Protein AF-A0A974X8A9-F1 (afdb_monomer)

Sequence (468 aa):
MVDKKQFGNRINSLRKKLGLSQAQLAEKLNLSTQAVSKWECGLALPDIDILVELSWLFETSINTLLCNDEENSNFSSTTYPKLSESLNNLLNSKEDLKLISSIAPYFSDNELLRISNHISENDLDIKVNINAKSKSKDTSNQINIPITTLSEKTMSELSSAIAESVSNIVGTADIGLNKISEILICPKCKHRLTLHNIENKTYFECDNKHQYFLEDGVLYFNTREIPGEQWSLTYRNYNHYLKEATYPILPVYNRGEIYDEELKWREIKKRKPRIILDIASGTGTGIKYALERIDWNCTVILTDLSHRILAWNRKFITENLYNPFVNVIYLASDCSNLPIKDKAVDCITSNGGFESMQIKTLLGFKESHRILKEKGYAIYDMSLVEDLNSSNTKKWIELYNGIEDNYDEEDNKMIDLNIWRKICEDSGYTNEEEIKVYGEIPAPNTNIFPWENMILRWMCCYVFVSVK

Solvent-accessible surface area (backbone atoms only — not comparable to full-atom values): 26181 Å² total; per-residue (Å²): 132,77,52,37,52,61,28,6,50,47,54,50,50,55,38,49,74,72,70,46,52,57,57,55,53,13,56,76,68,78,48,53,42,65,58,48,49,31,23,42,70,28,75,40,76,77,54,73,70,55,42,53,52,51,18,62,77,65,76,47,52,56,62,65,54,52,42,60,77,70,69,52,45,78,78,50,83,62,88,38,75,86,73,56,72,73,54,60,74,60,46,93,46,75,47,54,48,51,54,51,39,44,32,43,75,40,47,54,72,71,52,49,46,54,54,48,48,36,47,65,71,69,75,54,87,66,62,48,76,49,77,51,67,51,94,88,43,102,54,71,50,76,48,77,43,55,55,69,77,52,52,73,67,56,42,51,44,41,18,56,44,52,42,57,62,47,33,73,73,74,72,57,73,67,42,59,57,55,52,44,34,86,40,30,22,36,71,87,78,64,41,59,30,44,79,45,79,55,96,94,44,46,32,33,36,25,94,86,69,53,74,33,44,54,54,84,78,23,41,38,67,83,49,69,60,54,89,93,58,55,63,69,62,78,40,84,43,70,70,52,43,45,52,61,78,66,55,79,73,63,76,78,65,74,72,78,61,77,52,67,57,56,58,50,38,50,54,48,65,73,66,60,51,53,31,36,37,29,40,45,30,64,83,34,66,49,58,53,64,40,48,78,65,58,83,49,56,25,36,38,35,42,26,22,39,48,52,69,46,44,34,49,42,50,52,47,36,66,76,74,50,72,37,63,26,50,44,76,41,36,36,15,32,49,57,58,56,55,46,53,38,71,49,63,30,39,28,39,36,34,66,48,13,52,68,72,43,55,97,40,24,68,46,25,54,38,40,52,48,52,23,30,23,89,75,9,35,38,36,34,45,47,52,42,40,88,49,80,83,38,76,49,46,47,47,44,50,52,42,57,69,61,43,94,83,61,88,63,92,82,64,86,80,78,43,38,47,68,60,48,54,49,50,39,47,78,50,62,32,48,76,80,44,77,43,73,64,44,65,73,53,85,51,71,99,64,80,72,62,98,51,68,98,41,48,58,65,68,37,11,35,32,41,39,34,34,30,72

Structure (mmCIF, N/CA/C/O backbone):
data_AF-A0A974X8A9-F1
#
_entry.id   AF-A0A974X8A9-F1
#
loop_
_atom_site.group_PDB
_atom_site.id
_atom_site.type_symbol
_atom_site.label_atom_id
_atom_site.label_alt_id
_atom_site.label_comp_id
_atom_site.label_asym_id
_atom_site.label_entity_id
_atom_site.label_seq_id
_atom_site.pdbx_PDB_ins_code
_atom_site.Cartn_x
_atom_site.Cartn_y
_atom_site.Cartn_z
_atom_site.occupancy
_atom_site.B_iso_or_equiv
_atom_site.auth_seq_id
_atom_site.auth_comp_id
_atom_site.auth_asym_id
_atom_site.auth_atom_id
_atom_site.pdbx_PDB_model_num
ATOM 1 N N . MET A 1 1 ? -24.466 26.814 -8.752 1.00 56.66 1 MET A N 1
ATOM 2 C CA . MET A 1 1 ? -24.157 28.169 -9.274 1.00 56.66 1 MET A CA 1
ATOM 3 C C . MET A 1 1 ? -23.662 28.989 -8.090 1.00 56.66 1 MET A C 1
ATOM 5 O O . MET A 1 1 ? -24.281 28.871 -7.046 1.00 56.66 1 MET A O 1
ATOM 9 N N . VAL A 1 2 ? -22.547 29.721 -8.199 1.00 75.81 2 VAL A N 1
ATOM 10 C CA . VAL A 1 2 ? -21.909 30.409 -7.051 1.00 75.81 2 VAL A CA 1
ATOM 11 C C . VAL A 1 2 ? -22.826 31.496 -6.470 1.00 75.81 2 VAL A C 1
ATOM 13 O O . VAL A 1 2 ? -23.273 32.376 -7.213 1.00 75.81 2 VAL A O 1
ATOM 16 N N . ASP A 1 3 ? -23.079 31.466 -5.156 1.00 87.06 3 ASP A N 1
ATOM 17 C CA . ASP A 1 3 ? -23.785 32.543 -4.450 1.00 87.06 3 ASP A CA 1
ATOM 18 C C . ASP A 1 3 ? -22.852 33.752 -4.272 1.00 87.06 3 ASP A C 1
ATOM 20 O O . ASP A 1 3 ? -21.957 33.786 -3.423 1.00 87.06 3 ASP A O 1
ATOM 24 N N . LYS A 1 4 ? -23.088 34.787 -5.085 1.00 89.88 4 LYS A N 1
ATOM 25 C CA . LYS A 1 4 ? -22.290 36.020 -5.095 1.00 89.88 4 LYS A CA 1
ATOM 26 C C . LYS A 1 4 ? -22.345 36.775 -3.768 1.00 89.88 4 LYS A C 1
ATOM 28 O O . LYS A 1 4 ? -21.365 37.413 -3.391 1.00 89.88 4 LYS A O 1
ATOM 33 N N . LYS A 1 5 ? -23.471 36.723 -3.052 1.00 90.19 5 LYS A N 1
ATOM 34 C CA . LYS A 1 5 ? -23.643 37.436 -1.780 1.00 90.19 5 LYS A CA 1
ATOM 35 C C . LYS A 1 5 ? -22.850 36.751 -0.674 1.00 90.19 5 LYS A C 1
ATOM 37 O O . LYS A 1 5 ? -22.201 37.419 0.130 1.00 90.19 5 LYS A O 1
ATOM 42 N N . GLN A 1 6 ? -22.854 35.423 -0.671 1.00 86.81 6 GLN A N 1
ATOM 43 C CA . GLN A 1 6 ? -22.049 34.624 0.245 1.00 86.81 6 GLN A CA 1
ATOM 44 C C . GLN A 1 6 ? -20.548 34.793 -0.012 1.00 86.81 6 GLN A C 1
ATOM 46 O O . GLN A 1 6 ? -19.798 35.049 0.934 1.00 86.81 6 GLN A O 1
ATOM 51 N N . PHE A 1 7 ? -20.129 34.747 -1.280 1.00 92.75 7 PHE A N 1
ATOM 52 C CA . PHE A 1 7 ? -18.762 35.073 -1.688 1.00 92.75 7 PHE A CA 1
ATOM 53 C C . PHE A 1 7 ? -18.339 36.451 -1.153 1.00 92.75 7 PHE A C 1
ATOM 55 O O . PHE A 1 7 ? -17.325 36.577 -0.465 1.00 92.75 7 PHE A O 1
ATOM 62 N N . GLY A 1 8 ? -19.162 37.479 -1.382 1.00 94.31 8 GLY A N 1
ATOM 63 C CA . GLY A 1 8 ? -18.895 38.842 -0.923 1.00 94.31 8 GLY A CA 1
ATOM 64 C C . GLY A 1 8 ? -18.711 38.970 0.589 1.00 94.31 8 GLY A C 1
ATOM 65 O O . GLY A 1 8 ? -17.750 39.592 1.052 1.00 94.31 8 GLY A O 1
ATOM 66 N N . ASN A 1 9 ? -19.578 38.322 1.369 1.00 92.88 9 ASN A N 1
ATOM 67 C CA . ASN A 1 9 ? -19.466 38.290 2.829 1.00 92.88 9 ASN A CA 1
ATOM 68 C C . ASN A 1 9 ? -18.159 37.630 3.294 1.00 92.88 9 ASN A C 1
ATOM 70 O O . ASN A 1 9 ? -17.544 38.078 4.267 1.00 92.88 9 ASN A O 1
ATOM 74 N N . ARG A 1 10 ? -17.710 36.585 2.592 1.00 92.81 10 ARG A N 1
ATOM 75 C CA . ARG A 1 10 ? -16.469 35.877 2.911 1.00 92.81 10 ARG A CA 1
ATOM 76 C C . ARG A 1 10 ? -15.237 36.724 2.622 1.00 92.81 10 ARG A C 1
ATOM 78 O O . ARG A 1 10 ? -14.381 36.840 3.498 1.00 92.81 10 ARG A O 1
ATOM 85 N N . ILE A 1 11 ? -15.186 37.385 1.465 1.00 95.75 11 ILE A N 1
ATOM 86 C CA . ILE A 1 11 ? -14.113 38.337 1.141 1.00 95.75 11 ILE A CA 1
ATOM 87 C C . ILE A 1 11 ? -14.064 39.465 2.179 1.00 95.75 11 ILE A C 1
ATOM 89 O O . ILE A 1 11 ? -12.990 39.768 2.699 1.00 95.75 11 ILE A O 1
ATOM 93 N N . ASN A 1 12 ? -15.218 40.013 2.580 1.00 95.31 12 ASN A N 1
ATOM 94 C CA . ASN A 1 12 ? -15.292 41.031 3.632 1.00 95.31 12 ASN A CA 1
ATOM 95 C C . ASN A 1 12 ? -14.719 40.529 4.968 1.00 95.31 12 ASN A C 1
ATOM 97 O O . ASN A 1 12 ? -13.961 41.246 5.626 1.00 95.31 12 ASN A O 1
ATOM 101 N N . SER A 1 13 ? -15.055 39.297 5.364 1.00 93.44 13 SER A N 1
ATOM 102 C CA . SER A 1 13 ? -14.558 38.694 6.602 1.00 93.44 13 SER A CA 1
ATOM 103 C C . SER A 1 13 ? -13.049 38.446 6.564 1.00 93.44 13 SER A C 1
ATOM 105 O O . SER A 1 13 ? -12.358 38.832 7.506 1.00 93.44 13 SER A O 1
ATOM 107 N N . LEU A 1 14 ? -12.530 37.846 5.489 1.00 92.88 14 LEU A N 1
ATOM 108 C CA . LEU A 1 14 ? -11.103 37.547 5.335 1.00 92.88 14 LEU A CA 1
ATOM 109 C C . LEU A 1 14 ? -10.270 38.830 5.272 1.00 92.88 14 LEU A C 1
ATOM 111 O O . LEU A 1 14 ? -9.283 38.963 5.996 1.00 92.88 14 LEU A O 1
ATOM 115 N N . ARG A 1 15 ? -10.733 39.833 4.517 1.00 96.25 15 ARG A N 1
ATOM 116 C CA . ARG A 1 15 ? -10.104 41.156 4.472 1.00 96.25 15 ARG A CA 1
ATOM 117 C C . ARG A 1 15 ? -10.014 41.791 5.861 1.00 96.25 15 ARG A C 1
ATOM 119 O O . ARG A 1 15 ? -8.965 42.317 6.230 1.00 96.25 15 ARG A O 1
ATOM 126 N N . LYS A 1 16 ? -11.101 41.740 6.639 1.00 91.31 16 LYS A N 1
ATOM 127 C CA . LYS A 1 16 ? -11.132 42.278 8.008 1.00 91.31 16 LYS A CA 1
ATOM 128 C C . LYS A 1 16 ? -10.224 41.509 8.966 1.00 91.31 16 LYS A C 1
ATOM 130 O O . LYS A 1 16 ? -9.614 42.145 9.818 1.00 91.31 16 LYS A O 1
ATOM 135 N N . LYS A 1 17 ? -10.094 40.183 8.824 1.00 91.25 17 LYS A N 1
ATOM 136 C CA . LYS A 1 17 ? -9.150 39.376 9.621 1.00 91.25 17 LYS A CA 1
ATOM 137 C C . LYS A 1 17 ? -7.699 39.813 9.412 1.00 91.25 17 LYS A C 1
ATOM 139 O O . LYS A 1 17 ? -6.938 39.831 10.370 1.00 91.25 17 LYS A O 1
ATOM 144 N N . LEU A 1 18 ? -7.347 40.229 8.196 1.00 88.00 18 LEU A N 1
ATOM 145 C CA . LEU A 1 18 ? -6.035 40.804 7.882 1.00 88.00 18 LEU A CA 1
ATOM 146 C C . LEU A 1 18 ? -5.909 42.300 8.231 1.00 88.00 18 LEU A C 1
ATOM 148 O O . LEU A 1 18 ? -4.889 42.915 7.932 1.00 88.00 18 LEU A O 1
ATOM 152 N N . GLY A 1 19 ? -6.937 42.915 8.830 1.00 91.94 19 GLY A N 1
ATOM 153 C CA . GLY A 1 19 ? -6.925 44.332 9.207 1.00 91.94 19 GLY A CA 1
ATOM 154 C C . GLY A 1 19 ? -6.921 45.312 8.025 1.00 91.94 19 GLY A C 1
ATOM 155 O O . GLY A 1 19 ? -6.596 46.482 8.208 1.00 91.94 19 GLY A O 1
ATOM 156 N N . LEU A 1 20 ? -7.270 44.863 6.815 1.00 94.12 20 LEU A N 1
ATOM 157 C CA . LEU A 1 20 ? -7.202 45.678 5.599 1.00 94.12 20 LEU A CA 1
ATOM 158 C C . LEU A 1 20 ? -8.503 46.457 5.362 1.00 94.12 20 LEU A C 1
ATOM 160 O O . LEU A 1 20 ? -9.599 45.935 5.565 1.00 94.12 20 LEU A O 1
ATOM 164 N N . SER A 1 21 ? -8.412 47.683 4.845 1.00 96.75 21 SER A N 1
ATOM 165 C CA . SER A 1 21 ? -9.540 48.407 4.233 1.00 96.75 21 SER A CA 1
ATOM 166 C C . SER A 1 21 ? -9.814 47.919 2.801 1.00 96.75 21 SER A C 1
ATOM 168 O O . SER A 1 21 ? -8.958 47.287 2.184 1.00 96.75 21 SER A O 1
ATOM 170 N N . GLN A 1 22 ? -10.998 48.209 2.238 1.00 95.50 22 GLN A N 1
ATOM 171 C CA . GLN A 1 22 ? -11.302 47.856 0.837 1.00 95.50 22 GLN A CA 1
ATOM 172 C C . GLN A 1 22 ? -10.293 48.479 -0.143 1.00 95.50 22 GLN A C 1
ATOM 174 O O . GLN A 1 22 ? -9.912 47.827 -1.109 1.00 95.50 22 GLN A O 1
ATOM 179 N N . ALA A 1 23 ? -9.830 49.705 0.132 1.00 94.69 23 ALA A N 1
ATOM 180 C CA . ALA A 1 23 ? -8.826 50.389 -0.683 1.00 94.69 23 ALA A CA 1
ATOM 181 C C . ALA A 1 23 ? -7.464 49.681 -0.631 1.00 94.69 23 ALA A C 1
ATOM 183 O O . ALA A 1 23 ? -6.842 49.486 -1.665 1.00 94.69 23 ALA A O 1
ATOM 184 N N . GLN A 1 24 ? -7.044 49.218 0.549 1.00 90.62 24 GLN A N 1
ATOM 185 C CA . GLN A 1 24 ? -5.782 48.484 0.709 1.00 90.62 24 GLN A CA 1
ATOM 186 C C . GLN A 1 24 ? -5.82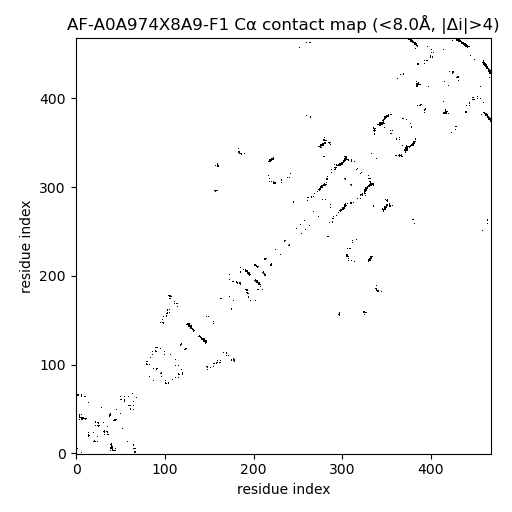5 47.084 0.085 1.00 90.62 24 GLN A C 1
ATOM 188 O O . GLN A 1 24 ? -4.814 46.612 -0.425 1.00 90.62 24 GLN A O 1
ATOM 193 N N . LEU A 1 25 ? -6.979 46.406 0.116 1.00 95.12 25 LEU A N 1
ATOM 194 C CA . LEU A 1 25 ? -7.142 45.141 -0.608 1.00 95.12 25 LEU A CA 1
ATOM 195 C C . LEU A 1 25 ? -7.075 45.367 -2.123 1.00 95.12 25 LEU A C 1
ATOM 197 O O . LEU A 1 25 ? -6.415 44.609 -2.822 1.00 95.12 25 LEU A O 1
ATOM 201 N N . ALA A 1 26 ? -7.729 46.420 -2.616 1.00 95.25 26 ALA A N 1
ATOM 202 C CA . ALA A 1 26 ? -7.697 46.778 -4.027 1.00 95.25 26 ALA A CA 1
ATOM 203 C C . ALA A 1 26 ? -6.276 47.130 -4.496 1.00 95.25 26 ALA A C 1
ATOM 205 O O . ALA A 1 26 ? -5.840 46.627 -5.525 1.00 95.25 26 ALA A O 1
ATOM 206 N N . GLU A 1 27 ? -5.529 47.904 -3.706 1.00 91.38 27 GLU A N 1
ATOM 207 C CA . GLU A 1 27 ? -4.126 48.240 -3.974 1.00 91.38 27 GLU A CA 1
ATOM 208 C C . GLU A 1 27 ? -3.242 46.987 -4.059 1.00 91.38 27 GLU A C 1
ATOM 210 O O . GLU A 1 27 ? -2.478 46.838 -5.007 1.00 91.38 27 GLU A O 1
ATOM 215 N N . LYS A 1 28 ? -3.396 46.040 -3.123 1.00 86.44 28 LYS A N 1
ATOM 216 C CA . LYS A 1 28 ? -2.634 44.779 -3.117 1.00 86.44 28 LYS A CA 1
ATOM 217 C C . LYS A 1 28 ? -2.879 43.891 -4.338 1.00 86.44 28 LYS A C 1
ATOM 219 O O . LYS A 1 28 ? -2.001 43.106 -4.672 1.00 86.44 28 LYS A O 1
ATOM 224 N N . LEU A 1 29 ? -4.048 44.007 -4.963 1.00 89.19 29 LEU A N 1
ATOM 225 C CA . LEU A 1 29 ? -4.445 43.232 -6.143 1.00 89.19 29 LEU A CA 1
ATOM 226 C C . LEU A 1 29 ? -4.310 44.039 -7.445 1.00 89.19 29 LEU A C 1
ATOM 228 O O . LEU A 1 29 ? -4.725 43.570 -8.495 1.00 89.19 29 LEU A O 1
ATOM 232 N N . ASN A 1 30 ? -3.774 45.267 -7.394 1.00 90.12 30 ASN A N 1
ATOM 233 C CA . ASN A 1 30 ? -3.722 46.199 -8.528 1.00 90.12 30 ASN A CA 1
ATOM 234 C C . ASN A 1 30 ? -5.096 46.470 -9.179 1.00 90.12 30 ASN A C 1
ATOM 236 O O . ASN A 1 30 ? -5.229 46.558 -10.400 1.00 90.12 30 ASN A O 1
ATOM 240 N N . LEU A 1 31 ? -6.135 46.633 -8.356 1.00 93.25 31 LEU A N 1
ATOM 241 C CA . LEU A 1 31 ? -7.516 46.862 -8.783 1.00 93.25 31 LEU A CA 1
ATOM 242 C C . LEU A 1 31 ? -8.089 48.170 -8.231 1.00 93.25 31 LEU A C 1
ATOM 244 O O . LEU A 1 31 ? -7.526 48.826 -7.358 1.00 93.25 31 LEU A O 1
ATOM 248 N N . SER A 1 32 ? -9.270 48.549 -8.725 1.00 93.81 32 SER A N 1
ATOM 249 C CA . SER A 1 32 ? -10.022 49.677 -8.168 1.00 93.81 32 SER A CA 1
ATOM 250 C C . SER A 1 32 ? -10.758 49.286 -6.881 1.00 93.81 32 SER A C 1
ATOM 252 O O . SER A 1 32 ? -11.331 48.200 -6.779 1.00 93.81 32 SER A O 1
ATOM 254 N N . THR A 1 33 ? -10.855 50.209 -5.920 1.00 94.25 33 THR A N 1
ATOM 255 C CA . THR A 1 33 ? -11.650 50.023 -4.687 1.00 94.25 33 THR A CA 1
ATOM 256 C C . THR A 1 33 ? -13.111 49.653 -4.980 1.00 94.25 33 THR A C 1
ATOM 258 O O . THR A 1 33 ? -13.736 48.897 -4.236 1.00 94.25 33 THR A O 1
ATOM 261 N N . GLN A 1 34 ? -13.659 50.141 -6.099 1.00 92.31 34 GLN A N 1
ATOM 262 C CA . GLN A 1 34 ? -15.009 49.807 -6.559 1.00 92.31 34 GLN A CA 1
ATOM 263 C C . GLN A 1 34 ? -15.164 48.334 -6.958 1.00 92.31 34 GLN A C 1
ATOM 265 O O . GLN A 1 34 ? -16.250 47.788 -6.771 1.00 92.31 34 GLN A O 1
ATOM 270 N N . ALA A 1 35 ? -14.117 47.674 -7.468 1.00 91.88 35 ALA A N 1
ATOM 271 C CA . ALA A 1 35 ? -14.161 46.246 -7.786 1.00 91.88 35 ALA A CA 1
ATOM 272 C C . ALA A 1 35 ? -14.355 45.410 -6.511 1.00 91.88 35 ALA A C 1
ATOM 274 O O . ALA A 1 35 ? -15.309 44.639 -6.421 1.00 91.88 35 ALA A O 1
ATOM 275 N N . VAL A 1 36 ? -13.542 45.672 -5.483 1.00 95.06 36 VAL A N 1
ATOM 276 C CA . VAL A 1 36 ? -13.660 45.023 -4.166 1.00 95.06 36 VAL A CA 1
ATOM 277 C C . VAL A 1 36 ? -15.025 45.298 -3.530 1.00 95.06 36 VAL A C 1
ATOM 279 O O . VAL A 1 36 ? -15.666 44.384 -3.016 1.00 95.06 36 VAL A O 1
ATOM 282 N N . SER A 1 37 ? -15.516 46.539 -3.610 1.00 95.25 37 SER A N 1
ATOM 283 C CA . SER A 1 37 ? -16.849 46.902 -3.111 1.00 95.25 37 SER A CA 1
ATOM 284 C C . SER A 1 37 ? -17.965 46.111 -3.807 1.00 95.25 37 SER A C 1
ATOM 286 O O . SER A 1 37 ? -18.841 45.567 -3.137 1.00 95.25 37 SER A O 1
ATOM 288 N N . LYS A 1 38 ? -17.910 45.965 -5.140 1.00 94.00 38 LYS A N 1
ATOM 289 C CA . LYS A 1 38 ? -18.886 45.164 -5.896 1.00 94.00 38 LYS A CA 1
ATOM 290 C C . LYS A 1 38 ? -18.869 43.693 -5.490 1.00 94.00 38 LYS A C 1
ATOM 292 O O . LYS A 1 38 ? -19.943 43.096 -5.421 1.00 94.00 38 LYS A O 1
ATOM 297 N N . TRP A 1 39 ? -17.699 43.120 -5.212 1.00 96.81 39 TRP A N 1
ATOM 298 C CA . TRP A 1 39 ? -17.609 41.745 -4.720 1.00 96.81 39 TRP A CA 1
ATOM 299 C C . TRP A 1 39 ? -18.225 41.613 -3.337 1.00 96.81 39 TRP A C 1
ATOM 301 O O . TRP A 1 39 ? -19.096 40.775 -3.145 1.00 96.81 39 TRP A O 1
ATOM 311 N N . GLU A 1 40 ? -17.844 42.477 -2.395 1.00 95.56 40 GLU A N 1
ATOM 312 C CA . GLU A 1 40 ? -18.344 42.420 -1.017 1.00 95.56 40 GLU A CA 1
ATOM 313 C C . GLU A 1 40 ? -19.853 42.680 -0.912 1.00 95.56 40 GLU A C 1
ATOM 315 O O . GLU A 1 40 ? -20.503 42.161 -0.008 1.00 95.56 40 GLU A O 1
ATOM 320 N N . CYS A 1 41 ? -20.433 43.425 -1.856 1.00 93.12 41 CYS A N 1
ATOM 321 C CA . CYS A 1 41 ? -21.878 43.626 -1.969 1.00 93.12 41 CYS A CA 1
ATOM 322 C C . CYS A 1 41 ? -22.606 42.520 -2.762 1.00 93.12 41 CYS A C 1
ATOM 324 O O . CYS A 1 41 ? -23.825 42.596 -2.922 1.00 93.12 41 CYS A O 1
ATOM 326 N N . GLY A 1 42 ? -21.892 41.516 -3.283 1.00 92.00 42 GLY A N 1
ATOM 327 C CA . GLY A 1 42 ? -22.452 40.425 -4.088 1.00 92.00 42 GLY A CA 1
ATOM 328 C C . GLY A 1 42 ? -22.936 40.833 -5.483 1.00 92.00 42 GLY A C 1
ATOM 329 O O . GLY A 1 42 ? -23.717 40.116 -6.105 1.00 92.00 42 GLY A O 1
ATOM 330 N N . LEU A 1 43 ? -22.489 41.987 -5.983 1.00 90.69 43 LEU A N 1
ATOM 331 C CA . LEU A 1 43 ? -22.884 42.543 -7.281 1.00 90.69 43 LEU A CA 1
ATOM 332 C C . LEU A 1 43 ? -22.057 41.970 -8.441 1.00 90.69 43 LEU A C 1
ATOM 334 O O . LEU A 1 43 ? -22.522 41.947 -9.580 1.00 90.69 43 LEU A O 1
ATOM 338 N N . ALA A 1 44 ? -20.840 41.498 -8.167 1.00 91.31 44 ALA A N 1
ATOM 339 C CA . ALA A 1 44 ? -19.944 40.887 -9.146 1.00 91.31 44 ALA A CA 1
ATOM 340 C C . ALA A 1 44 ? -19.080 39.800 -8.493 1.00 91.31 44 ALA A C 1
ATOM 342 O O . ALA A 1 44 ? -18.969 39.749 -7.270 1.00 91.31 44 ALA A O 1
ATOM 343 N N . LEU A 1 45 ? -18.454 38.960 -9.316 1.00 91.94 45 LEU A N 1
ATOM 344 C CA . LEU A 1 45 ? -17.372 38.067 -8.900 1.00 91.94 45 LEU A CA 1
ATOM 345 C C . LEU A 1 45 ? -16.064 38.534 -9.556 1.00 91.94 45 LEU A C 1
ATOM 347 O O . LEU A 1 45 ? -16.129 39.167 -10.613 1.00 91.94 45 LEU A O 1
ATOM 351 N N . PRO A 1 46 ? -14.906 38.279 -8.933 1.00 92.44 46 PRO A N 1
ATOM 352 C CA . PRO A 1 46 ? -13.615 38.433 -9.588 1.00 92.44 46 PRO A CA 1
ATOM 353 C C . PRO A 1 46 ? -13.433 37.400 -10.702 1.00 92.44 46 PRO A C 1
ATOM 355 O O . PRO A 1 46 ? -14.029 36.321 -10.663 1.00 92.44 46 PRO A O 1
ATOM 358 N N . ASP A 1 47 ? -12.576 37.733 -11.664 1.00 88.94 47 ASP A N 1
ATOM 359 C CA . ASP A 1 47 ? -12.122 36.789 -12.682 1.00 88.94 47 ASP A CA 1
ATOM 360 C C . ASP A 1 47 ? -11.198 35.723 -12.074 1.00 88.94 47 ASP A C 1
ATOM 362 O O . ASP A 1 47 ? -10.725 35.852 -10.941 1.00 88.94 47 ASP A O 1
ATOM 366 N N . ILE A 1 48 ? -10.949 34.653 -12.832 1.00 85.19 48 ILE A N 1
ATOM 367 C CA . ILE A 1 48 ? -10.212 33.470 -12.361 1.00 85.19 48 ILE A CA 1
ATOM 368 C C . ILE A 1 48 ? -8.817 33.838 -11.845 1.00 85.19 48 ILE A C 1
ATOM 370 O O . ILE A 1 48 ? -8.441 33.388 -10.765 1.00 85.19 48 ILE A O 1
ATOM 374 N N . ASP A 1 49 ? -8.087 34.699 -12.550 1.00 81.94 49 ASP A N 1
ATOM 375 C CA . ASP A 1 49 ? -6.735 35.103 -12.142 1.00 81.94 49 ASP A CA 1
ATOM 376 C C . ASP A 1 49 ? -6.753 35.823 -10.783 1.00 81.94 49 ASP A C 1
ATOM 378 O O . ASP A 1 49 ? -5.974 35.521 -9.881 1.00 81.94 49 ASP A O 1
ATOM 382 N N . ILE A 1 50 ? -7.744 36.690 -10.575 1.00 93.00 50 ILE A N 1
ATOM 383 C CA . ILE A 1 50 ? -7.932 37.411 -9.315 1.00 93.00 50 ILE A CA 1
ATOM 384 C C . ILE A 1 50 ? -8.406 36.473 -8.194 1.00 93.00 50 ILE A C 1
ATOM 386 O O . ILE A 1 50 ? -8.048 36.669 -7.034 1.00 93.00 50 ILE A O 1
ATOM 390 N N . LEU A 1 51 ? -9.181 35.429 -8.505 1.00 91.56 51 LEU A N 1
ATOM 391 C CA . LEU A 1 51 ? -9.536 34.388 -7.532 1.00 91.56 51 LEU A CA 1
ATOM 392 C C . LEU A 1 51 ? -8.302 33.628 -7.033 1.00 91.56 51 LEU A C 1
ATOM 394 O O . LEU A 1 51 ? -8.228 33.327 -5.840 1.00 91.56 51 LEU A O 1
ATOM 398 N N . VAL A 1 52 ? -7.337 33.347 -7.913 1.00 75.38 52 VAL A N 1
ATOM 399 C CA . VAL A 1 52 ? -6.058 32.724 -7.539 1.00 75.38 52 VAL A CA 1
ATOM 400 C C . VAL A 1 52 ? -5.270 33.655 -6.618 1.00 75.38 52 VAL A C 1
ATOM 402 O O . VAL A 1 52 ? -4.861 33.232 -5.535 1.00 75.38 52 VAL A O 1
ATOM 405 N N . GLU A 1 53 ? -5.135 34.933 -6.971 1.00 87.12 53 GLU A N 1
ATOM 406 C CA . GLU A 1 53 ? -4.428 35.913 -6.135 1.00 87.12 53 GLU A CA 1
ATOM 407 C C . GLU A 1 53 ? -5.080 36.097 -4.757 1.00 87.12 53 GLU A C 1
ATOM 409 O O . GLU A 1 53 ? -4.391 36.124 -3.734 1.00 87.12 53 GLU A O 1
ATOM 414 N N . LEU A 1 54 ? -6.415 36.153 -4.699 1.00 92.31 54 LEU A N 1
ATOM 415 C CA . LEU A 1 54 ? -7.168 36.202 -3.443 1.00 92.31 54 LEU A CA 1
ATOM 416 C C . LEU A 1 54 ? -6.935 34.950 -2.589 1.00 92.31 54 LEU A C 1
ATOM 418 O O . LEU A 1 54 ? -6.860 35.052 -1.364 1.00 92.31 54 LEU A O 1
ATOM 422 N N . SER A 1 55 ? -6.816 33.778 -3.219 1.00 84.38 55 SER A N 1
ATOM 423 C CA . SER A 1 55 ? -6.562 32.512 -2.523 1.00 84.38 55 SER A CA 1
ATOM 424 C C . SER A 1 55 ? -5.193 32.513 -1.836 1.00 84.38 55 SER A C 1
ATOM 426 O O . SER A 1 55 ? -5.086 32.129 -0.671 1.00 84.38 55 SER A O 1
ATOM 428 N N . TRP A 1 56 ? -4.169 33.056 -2.500 1.00 79.56 56 TRP A N 1
ATOM 429 C CA . TRP A 1 56 ? -2.835 33.218 -1.922 1.00 79.56 56 TRP A CA 1
ATOM 430 C C . TRP A 1 56 ? -2.810 34.282 -0.831 1.00 79.56 56 TRP A C 1
ATOM 432 O O . TRP A 1 56 ? -2.276 34.036 0.247 1.00 79.56 56 TRP A O 1
ATOM 442 N N . LEU A 1 57 ? -3.427 35.442 -1.076 1.00 82.44 57 LEU A N 1
ATOM 443 C CA . LEU A 1 57 ? -3.447 36.549 -0.120 1.00 82.44 57 LEU A CA 1
ATOM 444 C C . LEU A 1 57 ? -4.157 36.183 1.191 1.00 82.44 57 LEU A C 1
ATOM 446 O O . LEU A 1 57 ? -3.768 36.666 2.253 1.00 82.44 57 LEU A O 1
ATOM 450 N N . PHE A 1 58 ? -5.206 35.362 1.120 1.00 86.12 58 PHE A N 1
ATOM 451 C CA . PHE A 1 58 ? -5.977 34.923 2.285 1.00 86.12 58 PHE A CA 1
ATOM 452 C C . PHE A 1 58 ? -5.586 33.540 2.812 1.00 86.12 58 PHE A C 1
ATOM 454 O O . PHE A 1 58 ? -6.257 33.047 3.719 1.00 86.12 58 PHE A O 1
ATOM 461 N N . GLU A 1 59 ? -4.540 32.924 2.253 1.00 82.19 59 GLU A N 1
ATOM 462 C CA . GLU A 1 59 ? -4.056 31.587 2.626 1.00 82.19 59 GLU A CA 1
ATOM 463 C C . GLU A 1 59 ? -5.186 30.539 2.667 1.00 82.19 59 GLU A C 1
ATOM 465 O O . GLU A 1 59 ? -5.333 29.755 3.605 1.00 82.19 59 GLU A O 1
ATOM 470 N N . THR A 1 60 ? -6.041 30.544 1.644 1.00 80.94 60 THR A N 1
ATOM 471 C CA . THR A 1 60 ? -7.210 29.663 1.557 1.00 80.94 60 THR A CA 1
ATOM 472 C C . THR A 1 60 ? -7.373 29.099 0.150 1.00 80.94 60 THR A C 1
ATOM 474 O O . THR A 1 60 ? -6.728 29.556 -0.787 1.00 80.94 60 THR A O 1
ATOM 477 N N . SER A 1 61 ? -8.223 28.087 -0.029 1.00 81.44 61 SER A N 1
ATOM 478 C CA . SER A 1 61 ? -8.469 27.522 -1.360 1.00 81.44 61 SER A CA 1
ATOM 479 C C . SER A 1 61 ? -9.507 28.343 -2.131 1.00 81.44 61 SER A C 1
ATOM 481 O O . SER A 1 61 ? -10.415 28.928 -1.538 1.00 81.44 61 SER A O 1
ATOM 483 N N . ILE A 1 62 ? -9.439 28.332 -3.466 1.00 83.56 62 ILE A N 1
ATOM 484 C CA . ILE A 1 62 ? -10.468 28.955 -4.320 1.00 83.56 62 ILE A CA 1
ATOM 485 C C . ILE A 1 62 ? -11.853 28.353 -4.031 1.00 83.56 62 ILE A C 1
ATOM 487 O O . ILE A 1 62 ? -12.838 29.085 -3.968 1.00 83.56 62 ILE A O 1
ATOM 491 N N . ASN A 1 63 ? -11.931 27.044 -3.758 1.00 79.75 63 ASN A N 1
ATOM 492 C CA . ASN A 1 63 ? -13.181 26.397 -3.350 1.00 79.75 63 ASN A CA 1
ATOM 493 C C . ASN A 1 63 ? -13.725 26.983 -2.046 1.00 79.75 63 ASN A C 1
ATOM 495 O O . ASN A 1 63 ? -14.916 27.252 -1.955 1.00 79.75 63 ASN A O 1
ATOM 499 N N . THR A 1 64 ? -12.863 27.248 -1.066 1.00 80.38 64 THR A N 1
ATOM 500 C CA . THR A 1 64 ? -13.260 27.897 0.189 1.00 80.38 64 THR A CA 1
ATOM 501 C C . THR A 1 64 ? -13.727 29.334 -0.047 1.00 80.38 64 THR A C 1
ATOM 503 O O . THR A 1 64 ? -14.622 29.805 0.649 1.00 80.38 64 THR A O 1
ATOM 506 N N . LEU A 1 65 ? -13.185 30.049 -1.039 1.00 85.56 65 LEU A N 1
ATOM 507 C CA . LEU A 1 65 ? -13.689 31.375 -1.412 1.00 85.56 65 LEU A CA 1
ATOM 508 C C . LEU A 1 65 ? -15.082 31.299 -2.054 1.00 85.56 65 LEU A C 1
ATOM 510 O O . LEU A 1 65 ? -15.952 32.090 -1.694 1.00 85.56 65 LEU A O 1
ATOM 514 N N . LEU A 1 66 ? -15.292 30.354 -2.976 1.00 84.56 66 LEU A N 1
ATOM 515 C CA . LEU A 1 66 ? -16.482 30.270 -3.833 1.00 84.56 66 LEU A CA 1
ATOM 516 C C . LEU A 1 66 ? -17.658 29.479 -3.243 1.00 84.56 66 LEU A C 1
ATOM 518 O O . LEU A 1 66 ? -18.802 29.751 -3.603 1.00 84.56 66 LEU A O 1
ATOM 522 N N . CYS A 1 67 ? -17.402 28.497 -2.381 1.00 74.94 67 CYS A N 1
ATOM 523 C CA . CYS A 1 67 ? -18.404 27.538 -1.919 1.00 74.94 67 CYS A CA 1
ATOM 524 C C . CYS A 1 67 ? -18.507 27.526 -0.398 1.00 74.94 67 CYS A C 1
ATOM 526 O O . CYS A 1 67 ? -17.516 27.665 0.318 1.00 74.94 67 CYS A O 1
ATOM 528 N N . ASN A 1 68 ? -19.715 27.345 0.124 1.00 58.59 68 ASN A N 1
ATOM 529 C CA . ASN A 1 68 ? -19.912 27.104 1.543 1.00 58.59 68 ASN A CA 1
ATOM 530 C C . ASN A 1 68 ? -19.371 25.716 1.913 1.00 58.59 68 ASN A C 1
ATOM 532 O O . ASN A 1 68 ? -19.825 24.717 1.359 1.00 58.59 68 ASN A O 1
ATOM 536 N N . ASP A 1 69 ? -18.482 25.638 2.907 1.00 48.09 69 ASP A N 1
ATOM 537 C CA . ASP A 1 69 ? -18.144 24.360 3.556 1.00 48.09 69 ASP A CA 1
ATOM 538 C C . ASP A 1 69 ? -19.411 23.672 4.118 1.00 48.09 69 ASP A C 1
ATOM 540 O O . ASP A 1 69 ? -19.461 22.454 4.255 1.00 48.09 69 ASP A O 1
ATOM 544 N N . GLU A 1 70 ? -20.483 24.440 4.346 1.00 44.56 70 GLU A N 1
ATOM 545 C CA . GLU A 1 70 ? -21.803 23.945 4.740 1.00 44.56 70 GLU A CA 1
ATOM 546 C C . GLU A 1 70 ? -22.621 23.331 3.588 1.00 44.56 70 GLU A C 1
ATOM 548 O O . GLU A 1 70 ? -23.483 22.507 3.855 1.00 44.56 70 GLU A O 1
ATOM 553 N N . GLU A 1 71 ? -22.374 23.623 2.307 1.00 39.09 71 GLU A N 1
ATOM 554 C CA . GLU A 1 71 ? -23.084 22.926 1.209 1.00 39.09 71 GLU A CA 1
ATOM 555 C C . GLU A 1 71 ? -22.412 21.596 0.836 1.00 39.09 71 GLU A C 1
ATOM 557 O O . GLU A 1 71 ? -23.071 20.683 0.339 1.00 39.09 71 GLU A O 1
ATOM 562 N N . ASN A 1 72 ? -21.143 21.417 1.220 1.00 36.03 72 ASN A N 1
ATOM 563 C CA . ASN A 1 72 ? -20.509 20.099 1.286 1.00 36.03 72 ASN A CA 1
ATOM 564 C C . ASN A 1 72 ? -20.980 19.270 2.497 1.00 36.03 72 ASN A C 1
ATOM 566 O O . ASN A 1 72 ? -20.688 18.075 2.558 1.00 36.03 72 ASN A O 1
ATOM 570 N N . SER A 1 73 ? -21.768 19.844 3.421 1.00 34.06 73 SER A N 1
ATOM 571 C CA . SER A 1 73 ? -22.319 19.089 4.557 1.00 34.06 73 SER A CA 1
ATOM 572 C C . SER A 1 73 ? -23.433 18.103 4.166 1.00 34.06 73 SER A C 1
ATOM 574 O O . SER A 1 73 ? -23.703 17.145 4.888 1.00 34.06 73 SER A O 1
ATOM 576 N N . ASN A 1 74 ? -24.003 18.236 2.962 1.00 31.06 74 ASN A N 1
ATOM 577 C CA . ASN A 1 74 ? -24.923 17.237 2.405 1.00 31.06 74 ASN A CA 1
ATOM 578 C C . ASN A 1 74 ? -24.212 16.071 1.693 1.00 31.06 74 ASN A C 1
ATOM 580 O O . ASN A 1 74 ? -24.859 15.074 1.383 1.00 31.06 74 ASN A O 1
ATOM 584 N N . PHE A 1 75 ? -22.887 16.143 1.514 1.00 35.12 75 PHE A N 1
ATOM 585 C CA . PHE A 1 75 ? -22.035 14.982 1.216 1.00 35.12 75 PHE A CA 1
ATOM 586 C C . PHE A 1 75 ? -21.326 14.432 2.469 1.00 35.12 75 PHE A C 1
ATOM 588 O O . PHE A 1 75 ? -20.638 13.419 2.384 1.00 35.12 75 PHE A O 1
ATOM 595 N N . SER A 1 76 ? -21.537 15.045 3.643 1.00 33.62 76 SER A N 1
ATOM 596 C CA . SER A 1 76 ? -21.013 14.585 4.936 1.00 33.62 76 SER A CA 1
ATOM 597 C C . SER A 1 76 ? -22.087 14.018 5.872 1.00 33.62 76 SER A C 1
ATOM 599 O O . SER A 1 76 ? -21.880 13.953 7.082 1.00 33.62 76 SER A O 1
ATOM 601 N N . SER A 1 77 ? -23.219 13.539 5.350 1.00 34.56 77 SER A N 1
ATOM 602 C CA . SER A 1 77 ? -24.162 12.724 6.132 1.00 34.56 77 SER A CA 1
ATOM 603 C C . SER A 1 77 ? -23.790 11.236 6.085 1.00 34.56 77 SER A C 1
ATOM 605 O O . SER A 1 77 ? -24.580 10.393 5.677 1.00 34.56 77 SER A O 1
ATOM 607 N N . THR A 1 78 ? -22.542 10.938 6.461 1.00 32.62 78 THR A N 1
ATOM 608 C CA . THR A 1 78 ? -22.021 9.720 7.130 1.00 32.62 78 THR A CA 1
ATOM 609 C C . THR A 1 78 ? -20.497 9.697 6.979 1.00 32.62 78 THR A C 1
ATOM 611 O O . THR A 1 78 ? -19.918 8.852 6.307 1.00 32.62 78 THR A O 1
ATOM 614 N N . THR A 1 79 ? -19.804 10.644 7.618 1.00 41.38 79 THR A N 1
ATOM 615 C CA . THR A 1 79 ? -18.339 10.537 7.787 1.00 41.38 79 THR A CA 1
ATOM 616 C C . THR A 1 79 ? -17.958 9.361 8.695 1.00 41.38 79 THR A C 1
ATOM 618 O O . THR A 1 79 ? -16.802 8.947 8.721 1.00 41.38 79 THR A O 1
ATOM 621 N N . TYR A 1 80 ? -18.941 8.800 9.403 1.00 45.72 80 TYR A N 1
ATOM 622 C CA . TYR A 1 80 ? -18.804 7.632 10.254 1.00 45.72 80 TYR A CA 1
ATOM 623 C C . TYR A 1 80 ? -19.800 6.543 9.841 1.00 45.72 80 TYR A C 1
ATOM 625 O O . TYR A 1 80 ? -20.900 6.874 9.376 1.00 45.72 80 TYR A O 1
ATOM 633 N N . PRO A 1 81 ? -19.444 5.256 10.015 1.00 51.81 81 PRO A N 1
ATOM 634 C CA . PRO A 1 81 ? -20.390 4.165 9.832 1.00 51.81 81 PRO A CA 1
ATOM 635 C C . PRO A 1 81 ? -21.630 4.399 10.702 1.00 51.81 81 PRO A C 1
ATOM 637 O O . PRO A 1 81 ? -21.527 4.913 11.818 1.00 51.81 81 PRO A O 1
ATOM 640 N N . LYS A 1 82 ? -22.812 4.007 10.213 1.00 57.59 82 LYS A N 1
ATOM 641 C CA . LYS A 1 82 ? -23.997 3.937 11.076 1.00 57.59 82 LYS A CA 1
ATOM 642 C C . LYS A 1 82 ? -23.721 2.919 12.183 1.00 57.59 82 LYS A C 1
ATOM 644 O O . LYS A 1 82 ? -23.624 1.729 11.900 1.00 57.59 82 LYS A O 1
ATOM 649 N N . LEU A 1 83 ? -23.605 3.402 13.417 1.00 65.88 83 LEU A N 1
ATOM 650 C CA . LEU A 1 83 ? -23.491 2.561 14.607 1.00 65.88 83 LEU A CA 1
ATOM 651 C C . LEU A 1 83 ? -24.783 1.761 14.805 1.00 65.88 83 LEU A C 1
ATOM 653 O O . LEU A 1 83 ? -25.876 2.238 14.475 1.00 65.88 83 LEU A O 1
ATOM 657 N N . SER A 1 84 ? -24.660 0.556 15.360 1.00 74.38 84 SER A N 1
ATOM 658 C CA . SER A 1 84 ? -25.815 -0.274 15.701 1.00 74.38 84 SER A CA 1
ATOM 659 C C . SER A 1 84 ? -26.720 0.421 16.728 1.00 74.38 84 SER A C 1
ATOM 661 O O . SER A 1 84 ? -26.283 1.242 17.538 1.00 74.38 84 SER A O 1
ATOM 663 N N . GLU A 1 85 ? -28.012 0.094 16.708 1.00 72.50 85 GLU A N 1
ATOM 664 C CA . GLU A 1 85 ? -29.002 0.678 17.623 1.00 72.50 85 GLU A CA 1
ATOM 665 C C . GLU A 1 85 ? -28.656 0.402 19.097 1.00 72.50 85 GLU A C 1
ATOM 667 O O . GLU A 1 85 ? -28.826 1.268 19.953 1.00 72.50 85 GLU A O 1
ATOM 672 N N . SER A 1 86 ? -28.062 -0.762 19.379 1.00 69.69 86 SER A N 1
ATOM 673 C CA . SER A 1 86 ? -27.542 -1.121 20.701 1.00 69.69 86 SER A CA 1
ATOM 674 C C . SER A 1 86 ? -26.444 -0.172 21.195 1.00 69.69 86 SER A C 1
ATOM 676 O O . SER A 1 86 ? -26.443 0.166 22.374 1.00 69.69 86 SER A O 1
ATOM 678 N N . LEU A 1 87 ? -25.545 0.289 20.316 1.00 71.88 87 LEU A N 1
ATOM 679 C CA . LEU A 1 87 ? -24.483 1.242 20.671 1.00 71.88 87 LEU A CA 1
ATOM 680 C C . LEU A 1 87 ? -25.047 2.642 20.936 1.00 71.88 87 LEU A C 1
ATOM 682 O O . LEU A 1 87 ? -24.667 3.284 21.913 1.00 71.88 87 LEU A O 1
ATOM 686 N N . ASN A 1 88 ? -25.991 3.097 20.105 1.00 70.62 88 ASN A N 1
ATOM 687 C CA . ASN A 1 88 ? -26.621 4.411 20.275 1.00 70.62 88 ASN A CA 1
ATOM 688 C C . ASN A 1 88 ? -27.394 4.529 21.597 1.00 70.62 88 ASN A C 1
ATOM 690 O O . ASN A 1 88 ? -27.415 5.599 22.191 1.00 70.62 88 ASN A O 1
ATOM 694 N N . ASN A 1 89 ? -28.009 3.439 22.064 1.00 71.81 89 ASN A N 1
ATOM 695 C CA . ASN A 1 89 ? -28.764 3.426 23.320 1.00 71.81 89 ASN A CA 1
ATOM 696 C C . ASN A 1 89 ? -27.876 3.387 24.574 1.00 71.81 89 ASN A C 1
ATOM 698 O O . ASN A 1 89 ? -28.353 3.697 25.663 1.00 71.81 89 ASN A O 1
ATOM 702 N N . LEU A 1 90 ? -26.613 2.972 24.440 1.00 74.25 90 LEU A N 1
ATOM 703 C CA . LEU A 1 90 ? -25.684 2.847 25.563 1.00 74.25 90 LEU A CA 1
ATOM 704 C C . LEU A 1 90 ? -24.983 4.179 25.892 1.00 74.25 90 LEU A C 1
ATOM 706 O O . LEU A 1 90 ? -24.629 4.441 27.040 1.00 74.25 90 LEU A O 1
ATOM 710 N N . LEU A 1 91 ? -24.781 5.022 24.878 1.00 75.81 91 LEU A N 1
ATOM 711 C CA . LEU A 1 91 ? -24.030 6.270 24.974 1.00 75.81 91 LEU A CA 1
ATOM 712 C C . LEU A 1 91 ? -24.989 7.453 25.125 1.00 75.81 91 LEU A C 1
ATOM 714 O O . LEU A 1 91 ? -25.768 7.760 24.227 1.00 75.81 91 LEU A O 1
ATOM 718 N N . ASN A 1 92 ? -24.914 8.144 26.262 1.00 68.25 92 ASN A N 1
ATOM 719 C CA . ASN A 1 92 ? -25.866 9.205 26.610 1.00 68.25 92 ASN A CA 1
ATOM 720 C C . ASN A 1 92 ? -25.384 10.625 26.259 1.00 68.25 92 ASN A C 1
ATOM 722 O O . ASN A 1 92 ? -26.172 11.569 26.350 1.00 68.25 92 ASN A O 1
ATOM 726 N N . SER A 1 93 ? -24.116 10.802 25.868 1.00 81.00 93 SER A N 1
ATOM 727 C CA . SER A 1 93 ? -23.559 12.107 25.491 1.00 81.00 93 SER A CA 1
ATOM 728 C C . SER A 1 93 ? -23.249 12.186 23.993 1.00 81.00 93 SER A C 1
ATOM 730 O O . SER A 1 93 ? -22.884 11.199 23.345 1.00 81.00 93 SER A O 1
ATOM 732 N N . LYS A 1 94 ? -23.392 13.388 23.418 1.00 81.06 94 LYS A N 1
ATOM 733 C CA . LYS A 1 94 ? -23.028 13.636 22.013 1.00 81.06 94 LYS A CA 1
ATOM 734 C C . LYS A 1 94 ? -21.526 13.468 21.802 1.00 81.06 94 LYS A C 1
ATOM 736 O O . LYS A 1 94 ? -21.101 13.070 20.723 1.00 81.06 94 LYS A O 1
ATOM 741 N N . GLU A 1 95 ? -20.743 13.785 22.822 1.00 82.12 95 GLU A N 1
ATOM 742 C CA . GLU A 1 95 ? -19.293 13.705 22.842 1.00 82.12 95 GLU A CA 1
ATOM 743 C C . GLU A 1 95 ? -18.795 12.255 22.765 1.00 82.12 95 GLU A C 1
ATOM 745 O O . GLU A 1 95 ? -17.878 11.976 21.991 1.00 82.12 95 GLU A O 1
ATOM 750 N N . ASP A 1 96 ? -19.435 11.329 23.482 1.00 83.88 96 ASP A N 1
ATOM 751 C CA . ASP A 1 96 ? -19.065 9.908 23.464 1.00 83.88 96 ASP A CA 1
ATOM 752 C C . ASP A 1 96 ? -19.457 9.245 22.145 1.00 83.88 96 ASP A C 1
ATOM 754 O O . ASP A 1 96 ? -18.666 8.507 21.562 1.00 83.88 96 ASP A O 1
ATOM 758 N N . LEU A 1 97 ? -20.648 9.561 21.619 1.00 82.38 97 LEU A N 1
ATOM 759 C CA . LEU A 1 97 ? -21.066 9.116 20.285 1.00 82.38 97 LEU A CA 1
ATOM 760 C C . LEU A 1 97 ? -20.081 9.587 19.221 1.00 82.38 97 LEU A C 1
ATOM 762 O O . LEU A 1 97 ? -19.684 8.828 18.339 1.00 82.38 97 LEU A O 1
ATOM 766 N N . LYS A 1 98 ? -19.654 10.842 19.333 1.00 83.69 98 LYS A N 1
ATOM 767 C CA . LYS A 1 98 ? -18.655 11.439 18.463 1.00 83.69 98 LYS A CA 1
ATOM 768 C C . LYS A 1 98 ? -17.319 10.684 18.575 1.00 83.69 98 LYS A C 1
ATOM 770 O O . LYS A 1 98 ? -16.793 10.267 17.542 1.00 83.69 98 LYS A O 1
ATOM 775 N N . LEU A 1 99 ? -16.810 10.416 19.778 1.00 84.88 99 LEU A N 1
ATOM 776 C CA . LEU A 1 99 ? -15.603 9.602 19.988 1.00 84.88 99 LEU A CA 1
ATOM 777 C C . LEU A 1 99 ? -15.737 8.199 19.371 1.00 84.88 99 LEU A C 1
ATOM 779 O O . LEU A 1 99 ? -14.912 7.825 18.537 1.00 84.88 99 LEU A O 1
ATOM 783 N N . ILE A 1 100 ? -16.788 7.456 19.723 1.00 86.00 100 ILE A N 1
ATOM 784 C CA . ILE A 1 100 ? -17.031 6.090 19.241 1.00 86.00 100 ILE A CA 1
ATOM 785 C C . ILE A 1 100 ? -17.149 6.056 17.721 1.00 86.00 100 ILE A C 1
ATOM 787 O O . ILE A 1 100 ? -16.517 5.227 17.073 1.00 86.00 100 ILE A O 1
ATOM 791 N N . SER A 1 101 ? -17.882 6.999 17.132 1.00 82.56 101 SER A N 1
ATOM 792 C CA . SER A 1 101 ? -18.017 7.099 15.680 1.00 82.56 101 SER A CA 1
ATOM 793 C C . SER A 1 101 ? -16.659 7.285 14.988 1.00 82.56 101 SER A C 1
ATOM 795 O O . SER A 1 101 ? -16.400 6.646 13.969 1.00 82.56 101 SER A O 1
ATOM 797 N N . SER A 1 102 ? -15.752 8.068 15.590 1.00 82.56 102 SER A N 1
ATOM 798 C CA . SER A 1 102 ? -14.412 8.313 15.044 1.00 82.56 102 SER A CA 1
ATOM 799 C C . SER A 1 102 ? -13.501 7.096 15.040 1.00 82.56 102 SER A C 1
ATOM 801 O O . SER A 1 102 ? -12.692 6.952 14.124 1.00 82.56 102 SER A O 1
ATOM 803 N N . ILE A 1 103 ? -13.667 6.201 16.012 1.00 82.81 103 ILE A N 1
ATOM 804 C CA . ILE A 1 103 ? -12.884 4.970 16.114 1.00 82.81 103 ILE A CA 1
ATOM 805 C C . ILE A 1 103 ? -13.622 3.746 15.554 1.00 82.81 103 ILE A C 1
ATOM 807 O O . ILE A 1 103 ? -13.026 2.687 15.425 1.00 82.81 103 ILE A O 1
ATOM 811 N N . ALA A 1 104 ? -14.889 3.868 15.158 1.00 81.56 104 ALA A N 1
ATOM 812 C CA . ALA A 1 104 ? -15.675 2.762 14.611 1.00 81.56 104 ALA A CA 1
ATOM 813 C C . ALA A 1 104 ? -14.991 1.986 13.463 1.00 81.56 104 ALA A C 1
ATOM 815 O O . ALA A 1 104 ? -15.064 0.762 13.473 1.00 81.56 104 ALA A O 1
ATOM 816 N N . PRO A 1 105 ? -14.256 2.620 12.523 1.00 76.81 105 PRO A N 1
ATOM 817 C CA . PRO A 1 105 ? -13.570 1.898 11.441 1.00 76.81 105 PRO A CA 1
ATOM 818 C C . PRO A 1 105 ? -12.447 0.938 11.879 1.00 76.81 105 PRO A C 1
ATOM 820 O O . PRO A 1 105 ? -11.847 0.275 11.034 1.00 76.81 105 PRO A O 1
ATOM 823 N N . TYR A 1 106 ? -12.103 0.926 13.164 1.00 76.06 106 TYR A N 1
ATOM 824 C CA . TYR A 1 106 ? -10.942 0.244 13.732 1.00 76.06 106 TYR A CA 1
ATOM 825 C C . TYR A 1 106 ? -11.315 -0.990 14.566 1.00 76.06 106 TYR A C 1
ATOM 827 O O . TYR A 1 106 ? -10.458 -1.814 14.884 1.00 76.06 106 TYR A O 1
ATOM 835 N N . PHE A 1 107 ? -12.595 -1.134 14.901 1.00 75.88 107 PHE A N 1
ATOM 836 C CA . PHE A 1 107 ? -13.087 -2.119 15.853 1.00 75.88 107 PHE A CA 1
ATOM 837 C C . PHE A 1 107 ? -14.316 -2.834 15.293 1.00 75.88 107 PHE A C 1
ATOM 839 O O . PHE A 1 107 ? -15.127 -2.245 14.583 1.00 75.88 107 PHE A O 1
ATOM 846 N N . SER A 1 108 ? -14.476 -4.106 15.642 1.00 73.31 108 SER A N 1
ATOM 847 C CA . SER A 1 108 ? -15.729 -4.831 15.425 1.00 73.31 108 SER A CA 1
ATOM 848 C C . SER A 1 108 ? -16.845 -4.307 16.338 1.00 73.31 108 SER A C 1
ATOM 850 O O . SER A 1 108 ? -16.576 -3.733 17.393 1.00 73.31 108 SER A O 1
ATOM 852 N N . ASP A 1 109 ? -18.109 -4.576 15.998 1.00 75.75 109 ASP A N 1
ATOM 853 C CA . ASP A 1 109 ? -19.262 -4.169 16.822 1.00 75.75 109 ASP A CA 1
ATOM 854 C C . ASP A 1 109 ? -19.163 -4.658 18.278 1.00 75.75 109 ASP A C 1
ATOM 856 O O . ASP A 1 109 ? -19.520 -3.935 19.207 1.00 75.75 109 ASP A O 1
ATOM 860 N N . ASN A 1 110 ? -18.634 -5.867 18.497 1.00 75.12 110 ASN A N 1
ATOM 861 C CA . ASN A 1 110 ? -18.431 -6.415 19.841 1.00 75.12 110 ASN A CA 1
ATOM 862 C C . ASN A 1 110 ? -17.350 -5.656 20.621 1.00 75.12 110 ASN A C 1
ATOM 864 O O . ASN A 1 110 ? -17.484 -5.461 21.829 1.00 75.12 110 ASN A O 1
ATOM 868 N N . GLU A 1 111 ? -16.275 -5.241 19.952 1.00 80.31 111 GLU A N 1
ATOM 869 C CA . GLU A 1 111 ? -15.211 -4.440 20.561 1.00 80.31 111 GLU A CA 1
ATOM 870 C C . GLU A 1 111 ? -15.716 -3.026 20.859 1.00 80.31 111 GLU A C 1
ATOM 872 O O . GLU A 1 111 ? -15.545 -2.547 21.977 1.00 80.31 111 GLU A O 1
ATOM 877 N N . LEU A 1 112 ? -16.445 -2.406 19.925 1.00 83.56 112 LEU A N 1
ATOM 878 C CA . LEU A 1 112 ? -17.098 -1.113 20.140 1.00 83.56 112 LEU A CA 1
ATOM 879 C C . LEU A 1 112 ? -18.083 -1.151 21.306 1.00 83.56 112 LEU A C 1
ATOM 881 O O . LEU A 1 112 ? -18.137 -0.193 22.075 1.00 83.56 112 LEU A O 1
ATOM 885 N N . LEU A 1 113 ? -18.822 -2.248 21.484 1.00 81.81 113 LEU A N 1
ATOM 886 C CA . LEU A 1 113 ? -19.732 -2.407 22.616 1.00 81.81 113 LEU A CA 1
ATOM 887 C C . LEU A 1 113 ? -18.971 -2.457 23.946 1.00 81.81 113 LEU A C 1
ATOM 889 O O . LEU A 1 113 ? -19.370 -1.796 24.901 1.00 81.81 113 LEU A O 1
ATOM 893 N N . ARG A 1 114 ? -17.843 -3.177 24.001 1.00 81.69 114 ARG A N 1
ATOM 894 C CA . ARG A 1 114 ? -16.975 -3.203 25.191 1.00 81.69 114 ARG A CA 1
ATOM 895 C C . ARG A 1 114 ? -16.404 -1.822 25.501 1.00 81.69 114 ARG A C 1
ATOM 897 O O . ARG A 1 114 ? -16.480 -1.390 26.645 1.00 81.69 114 ARG A O 1
ATOM 904 N N . ILE A 1 115 ? -15.889 -1.114 24.494 1.00 85.75 115 ILE A N 1
ATOM 905 C CA . ILE A 1 115 ? -15.357 0.249 24.657 1.00 85.75 115 ILE A CA 1
ATOM 906 C C . ILE A 1 115 ? -16.459 1.186 25.159 1.00 85.75 115 ILE A C 1
ATOM 908 O O . ILE A 1 115 ? -16.246 1.947 26.100 1.00 85.75 115 ILE A O 1
ATOM 912 N N . SER A 1 116 ? -17.650 1.097 24.565 1.00 86.12 116 SER A N 1
ATOM 913 C CA . SER A 1 116 ? -18.802 1.917 24.946 1.00 86.12 116 SER A CA 1
ATOM 914 C C . SER A 1 116 ? -19.231 1.657 26.393 1.00 86.12 116 SER A C 1
ATOM 916 O O . SER A 1 116 ? -19.560 2.611 27.093 1.00 86.12 116 SER A O 1
ATOM 918 N N . ASN A 1 117 ? -19.155 0.408 26.874 1.00 85.62 117 ASN A N 1
ATOM 919 C CA . ASN A 1 117 ? -19.390 0.079 28.283 1.00 85.62 117 ASN A CA 1
ATOM 920 C C . ASN A 1 117 ? -18.377 0.781 29.200 1.00 85.62 117 ASN A C 1
ATOM 922 O O . ASN A 1 117 ? -18.805 1.498 30.100 1.00 85.62 117 ASN A O 1
ATOM 926 N N . HIS A 1 118 ? -17.067 0.676 28.929 1.00 86.19 118 HIS A N 1
ATOM 927 C CA . HIS A 1 118 ? -16.040 1.362 29.733 1.00 86.19 118 HIS A CA 1
ATOM 928 C C . HIS A 1 118 ? -16.229 2.888 29.758 1.00 86.19 118 HIS A C 1
ATOM 930 O O . HIS A 1 118 ? -16.037 3.517 30.798 1.00 86.19 118 HIS A O 1
ATOM 936 N N . ILE A 1 119 ? -16.642 3.494 28.638 1.00 84.94 119 ILE A N 1
ATOM 937 C CA . ILE A 1 119 ? -16.980 4.926 28.588 1.00 84.94 119 ILE A CA 1
ATOM 938 C C . ILE A 1 119 ? -18.208 5.218 29.462 1.00 84.94 119 ILE A C 1
ATOM 940 O O . ILE A 1 119 ? -18.169 6.120 30.294 1.00 84.94 119 ILE A O 1
ATOM 944 N N . SER A 1 120 ? -19.286 4.440 29.316 1.00 83.12 120 SER A N 1
ATOM 945 C CA . SER A 1 120 ? -20.532 4.646 30.069 1.00 83.12 120 SER A CA 1
ATOM 946 C C . SER A 1 120 ? -20.367 4.454 31.583 1.00 83.12 120 SER A C 1
ATOM 948 O O . SER A 1 120 ? -21.024 5.135 32.370 1.00 83.12 120 SER A O 1
ATOM 950 N N . GLU A 1 121 ? -19.455 3.569 31.990 1.00 83.94 121 GLU A N 1
ATOM 951 C CA . GLU A 1 121 ? -19.104 3.293 33.386 1.00 83.94 121 GLU A CA 1
ATOM 952 C C . GLU A 1 121 ? -18.089 4.302 33.952 1.00 83.94 121 GLU A C 1
ATOM 954 O O . GLU A 1 121 ? -17.752 4.231 35.134 1.00 83.94 121 GLU A O 1
ATOM 959 N N . ASN A 1 122 ? -17.644 5.284 33.150 1.00 76.00 122 ASN A N 1
ATOM 960 C CA . ASN A 1 122 ? -16.615 6.268 33.510 1.00 76.00 122 ASN A CA 1
ATOM 961 C C . ASN A 1 122 ? -15.255 5.632 33.876 1.00 76.00 122 ASN A C 1
ATOM 963 O O . ASN A 1 122 ? -14.458 6.215 34.611 1.00 76.00 122 ASN A O 1
ATOM 967 N N . ASP A 1 123 ? -14.990 4.440 33.344 1.00 80.44 123 ASP A N 1
ATOM 968 C CA . ASP A 1 123 ? -13.753 3.674 33.530 1.00 80.44 123 ASP A CA 1
ATOM 969 C C . ASP A 1 123 ? -12.693 4.017 32.459 1.00 80.44 123 ASP A C 1
ATOM 971 O O . ASP A 1 123 ? -11.535 3.609 32.544 1.00 80.44 123 ASP A O 1
ATOM 975 N N . LEU A 1 124 ? -13.066 4.817 31.450 1.00 79.31 124 LEU A N 1
ATOM 976 C CA . LEU A 1 124 ? -12.191 5.251 30.361 1.00 79.31 124 LEU A CA 1
ATOM 977 C C . LEU A 1 124 ? -12.116 6.783 30.272 1.00 79.31 124 LEU A C 1
ATOM 979 O O . LEU A 1 124 ? -13.093 7.444 29.933 1.00 79.31 124 LEU A O 1
ATOM 983 N N . ASP A 1 125 ? -10.929 7.348 30.495 1.00 78.56 125 ASP A N 1
ATOM 984 C CA . ASP A 1 125 ? -10.658 8.782 30.330 1.00 78.56 125 ASP A CA 1
ATOM 985 C C . ASP A 1 125 ? -9.553 8.992 29.285 1.00 78.56 125 ASP A C 1
ATOM 987 O O . ASP A 1 125 ? -8.387 8.662 29.514 1.00 78.56 125 ASP A O 1
ATOM 991 N N . ILE A 1 126 ? -9.919 9.529 28.116 1.00 81.19 126 ILE A N 1
ATOM 992 C CA . ILE A 1 126 ? -8.991 9.736 26.998 1.00 81.19 126 ILE A CA 1
ATOM 993 C C . ILE A 1 126 ? -8.626 11.218 26.875 1.00 81.19 126 ILE A C 1
ATOM 995 O O . ILE A 1 126 ? -9.471 12.091 26.643 1.00 81.19 126 ILE A O 1
ATOM 999 N N . LYS A 1 127 ? -7.324 11.500 26.962 1.00 86.00 127 LYS A N 1
ATOM 1000 C CA . LYS A 1 127 ? -6.754 12.850 26.897 1.00 86.00 127 LYS A CA 1
ATOM 1001 C C . LYS A 1 127 ? -5.611 12.912 25.891 1.00 86.00 127 LYS A C 1
ATOM 1003 O O . LYS A 1 127 ? -4.779 12.014 25.830 1.00 86.00 127 LYS A O 1
ATOM 10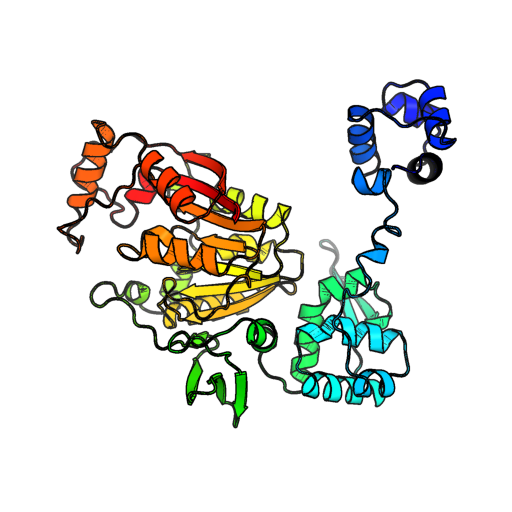08 N N . VAL A 1 128 ? -5.530 14.016 25.154 1.00 84.62 128 VAL A N 1
ATOM 1009 C CA . VAL A 1 128 ? -4.356 14.369 24.352 1.00 84.62 128 VAL A CA 1
ATOM 1010 C C . VAL A 1 128 ? -3.378 15.138 25.230 1.00 84.62 128 VAL A C 1
ATOM 1012 O O . VAL A 1 128 ? -3.726 16.162 25.823 1.00 84.62 128 VAL A O 1
ATOM 1015 N N . ASN A 1 129 ? -2.147 14.643 25.305 1.00 85.62 129 ASN A N 1
ATOM 1016 C CA . ASN A 1 129 ? -1.065 15.269 26.048 1.00 85.62 129 ASN A CA 1
ATOM 1017 C C . ASN A 1 129 ? -0.197 16.115 25.108 1.00 85.62 129 ASN A C 1
ATOM 1019 O O . ASN A 1 129 ? 0.385 15.592 24.160 1.00 85.62 129 ASN A O 1
ATOM 1023 N N . ILE A 1 130 ? -0.094 17.418 25.371 1.00 84.50 130 ILE A N 1
ATOM 1024 C CA . ILE A 1 130 ? 0.772 18.332 24.620 1.00 84.50 130 ILE A CA 1
ATOM 1025 C C . ILE A 1 130 ? 1.960 18.710 25.498 1.00 84.50 130 ILE A C 1
ATOM 1027 O O . ILE A 1 130 ? 1.780 19.311 26.557 1.00 84.50 130 ILE A O 1
ATOM 1031 N N . ASN A 1 131 ? 3.170 18.411 25.022 1.00 84.62 131 ASN A N 1
ATOM 1032 C CA . ASN A 1 131 ? 4.425 18.791 25.668 1.00 84.62 131 ASN A CA 1
ATOM 1033 C C . ASN A 1 131 ? 5.150 19.849 24.834 1.00 84.62 131 ASN A C 1
ATOM 1035 O O . ASN A 1 131 ? 5.521 19.600 23.689 1.00 84.62 131 ASN A O 1
ATOM 1039 N N . ALA A 1 132 ? 5.392 21.020 25.420 1.00 84.38 132 ALA A N 1
ATOM 1040 C CA . ALA A 1 132 ? 6.167 22.091 24.806 1.00 84.38 132 ALA A CA 1
ATOM 1041 C C . ALA A 1 132 ? 7.461 22.316 25.596 1.00 84.38 132 ALA A C 1
ATOM 1043 O O . ALA A 1 132 ? 7.421 22.679 26.774 1.00 84.38 132 ALA A O 1
ATOM 1044 N N . LYS A 1 133 ? 8.616 22.133 24.946 1.00 85.88 133 LYS A N 1
ATOM 1045 C CA . LYS A 1 133 ? 9.939 22.409 25.526 1.00 85.88 133 LYS A CA 1
ATOM 1046 C C . LYS A 1 133 ? 10.607 23.557 24.775 1.00 85.88 133 LYS A C 1
ATOM 1048 O O . LYS A 1 133 ? 10.675 23.548 23.546 1.00 85.88 133 LYS A O 1
ATOM 1053 N N . SER A 1 134 ? 11.118 24.545 25.507 1.00 80.56 134 SER A N 1
ATOM 1054 C CA . SER A 1 134 ? 11.943 25.590 24.896 1.00 80.56 134 SER A CA 1
ATOM 1055 C C . SER A 1 134 ? 13.309 25.020 24.517 1.00 80.56 134 SER A C 1
ATOM 1057 O O . SER A 1 134 ? 13.946 24.347 25.321 1.00 80.56 134 SER A O 1
ATOM 1059 N N . LYS A 1 135 ? 13.812 25.340 23.320 1.00 77.50 135 LYS A N 1
ATOM 1060 C CA . LYS A 1 135 ? 15.185 24.970 22.929 1.00 77.50 135 LYS A CA 1
ATOM 1061 C C . LYS A 1 135 ? 16.256 25.728 23.726 1.00 77.50 135 LYS A C 1
ATOM 1063 O O . LYS A 1 135 ? 17.391 25.277 23.783 1.00 77.50 135 LYS A O 1
ATOM 1068 N N . SER A 1 136 ? 15.908 26.872 24.323 1.00 76.94 136 SER A N 1
ATOM 1069 C CA . SER A 1 136 ? 16.839 27.751 25.048 1.00 76.94 136 SER A CA 1
ATOM 1070 C C . SER A 1 136 ? 16.684 27.722 26.569 1.00 76.94 136 SER A C 1
ATOM 1072 O O . SER A 1 136 ? 17.532 28.259 27.276 1.00 76.94 136 SER A O 1
ATOM 1074 N N . LYS A 1 137 ? 15.603 27.132 27.088 1.00 70.56 137 LYS A N 1
ATOM 1075 C CA . LYS A 1 137 ? 15.333 27.024 28.527 1.00 70.56 137 LYS A CA 1
ATOM 1076 C C . LYS A 1 137 ? 15.031 25.574 28.855 1.00 70.56 137 LYS A C 1
ATOM 1078 O O . LYS A 1 137 ? 14.220 24.965 28.166 1.00 70.56 137 LYS A O 1
ATOM 1083 N N . ASP A 1 138 ? 15.585 25.055 29.945 1.00 73.44 138 ASP A N 1
ATOM 1084 C CA . ASP A 1 138 ? 15.314 23.682 30.395 1.00 73.44 138 ASP A CA 1
ATOM 1085 C C . ASP A 1 138 ? 13.949 23.542 31.104 1.00 73.44 138 ASP A C 1
ATOM 1087 O O . ASP A 1 138 ? 13.765 22.770 32.037 1.00 73.44 138 ASP A O 1
ATOM 1091 N N . THR A 1 139 ? 12.971 24.341 30.675 1.00 71.44 139 THR A N 1
ATOM 1092 C CA . THR A 1 139 ? 11.601 24.358 31.185 1.00 71.44 139 THR A CA 1
ATOM 1093 C C . THR A 1 139 ? 10.671 23.705 30.167 1.00 71.44 139 THR A C 1
ATOM 1095 O O . THR A 1 139 ? 10.656 24.110 28.998 1.00 71.44 139 THR A O 1
ATOM 1098 N N . SER A 1 140 ? 9.877 22.732 30.614 1.00 80.62 140 SER A N 1
ATOM 1099 C CA . SER A 1 140 ? 8.818 22.087 29.833 1.00 80.62 140 SER A CA 1
ATOM 1100 C C . SER A 1 140 ? 7.444 22.436 30.396 1.00 80.62 140 SER A C 1
ATOM 1102 O O . SER A 1 140 ? 7.241 22.357 31.606 1.00 80.62 140 SER A O 1
ATOM 1104 N N . ASN A 1 141 ? 6.498 22.763 29.518 1.00 83.25 141 ASN A N 1
ATOM 1105 C CA . ASN A 1 141 ? 5.084 22.883 29.863 1.00 83.25 141 ASN A CA 1
ATOM 1106 C C . ASN A 1 141 ? 4.312 21.690 29.301 1.00 83.25 141 ASN A C 1
ATOM 1108 O O . ASN A 1 141 ? 4.539 21.289 28.158 1.00 83.25 141 ASN A O 1
ATOM 1112 N N . GLN A 1 142 ? 3.379 21.171 30.095 1.00 86.94 142 GLN A N 1
ATOM 1113 C CA . GLN A 1 142 ? 2.518 20.053 29.731 1.00 86.94 142 GLN A CA 1
ATOM 1114 C C . GLN A 1 142 ? 1.053 20.449 29.910 1.00 86.94 142 GLN A C 1
ATOM 1116 O O . GLN A 1 142 ? 0.679 21.008 30.942 1.00 86.94 142 GLN A O 1
ATOM 1121 N N . ILE A 1 143 ? 0.230 20.168 28.903 1.00 87.31 143 ILE A N 1
ATOM 1122 C CA . ILE A 1 143 ? -1.214 20.419 28.925 1.00 87.31 143 ILE A CA 1
ATOM 1123 C C . ILE A 1 143 ? -1.934 19.128 28.544 1.00 87.31 143 ILE A C 1
ATOM 1125 O O . ILE A 1 143 ? -1.570 18.474 27.570 1.00 87.31 143 ILE A O 1
ATOM 1129 N N . ASN A 1 144 ? -2.972 18.784 29.305 1.00 88.12 144 ASN A N 1
ATOM 1130 C CA . ASN A 1 144 ? -3.877 17.682 28.995 1.00 88.12 144 ASN A CA 1
ATOM 1131 C C . ASN A 1 144 ? -5.192 18.242 28.461 1.00 88.12 144 ASN A C 1
ATOM 1133 O O . ASN A 1 144 ? -5.845 19.030 29.144 1.00 88.12 144 ASN A O 1
ATOM 1137 N N . ILE A 1 145 ? -5.582 17.818 27.263 1.00 86.75 145 ILE A N 1
ATOM 1138 C CA . ILE A 1 145 ? -6.827 18.228 26.615 1.00 86.75 145 ILE A CA 1
ATOM 1139 C C . ILE A 1 145 ? -7.745 17.003 26.534 1.00 86.75 145 ILE A C 1
ATOM 1141 O O . ILE A 1 145 ? -7.360 16.022 25.895 1.00 86.75 145 ILE A O 1
ATOM 1145 N N . PRO A 1 146 ? -8.938 17.015 27.156 1.00 86.75 146 PRO A N 1
ATOM 1146 C CA . PRO A 1 146 ? -9.898 15.925 27.006 1.00 86.75 146 PRO A CA 1
ATOM 1147 C C . PRO A 1 146 ? -10.307 15.764 25.543 1.00 86.75 146 PRO A C 1
ATOM 1149 O O . PRO A 1 146 ? -10.615 16.750 24.864 1.00 86.75 146 PRO A O 1
ATOM 1152 N N . ILE A 1 147 ? -10.333 14.525 25.056 1.00 83.44 147 ILE A N 1
ATOM 1153 C CA . ILE A 1 147 ? -10.577 14.234 23.638 1.00 83.44 147 ILE A CA 1
ATOM 1154 C C . ILE A 1 147 ? -11.930 14.759 23.144 1.00 83.44 147 ILE A C 1
ATOM 1156 O O . ILE A 1 147 ? -12.062 15.214 22.011 1.00 83.44 147 ILE A O 1
ATOM 1160 N N . THR A 1 148 ? -12.917 14.769 24.038 1.00 80.75 148 THR A N 1
ATOM 1161 C CA . THR A 1 148 ? -14.289 15.221 23.799 1.00 80.75 148 THR A CA 1
ATOM 1162 C C . THR A 1 148 ? -14.374 16.709 23.462 1.00 80.75 148 THR A C 1
ATOM 1164 O O . THR A 1 148 ? -15.328 17.144 22.820 1.00 80.75 148 THR A O 1
ATOM 1167 N N . THR A 1 149 ? -13.349 17.495 23.815 1.00 84.62 149 THR A N 1
ATOM 1168 C CA . THR A 1 149 ? -13.273 18.930 23.497 1.00 84.62 149 THR A CA 1
ATOM 1169 C C . THR A 1 149 ? -12.710 19.218 22.100 1.00 84.62 149 THR A C 1
ATOM 1171 O O . THR A 1 149 ? -12.804 20.348 21.620 1.00 84.62 149 THR A O 1
ATOM 1174 N N . LEU A 1 150 ? -12.127 18.220 21.425 1.00 84.81 150 LEU A N 1
ATOM 1175 C CA . LEU A 1 150 ? -11.543 18.383 20.093 1.00 84.81 150 LEU A CA 1
ATOM 1176 C C . LEU A 1 150 ? -12.625 18.541 19.022 1.00 84.81 150 LEU A C 1
ATOM 1178 O O . LEU A 1 150 ? -13.737 18.031 19.150 1.00 84.81 150 LEU A O 1
ATOM 1182 N N . SER A 1 151 ? -12.303 19.214 17.914 1.00 84.44 151 SER A N 1
ATOM 1183 C CA . SER A 1 151 ? -13.207 19.281 16.756 1.00 84.44 151 SER A CA 1
ATOM 1184 C C . SER A 1 151 ? -13.396 17.897 16.116 1.00 84.44 151 SER A C 1
ATOM 1186 O O . SER A 1 151 ? -12.524 17.037 16.230 1.00 84.44 151 SER A O 1
ATOM 1188 N N . GLU A 1 152 ? -14.513 17.667 15.416 1.00 80.69 152 GLU A N 1
ATOM 1189 C CA . GLU A 1 152 ? -14.729 16.405 14.679 1.00 80.69 152 GLU A CA 1
ATOM 1190 C C . GLU A 1 152 ? -13.609 16.121 13.679 1.00 80.69 152 GLU A C 1
ATOM 1192 O O . GLU A 1 152 ? -13.127 14.994 13.599 1.00 80.69 152 GLU A O 1
ATOM 1197 N N . LYS A 1 153 ? -13.142 17.161 12.981 1.00 80.00 153 LYS A N 1
ATOM 1198 C CA . LYS A 1 153 ? -12.015 17.065 12.054 1.00 80.00 153 LYS A CA 1
ATOM 1199 C C . LYS A 1 153 ? -10.754 16.563 12.762 1.00 80.00 153 LYS A C 1
ATOM 1201 O O . LYS A 1 153 ? -10.162 15.584 12.322 1.00 80.00 153 LYS A O 1
ATOM 1206 N N . THR A 1 154 ? -10.385 17.190 13.878 1.00 81.62 154 THR A N 1
ATOM 1207 C CA . THR A 1 154 ? -9.185 16.827 14.647 1.00 81.62 154 THR A CA 1
ATOM 1208 C C . THR A 1 154 ? -9.265 15.398 15.176 1.00 81.62 154 THR A C 1
ATOM 1210 O O . THR A 1 154 ? -8.290 14.660 15.102 1.00 81.62 154 THR A O 1
ATOM 1213 N N . MET A 1 155 ? -10.424 14.971 15.681 1.00 81.06 155 MET A N 1
ATOM 1214 C CA . MET A 1 155 ? -10.576 13.584 16.115 1.00 81.06 155 MET A CA 1
ATOM 1215 C C . MET A 1 155 ? -10.508 12.595 14.951 1.00 81.06 155 MET A C 1
ATOM 1217 O O . MET A 1 155 ? -9.896 11.546 15.088 1.00 81.06 155 MET A O 1
ATOM 1221 N N . SER A 1 156 ? -11.112 12.913 13.802 1.00 78.31 156 SER A N 1
ATOM 1222 C CA . SER A 1 156 ? -11.014 12.068 12.609 1.00 78.31 156 SER A CA 1
ATOM 1223 C C . SER A 1 156 ? -9.558 11.918 12.156 1.00 78.31 156 SER A C 1
ATOM 1225 O O . SER A 1 156 ? -9.148 10.830 11.749 1.00 78.31 156 SER A O 1
ATOM 1227 N N . GLU A 1 157 ? -8.761 12.985 12.234 1.00 76.38 157 GLU A N 1
ATOM 1228 C CA . GLU A 1 157 ? -7.320 12.952 11.951 1.00 76.38 157 GLU A CA 1
ATOM 1229 C C . GL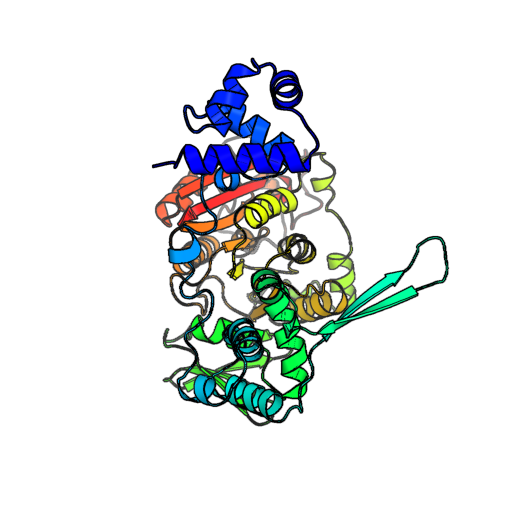U A 1 157 ? -6.564 12.087 12.970 1.00 76.38 157 GLU A C 1
ATOM 1231 O O . GLU A 1 157 ? -5.737 11.271 12.574 1.00 76.38 157 GLU A O 1
ATOM 1236 N N . LEU A 1 158 ? -6.898 12.186 14.260 1.00 79.25 158 LEU A N 1
ATOM 1237 C CA . LEU A 1 158 ? -6.250 11.427 15.337 1.00 79.25 158 LEU A CA 1
ATOM 1238 C C . LEU A 1 158 ? -6.829 10.021 15.569 1.00 79.25 158 LEU A C 1
ATOM 1240 O O . LEU A 1 158 ? -6.310 9.285 16.405 1.00 79.25 158 LEU A O 1
ATOM 1244 N N . SER A 1 159 ? -7.889 9.637 14.854 1.00 82.25 159 SER A N 1
ATOM 1245 C CA . SER A 1 159 ? -8.691 8.431 15.121 1.00 82.25 159 SER A CA 1
ATOM 1246 C C . SER A 1 159 ? -7.868 7.147 15.229 1.00 82.25 159 SER A C 1
ATOM 1248 O O . SER A 1 159 ? -8.152 6.321 16.090 1.00 82.25 159 SER A O 1
ATOM 1250 N N . SER A 1 160 ? -6.807 7.014 14.429 1.00 77.81 160 SER A N 1
ATOM 1251 C CA . SER A 1 160 ? -5.899 5.862 14.481 1.00 77.81 160 SER A CA 1
ATOM 1252 C C . SER A 1 160 ? -5.138 5.780 15.807 1.00 77.81 160 SER A C 1
ATOM 1254 O O . SER A 1 160 ? -5.151 4.739 16.454 1.00 77.81 160 SER A O 1
ATOM 1256 N N . ALA A 1 161 ? -4.535 6.884 16.254 1.00 79.75 161 ALA A N 1
ATOM 1257 C CA . ALA A 1 161 ? -3.801 6.941 17.519 1.00 79.75 161 ALA A CA 1
ATOM 1258 C C . ALA A 1 161 ? -4.724 6.766 18.736 1.00 79.75 161 ALA A C 1
ATOM 1260 O O . ALA A 1 161 ? -4.346 6.174 19.750 1.00 79.75 161 ALA A O 1
ATOM 1261 N N . ILE A 1 162 ? -5.955 7.274 18.628 1.00 83.69 162 ILE A N 1
ATOM 1262 C CA . ILE A 1 162 ? -6.993 7.086 19.643 1.00 83.69 162 ILE A CA 1
ATOM 1263 C C . ILE A 1 162 ? -7.353 5.602 19.725 1.00 83.69 162 ILE A C 1
ATOM 1265 O O . ILE A 1 162 ? -7.323 5.031 20.812 1.00 83.69 162 ILE A O 1
ATOM 1269 N N . ALA A 1 163 ? -7.639 4.970 18.584 1.00 81.94 163 ALA A N 1
ATOM 1270 C CA . ALA A 1 163 ? -7.945 3.548 18.522 1.00 81.94 163 ALA A CA 1
ATOM 1271 C C . ALA A 1 163 ? -6.797 2.702 19.095 1.00 81.94 163 ALA A C 1
ATOM 1273 O O . ALA A 1 163 ? -7.048 1.826 19.916 1.00 81.94 163 ALA A O 1
ATOM 1274 N N . GLU A 1 164 ? -5.542 3.001 18.747 1.00 78.94 164 GLU A N 1
ATOM 1275 C CA . GLU A 1 164 ? -4.359 2.321 19.298 1.00 78.94 164 GLU A CA 1
ATOM 1276 C C . GLU A 1 164 ? -4.292 2.400 20.824 1.00 78.94 164 GLU A C 1
ATOM 1278 O O . GLU A 1 164 ? -4.124 1.386 21.505 1.00 78.94 164 GLU A O 1
ATOM 1283 N N . SER A 1 165 ? -4.517 3.594 21.369 1.00 80.38 165 SER A N 1
ATOM 1284 C CA . SER A 1 165 ? -4.524 3.815 22.816 1.00 80.38 165 SER A CA 1
ATOM 1285 C C . SER A 1 165 ? -5.643 3.032 23.511 1.00 80.38 165 SER A C 1
ATOM 1287 O O . SER A 1 165 ? -5.424 2.464 24.579 1.00 80.38 165 SER A O 1
ATOM 1289 N N . VAL A 1 166 ? -6.831 2.972 22.899 1.00 81.88 166 VAL A N 1
ATOM 1290 C CA . VAL A 1 166 ? -7.998 2.259 23.442 1.00 81.88 166 VAL A CA 1
ATOM 1291 C C . VAL A 1 166 ? -7.834 0.741 23.336 1.00 81.88 166 VAL A C 1
ATOM 1293 O O . VAL A 1 166 ? -8.180 0.028 24.275 1.00 81.88 166 VAL A O 1
ATOM 1296 N N . SER A 1 167 ? -7.257 0.233 22.245 1.00 77.06 167 SER A N 1
ATOM 1297 C CA . SER A 1 167 ? -7.056 -1.205 22.008 1.00 77.06 167 SER A CA 1
ATOM 1298 C C . SER A 1 167 ? -6.258 -1.889 23.116 1.00 77.06 167 SER A C 1
ATOM 1300 O O . SER A 1 167 ? -6.623 -2.976 23.570 1.00 77.06 167 SER A O 1
ATOM 1302 N N . ASN A 1 168 ? -5.226 -1.208 23.626 1.00 67.81 168 ASN A N 1
ATOM 1303 C CA . ASN A 1 168 ? -4.409 -1.693 24.741 1.00 67.81 168 ASN A CA 1
ATOM 1304 C C . ASN A 1 168 ? -5.209 -1.899 26.038 1.00 67.81 168 ASN A C 1
ATOM 1306 O O . ASN A 1 168 ? -4.796 -2.685 26.888 1.00 67.81 168 ASN A O 1
ATOM 1310 N N . ILE A 1 169 ? -6.340 -1.205 26.195 1.00 67.00 169 ILE A N 1
ATOM 1311 C CA . ILE A 1 169 ? -7.194 -1.275 27.386 1.00 67.00 169 ILE A CA 1
ATOM 1312 C C . ILE A 1 169 ? -8.232 -2.392 27.238 1.00 67.00 169 ILE A C 1
ATOM 1314 O O . ILE A 1 169 ? -8.407 -3.194 28.151 1.00 67.00 169 ILE A O 1
ATOM 1318 N N . VAL A 1 170 ? -8.890 -2.492 26.078 1.00 66.44 170 VAL A N 1
ATOM 1319 C CA . VAL A 1 170 ? -9.928 -3.516 25.823 1.00 66.44 170 VAL A CA 1
ATOM 1320 C C . VAL A 1 170 ? -9.369 -4.887 25.418 1.00 66.44 170 VAL A C 1
ATOM 1322 O O . VAL A 1 170 ? -10.138 -5.846 25.305 1.00 66.44 170 VAL A O 1
ATOM 1325 N N . GLY A 1 171 ? -8.051 -5.008 25.222 1.00 59.47 171 GLY A N 1
ATOM 1326 C CA . GLY A 1 171 ? -7.390 -6.268 24.870 1.00 59.47 171 GLY A CA 1
ATOM 1327 C C . GLY A 1 171 ? -7.799 -6.775 23.486 1.00 59.47 171 GLY A C 1
ATOM 1328 O O . GLY A 1 171 ? -8.118 -7.954 23.323 1.00 59.47 171 GLY A O 1
ATOM 1329 N N . THR A 1 172 ? -7.868 -5.872 22.508 1.00 59.97 172 THR A N 1
ATOM 1330 C CA . THR A 1 172 ? -8.387 -6.162 21.163 1.00 59.97 172 THR A CA 1
ATOM 1331 C C . THR A 1 172 ? -7.316 -6.659 20.196 1.00 59.97 172 THR A C 1
ATOM 1333 O O . THR A 1 172 ? -6.117 -6.516 20.436 1.00 59.97 172 THR A O 1
ATOM 1336 N N . ALA A 1 173 ? -7.754 -7.288 19.099 1.00 57.81 173 ALA A N 1
ATOM 1337 C CA . ALA A 1 173 ? -6.861 -7.713 18.022 1.00 57.81 173 ALA A CA 1
ATOM 1338 C C . ALA A 1 173 ? -6.170 -6.503 17.361 1.00 57.81 173 ALA A C 1
ATOM 1340 O O . ALA A 1 173 ? -6.585 -5.359 17.548 1.00 57.81 173 ALA A O 1
ATOM 1341 N N . ASP A 1 174 ? -5.115 -6.756 16.578 1.00 68.56 174 ASP A N 1
ATOM 1342 C CA . ASP A 1 174 ? -4.428 -5.718 15.802 1.00 68.56 174 ASP A CA 1
ATOM 1343 C C . ASP A 1 174 ? -5.449 -4.931 14.965 1.00 68.56 174 ASP A C 1
ATOM 1345 O O . ASP A 1 174 ? -6.117 -5.460 14.071 1.00 68.56 174 ASP A O 1
ATOM 1349 N N . ILE A 1 175 ? -5.579 -3.654 15.303 1.00 70.38 175 ILE A N 1
ATOM 1350 C CA . ILE A 1 175 ? -6.583 -2.731 14.785 1.00 70.38 175 ILE A CA 1
ATOM 1351 C C . ILE A 1 175 ? -6.496 -2.614 13.260 1.00 70.38 175 ILE A C 1
ATOM 1353 O O . ILE A 1 175 ? -7.504 -2.480 12.557 1.00 70.38 175 ILE A O 1
ATOM 1357 N N . GLY A 1 176 ? -5.279 -2.721 12.728 1.00 74.56 176 GLY A N 1
ATOM 1358 C CA . GLY A 1 176 ? -5.049 -2.730 11.300 1.00 74.56 176 GLY A CA 1
ATOM 1359 C C . GLY A 1 176 ? -5.711 -3.908 10.604 1.00 74.56 176 GLY A C 1
ATOM 1360 O O . GLY A 1 176 ? -6.312 -3.738 9.541 1.00 74.56 176 GLY A O 1
ATOM 1361 N N . LEU A 1 177 ? -5.657 -5.092 11.215 1.00 80.50 177 LEU A N 1
ATOM 1362 C CA . LEU A 1 177 ? -6.243 -6.309 10.654 1.00 80.50 177 LEU A CA 1
ATOM 1363 C C . LEU A 1 177 ? -7.768 -6.241 10.608 1.00 80.50 177 LEU A C 1
ATOM 1365 O O . LEU A 1 177 ? -8.357 -6.663 9.612 1.00 80.50 177 LEU A O 1
ATOM 1369 N N . ASN A 1 178 ? -8.404 -5.656 11.628 1.00 78.56 178 ASN A N 1
ATOM 1370 C CA . ASN A 1 178 ? -9.845 -5.392 11.611 1.00 78.56 178 ASN A CA 1
ATOM 1371 C C . ASN A 1 178 ? -10.223 -4.506 10.417 1.00 78.56 178 ASN A C 1
ATOM 1373 O O . ASN A 1 178 ? -11.111 -4.868 9.641 1.00 78.56 178 ASN A O 1
ATOM 1377 N N . LYS A 1 179 ? -9.487 -3.407 10.204 1.00 78.75 179 LYS A N 1
ATOM 1378 C CA . LYS A 1 179 ? -9.754 -2.445 9.124 1.00 78.75 179 LYS A CA 1
ATOM 1379 C C . LYS A 1 179 ? -9.656 -3.060 7.725 1.00 78.75 179 LYS A C 1
ATOM 1381 O O . LYS A 1 179 ? -10.416 -2.678 6.837 1.00 78.75 179 LYS A O 1
ATOM 1386 N N . ILE A 1 180 ? -8.751 -4.018 7.506 1.00 86.44 180 ILE A N 1
ATOM 1387 C CA . ILE A 1 180 ? -8.636 -4.694 6.201 1.00 86.44 180 ILE A CA 1
ATOM 1388 C C . ILE A 1 180 ? -9.460 -5.976 6.080 1.00 86.44 180 ILE A C 1
ATOM 1390 O O . ILE A 1 180 ? -9.592 -6.505 4.977 1.00 86.44 180 ILE A O 1
ATOM 1394 N N . SER A 1 181 ? -10.057 -6.476 7.163 1.00 87.31 181 SER A N 1
ATOM 1395 C CA . SER A 1 181 ? -10.848 -7.714 7.128 1.00 87.31 181 SER A CA 1
ATOM 1396 C C . SER A 1 181 ? -11.989 -7.666 6.101 1.00 87.31 181 SER A C 1
ATOM 1398 O O . SER A 1 181 ? -12.334 -8.671 5.484 1.00 87.31 181 SER A O 1
ATOM 1400 N N . GLU A 1 182 ? -12.542 -6.481 5.838 1.00 86.44 182 GLU A N 1
ATOM 1401 C CA . GLU A 1 182 ? -13.606 -6.277 4.854 1.00 86.44 182 GLU A CA 1
ATOM 1402 C C . GLU A 1 182 ? -13.143 -6.332 3.396 1.00 86.44 182 GLU A C 1
ATOM 1404 O O . GLU A 1 182 ? -13.975 -6.458 2.489 1.00 86.44 182 GLU A O 1
ATOM 1409 N N . ILE A 1 183 ? -11.842 -6.182 3.145 1.00 94.25 183 ILE A N 1
ATOM 1410 C CA . ILE A 1 183 ? -11.273 -6.168 1.795 1.00 94.25 183 ILE A CA 1
ATOM 1411 C C . ILE A 1 183 ? -10.534 -7.459 1.443 1.00 94.25 183 ILE A C 1
ATOM 1413 O O . ILE A 1 183 ? -10.214 -7.660 0.273 1.00 94.25 183 ILE A O 1
ATOM 1417 N N . LEU A 1 184 ? -10.283 -8.334 2.419 1.00 96.56 184 LEU A N 1
ATOM 1418 C CA . LEU A 1 184 ? -9.541 -9.570 2.210 1.00 96.56 184 LEU A CA 1
ATOM 1419 C C . LEU A 1 184 ? -10.418 -10.708 1.665 1.00 96.56 184 LEU A C 1
ATOM 1421 O O . LEU A 1 184 ? -11.522 -10.980 2.146 1.00 96.56 184 LEU A O 1
ATOM 1425 N N . ILE A 1 185 ? -9.876 -11.421 0.678 1.00 97.69 185 ILE A N 1
ATOM 1426 C CA . ILE A 1 185 ? -10.461 -12.631 0.090 1.00 97.69 185 ILE A CA 1
ATOM 1427 C C . ILE A 1 185 ? -9.425 -13.748 0.015 1.00 97.69 185 ILE A C 1
ATOM 1429 O O . ILE A 1 185 ? -8.224 -13.519 -0.099 1.00 97.69 185 ILE A O 1
ATOM 1433 N N . CYS A 1 186 ? -9.895 -14.990 0.050 1.00 97.38 186 CYS A N 1
ATOM 1434 C CA . CYS A 1 186 ? -9.037 -16.157 -0.047 1.00 97.38 186 CYS A CA 1
ATOM 1435 C C . CYS A 1 186 ? -8.404 -16.230 -1.449 1.00 97.38 186 CYS A C 1
ATOM 1437 O O . CYS A 1 186 ? -9.138 -16.330 -2.434 1.00 97.38 186 CYS A O 1
ATOM 1439 N N . PRO A 1 187 ? -7.068 -16.281 -1.586 1.00 95.56 187 PRO A N 1
ATOM 1440 C CA . PRO A 1 187 ? -6.422 -16.367 -2.897 1.00 95.56 187 PRO A CA 1
ATOM 1441 C C . PRO A 1 187 ? -6.701 -17.691 -3.631 1.00 95.56 187 PRO A C 1
ATOM 1443 O O . PRO A 1 187 ? -6.505 -17.759 -4.842 1.00 95.56 187 PRO A O 1
ATOM 1446 N N . LYS A 1 188 ? -7.177 -18.733 -2.923 1.00 95.75 188 LYS A N 1
ATOM 1447 C CA . LYS A 1 188 ? -7.520 -20.046 -3.500 1.00 95.75 188 LYS A CA 1
ATOM 1448 C C . LYS A 1 188 ? -8.948 -20.121 -4.045 1.00 95.75 188 LYS A C 1
ATOM 1450 O O . LYS A 1 188 ? -9.144 -20.622 -5.142 1.00 95.75 188 LYS A O 1
ATOM 1455 N N . CYS A 1 189 ? -9.943 -19.672 -3.276 1.00 96.31 189 CYS A N 1
ATOM 1456 C CA . CYS A 1 189 ? -11.362 -19.813 -3.643 1.00 96.31 189 CYS A CA 1
ATOM 1457 C C . CYS A 1 189 ? -12.110 -18.489 -3.827 1.00 96.31 189 CYS A C 1
ATOM 1459 O O . CYS A 1 189 ? -13.291 -18.508 -4.151 1.00 96.31 189 CYS A O 1
ATOM 1461 N N . LYS A 1 190 ? -11.453 -17.347 -3.596 1.00 95.25 190 LYS A N 1
ATOM 1462 C CA . LYS A 1 190 ? -12.001 -15.986 -3.730 1.00 95.25 190 LYS A CA 1
ATOM 1463 C C . LYS A 1 190 ? -13.187 -15.652 -2.809 1.00 95.25 190 LYS A C 1
ATOM 1465 O O . LYS A 1 190 ? -13.711 -14.547 -2.880 1.00 95.25 190 LYS A O 1
ATOM 1470 N N . HIS A 1 191 ? -13.560 -16.546 -1.889 1.00 96.94 191 HIS A N 1
ATOM 1471 C CA . HIS A 1 191 ? -14.503 -16.246 -0.805 1.00 96.94 191 HIS A CA 1
ATOM 1472 C C . HIS A 1 191 ? -13.904 -15.262 0.206 1.00 96.94 191 HIS A C 1
ATOM 1474 O O . HIS A 1 191 ? -12.682 -15.181 0.357 1.00 96.94 191 HIS A O 1
ATOM 1480 N N . ARG A 1 192 ? -14.777 -14.547 0.924 1.00 95.75 192 ARG A N 1
ATOM 1481 C CA . ARG A 1 192 ? -14.397 -13.606 1.985 1.00 95.75 192 ARG A CA 1
ATOM 1482 C C . ARG A 1 192 ? -13.571 -14.301 3.069 1.00 95.75 192 ARG A C 1
ATOM 1484 O O . ARG A 1 192 ? -13.821 -15.459 3.402 1.00 95.75 192 ARG A O 1
ATOM 1491 N N . LEU A 1 193 ? -12.598 -13.574 3.609 1.00 95.81 193 LEU A N 1
ATOM 1492 C CA . LEU A 1 193 ? -11.848 -13.982 4.789 1.00 95.81 193 LEU A CA 1
ATOM 1493 C C . LEU A 1 193 ? -12.418 -13.314 6.042 1.00 95.81 193 LEU A C 1
ATOM 1495 O O . LEU A 1 193 ? -12.678 -12.114 6.051 1.00 95.81 193 LEU A O 1
ATOM 1499 N N . THR A 1 194 ? -12.593 -14.098 7.099 1.00 91.94 194 THR A N 1
ATOM 1500 C CA . THR A 1 194 ? -13.054 -13.638 8.412 1.00 91.94 194 THR A CA 1
ATOM 1501 C C . THR A 1 194 ? -11.895 -13.705 9.395 1.00 91.94 194 THR A C 1
ATOM 1503 O O . THR A 1 194 ? -11.164 -14.694 9.411 1.00 91.94 194 THR A O 1
ATOM 1506 N N . LEU A 1 195 ? -11.706 -12.647 10.185 1.00 90.06 195 LEU A N 1
ATOM 1507 C CA . LEU A 1 195 ? -10.680 -12.591 11.224 1.00 90.06 195 LEU A CA 1
ATOM 1508 C C . LEU A 1 195 ? -11.114 -13.414 12.442 1.00 90.06 195 LEU A C 1
ATOM 1510 O O . LEU A 1 195 ? -12.228 -13.264 12.942 1.00 90.06 195 LEU A O 1
ATOM 1514 N N . HIS A 1 196 ? -10.202 -14.233 12.950 1.00 87.62 196 HIS A N 1
ATOM 1515 C CA . HIS A 1 196 ? -10.355 -15.005 14.173 1.00 87.62 196 HIS A CA 1
ATOM 1516 C C . HIS A 1 196 ? -9.187 -14.720 15.117 1.00 87.62 196 HIS A C 1
ATOM 1518 O O . HIS A 1 196 ? -8.037 -14.617 14.688 1.00 87.62 196 HIS A O 1
ATOM 1524 N N . ASN A 1 197 ? -9.487 -14.637 16.412 1.00 82.06 197 ASN A N 1
ATOM 1525 C CA . ASN A 1 197 ? -8.497 -14.550 17.479 1.00 82.06 197 ASN A CA 1
ATOM 1526 C C . ASN A 1 197 ? -8.880 -15.546 18.583 1.00 82.06 197 ASN A C 1
ATOM 1528 O O . ASN A 1 197 ? -9.888 -15.363 19.265 1.00 82.06 197 ASN A O 1
ATOM 1532 N N . ILE A 1 198 ? -8.125 -16.641 18.693 1.00 79.75 198 ILE A N 1
ATOM 1533 C CA . ILE A 1 198 ? -8.377 -17.734 19.643 1.00 79.75 198 ILE A CA 1
ATOM 1534 C C . ILE A 1 198 ? -7.053 -18.091 20.316 1.00 79.75 198 ILE A C 1
ATOM 1536 O O . ILE A 1 198 ? -6.094 -18.404 19.620 1.00 79.75 198 ILE A O 1
ATOM 1540 N N . GLU A 1 199 ? -6.996 -18.075 21.653 1.00 75.12 199 GLU A N 1
ATOM 1541 C CA . GLU A 1 199 ? -5.821 -18.522 22.430 1.00 75.12 199 GLU A CA 1
ATOM 1542 C C . GLU A 1 199 ? -4.489 -17.891 21.960 1.00 75.12 199 GLU A C 1
ATOM 1544 O O . GLU A 1 199 ? -3.485 -18.580 21.782 1.00 75.12 199 GLU A O 1
ATOM 1549 N N . ASN A 1 200 ? -4.481 -16.572 21.725 1.00 71.88 200 ASN A N 1
ATOM 1550 C CA . ASN A 1 200 ? -3.345 -15.806 21.182 1.00 71.88 200 ASN A CA 1
ATOM 1551 C C . ASN A 1 200 ? -2.912 -16.191 19.754 1.00 71.88 200 ASN A C 1
ATOM 1553 O O . ASN A 1 200 ? -1.822 -15.821 19.318 1.00 71.88 200 ASN A O 1
ATOM 1557 N N . LYS A 1 201 ? -3.751 -16.908 19.003 1.00 83.25 201 LYS A N 1
ATOM 1558 C CA . LYS A 1 201 ? -3.564 -17.145 17.570 1.00 83.25 201 LYS A CA 1
ATOM 1559 C C . LYS A 1 201 ? -4.527 -16.281 16.774 1.00 83.25 201 LYS A C 1
ATOM 1561 O O . LYS A 1 201 ? -5.739 -16.497 16.804 1.00 83.25 201 LYS A O 1
ATOM 1566 N N . THR A 1 202 ? -3.957 -15.354 16.014 1.00 88.12 202 THR A N 1
ATOM 1567 C CA . THR A 1 202 ? -4.687 -14.509 15.068 1.00 88.12 202 THR A CA 1
ATOM 1568 C C . THR A 1 202 ? -4.563 -15.094 13.666 1.00 88.12 202 THR A C 1
ATOM 1570 O O . THR A 1 202 ? -3.455 -15.339 13.188 1.00 88.12 202 THR A O 1
ATOM 1573 N N . TYR A 1 203 ? -5.687 -15.339 13.000 1.00 92.69 203 TYR A N 1
ATOM 1574 C CA . TYR A 1 203 ? -5.711 -15.891 11.646 1.00 92.69 203 TYR A CA 1
ATOM 1575 C C . TYR A 1 203 ? -6.970 -15.474 10.893 1.00 92.69 203 TYR A C 1
ATOM 1577 O O . TYR A 1 203 ? -7.969 -15.074 11.484 1.00 92.69 203 TYR A O 1
ATOM 1585 N N . PHE A 1 204 ? -6.918 -15.590 9.574 1.00 95.06 204 PHE A N 1
ATOM 1586 C CA . PHE A 1 204 ? -8.056 -15.412 8.691 1.00 95.06 204 PHE A CA 1
ATOM 1587 C C . PHE A 1 204 ? -8.517 -16.758 8.141 1.00 95.06 204 PHE A C 1
ATOM 1589 O O . PHE A 1 204 ? -7.693 -17.564 7.711 1.00 95.06 204 PHE A O 1
ATOM 1596 N N . GLU A 1 205 ? -9.827 -16.987 8.112 1.00 96.25 205 GLU A N 1
ATOM 1597 C CA . GLU A 1 205 ? -10.442 -18.196 7.558 1.00 96.25 205 GLU A CA 1
ATOM 1598 C C . GLU A 1 205 ? -11.527 -17.835 6.537 1.00 96.25 205 GLU A C 1
ATOM 1600 O O . GLU A 1 205 ? -12.271 -16.872 6.724 1.00 96.25 205 GLU A O 1
ATOM 1605 N N . CYS A 1 206 ? -11.623 -18.595 5.443 1.00 96.88 206 CYS A N 1
ATOM 1606 C CA . CYS A 1 206 ? -12.771 -18.520 4.534 1.00 96.88 206 CYS A CA 1
ATOM 1607 C C . CYS A 1 206 ? -13.764 -19.660 4.782 1.00 96.88 206 CYS A C 1
ATOM 1609 O O . CYS A 1 206 ? -13.419 -20.678 5.378 1.00 96.88 206 CYS A O 1
ATOM 1611 N N . ASP A 1 207 ? -14.969 -19.553 4.222 1.00 96.06 207 ASP A N 1
ATOM 1612 C CA . ASP A 1 207 ? -16.033 -20.559 4.392 1.00 96.06 207 ASP A CA 1
ATOM 1613 C C . ASP A 1 207 ? -15.625 -21.980 3.955 1.00 96.06 207 ASP A C 1
ATOM 1615 O O . ASP A 1 207 ? -16.124 -22.969 4.490 1.00 96.06 207 ASP A O 1
ATOM 1619 N N . ASN A 1 208 ? -14.653 -22.094 3.041 1.00 97.00 208 ASN A N 1
ATOM 1620 C CA . ASN A 1 208 ? -14.087 -23.372 2.589 1.00 97.00 208 ASN A CA 1
ATOM 1621 C C . ASN A 1 208 ? -12.960 -23.897 3.503 1.00 97.00 208 ASN A C 1
ATOM 1623 O O . ASN A 1 208 ? -12.240 -24.814 3.116 1.00 97.00 208 ASN A O 1
ATOM 1627 N N . LYS A 1 209 ? -12.780 -23.314 4.694 1.00 97.06 209 LYS A N 1
ATOM 1628 C CA . LYS A 1 209 ? -11.800 -23.722 5.717 1.00 97.06 209 LYS A CA 1
ATOM 1629 C C . LYS A 1 209 ? -10.332 -23.572 5.315 1.00 97.06 209 LYS A C 1
ATOM 1631 O O . LYS A 1 209 ? -9.457 -24.201 5.904 1.00 97.06 209 LYS A O 1
ATOM 1636 N N . HIS A 1 210 ? -10.030 -22.705 4.348 1.00 97.06 210 HIS A N 1
ATOM 1637 C CA . HIS A 1 210 ? -8.652 -22.262 4.136 1.00 97.06 210 HIS A CA 1
ATOM 1638 C C . HIS A 1 210 ? -8.278 -21.237 5.205 1.00 97.06 210 HIS A C 1
ATOM 1640 O O . HIS A 1 210 ? -8.983 -20.241 5.357 1.00 97.06 210 HIS A O 1
ATOM 1646 N N . GLN A 1 211 ? -7.162 -21.474 5.894 1.00 96.75 211 GLN A N 1
ATOM 1647 C CA . GLN A 1 211 ? -6.668 -20.634 6.983 1.00 96.75 211 GLN A CA 1
ATOM 1648 C C . GLN A 1 211 ? -5.336 -19.968 6.617 1.00 96.75 211 GLN A C 1
ATOM 1650 O O . GLN A 1 211 ? -4.496 -20.572 5.943 1.00 96.75 211 GLN A O 1
ATOM 1655 N N . TYR A 1 212 ? -5.152 -18.734 7.083 1.00 96.06 212 TYR A N 1
ATOM 1656 C CA . TYR A 1 212 ? -3.956 -17.915 6.881 1.00 96.06 212 TYR A CA 1
ATOM 1657 C C . TYR A 1 212 ? -3.589 -17.229 8.192 1.00 96.06 212 TYR A C 1
ATOM 1659 O O . TYR A 1 212 ? -4.405 -16.501 8.754 1.00 96.06 212 TYR A O 1
ATOM 1667 N N . PHE A 1 213 ? -2.387 -17.479 8.697 1.00 93.50 213 PHE A N 1
ATOM 1668 C CA . PHE A 1 213 ? -2.000 -17.103 10.055 1.00 93.50 213 PHE A CA 1
ATOM 1669 C C . PHE A 1 213 ? -1.207 -15.800 10.078 1.00 93.50 213 PHE A C 1
ATOM 1671 O O . PHE A 1 213 ? -0.477 -15.478 9.138 1.00 93.50 213 PHE A O 1
ATOM 1678 N N . LEU A 1 214 ? -1.367 -15.048 11.165 1.00 92.25 214 LEU A N 1
ATOM 1679 C CA . LEU A 1 214 ? -0.503 -13.925 11.490 1.00 92.25 214 LEU A CA 1
ATOM 1680 C C . LEU A 1 214 ? 0.749 -14.458 12.196 1.00 92.25 214 LEU A C 1
ATOM 1682 O O . LEU A 1 214 ? 0.676 -14.925 13.331 1.00 92.25 214 LEU A O 1
ATOM 1686 N N . GLU A 1 215 ? 1.894 -14.366 11.532 1.00 89.75 215 GLU A N 1
ATOM 1687 C CA . GLU A 1 215 ? 3.186 -14.851 12.022 1.00 89.75 215 GLU A CA 1
ATOM 1688 C C . GLU A 1 215 ? 4.169 -13.679 12.031 1.00 89.75 215 GLU A C 1
ATOM 1690 O O . GLU A 1 215 ? 4.302 -12.983 11.027 1.00 89.75 215 GLU A O 1
ATOM 1695 N N . ASP A 1 216 ? 4.815 -13.399 13.166 1.00 88.31 216 ASP A N 1
ATOM 1696 C CA . ASP A 1 216 ? 5.708 -12.237 13.346 1.00 88.31 216 ASP A CA 1
ATOM 1697 C C . ASP A 1 216 ? 5.068 -10.875 12.989 1.00 88.31 216 ASP A C 1
ATOM 1699 O O . ASP A 1 216 ? 5.747 -9.897 12.668 1.00 88.31 216 ASP A O 1
ATOM 1703 N N . GLY A 1 217 ? 3.733 -10.797 13.065 1.00 88.31 217 GLY A N 1
ATOM 1704 C CA . GLY A 1 217 ? 2.949 -9.624 12.669 1.00 88.31 217 GLY A CA 1
ATOM 1705 C C . GLY A 1 217 ? 2.768 -9.460 11.154 1.00 88.31 217 GLY A C 1
ATOM 1706 O O . GLY A 1 217 ? 2.386 -8.382 10.704 1.00 88.31 217 GLY A O 1
ATOM 1707 N N . VAL A 1 218 ? 3.030 -10.512 10.376 1.00 93.69 218 VAL A N 1
ATOM 1708 C CA . VAL A 1 218 ? 2.813 -10.586 8.926 1.00 93.69 218 VAL A CA 1
ATOM 1709 C C . VAL A 1 218 ? 1.731 -11.621 8.635 1.00 93.69 218 VAL A C 1
ATOM 1711 O O . VAL A 1 218 ? 1.800 -12.752 9.114 1.00 93.69 218 VAL A O 1
ATOM 1714 N N . LEU A 1 219 ? 0.716 -11.251 7.852 1.00 95.44 219 LEU A N 1
ATOM 1715 C CA . LEU A 1 219 ? -0.318 -12.194 7.434 1.00 95.44 219 LEU A CA 1
ATOM 1716 C C . LEU A 1 219 ? 0.226 -13.061 6.296 1.00 95.44 219 LEU A C 1
ATOM 1718 O O . LEU A 1 219 ? 0.495 -12.565 5.198 1.00 95.44 219 LEU A O 1
ATOM 1722 N N . TYR A 1 220 ? 0.404 -14.352 6.568 1.00 94.69 220 TYR A N 1
ATOM 1723 C CA . TYR A 1 220 ? 1.096 -15.265 5.670 1.00 94.69 220 TYR A CA 1
ATOM 1724 C C . TYR A 1 220 ? 0.131 -16.060 4.784 1.00 94.69 220 TYR A C 1
ATOM 1726 O O . TYR A 1 220 ? -0.634 -16.906 5.253 1.00 94.69 220 TYR A O 1
ATOM 1734 N N . PHE A 1 221 ? 0.200 -15.830 3.467 1.00 95.50 221 PHE A N 1
ATOM 1735 C CA . PHE A 1 221 ? -0.628 -16.523 2.473 1.00 95.50 221 PHE A CA 1
ATOM 1736 C C . PHE A 1 221 ? 0.020 -17.790 1.898 1.00 95.50 221 PHE A C 1
ATOM 1738 O O . PHE A 1 221 ? -0.375 -18.257 0.828 1.00 95.50 221 PHE A O 1
ATOM 1745 N N . ASN A 1 222 ? 0.959 -18.394 2.634 1.00 88.38 222 ASN A N 1
ATOM 1746 C CA . ASN A 1 222 ? 1.724 -19.575 2.218 1.00 88.38 222 ASN A CA 1
ATOM 1747 C C . ASN A 1 222 ? 2.548 -19.348 0.937 1.00 88.38 222 ASN A C 1
ATOM 1749 O O . ASN A 1 222 ? 2.652 -20.240 0.090 1.00 88.38 222 ASN A O 1
ATOM 1753 N N . THR A 1 223 ? 3.108 -18.149 0.777 1.00 85.62 223 THR A N 1
ATOM 1754 C CA . THR A 1 223 ? 4.013 -17.828 -0.329 1.00 85.62 223 THR A CA 1
ATOM 1755 C C . THR A 1 223 ? 5.385 -18.448 -0.144 1.00 85.62 223 THR A C 1
ATOM 1757 O O . THR A 1 223 ? 5.841 -18.703 0.966 1.00 85.62 223 THR A O 1
ATOM 1760 N N . ARG A 1 224 ? 6.073 -18.681 -1.259 1.00 77.81 224 ARG A N 1
ATOM 1761 C CA . ARG A 1 224 ? 7.481 -19.067 -1.263 1.00 77.81 224 ARG A CA 1
ATOM 1762 C C . ARG A 1 224 ? 8.220 -18.173 -2.238 1.00 77.81 224 ARG A C 1
ATOM 1764 O O . ARG A 1 224 ? 7.700 -17.885 -3.314 1.00 77.81 224 ARG A O 1
ATOM 1771 N N . GLU A 1 225 ? 9.417 -17.757 -1.848 1.00 74.62 225 GLU A N 1
ATOM 1772 C CA . GLU A 1 225 ? 10.366 -17.166 -2.788 1.00 74.62 225 GLU A CA 1
ATOM 1773 C C . GLU A 1 225 ? 10.720 -18.184 -3.873 1.00 74.62 225 GLU A C 1
ATOM 1775 O O . GLU A 1 225 ? 10.656 -19.401 -3.655 1.00 74.62 225 GLU A O 1
ATOM 1780 N N . ILE A 1 226 ? 11.065 -17.669 -5.048 1.00 67.19 226 ILE A N 1
ATOM 1781 C CA . ILE A 1 226 ? 11.405 -18.481 -6.209 1.00 67.19 226 ILE A CA 1
ATOM 1782 C C . ILE A 1 226 ? 12.706 -19.241 -5.881 1.00 67.19 226 ILE A C 1
ATOM 1784 O O . ILE A 1 226 ? 13.688 -18.624 -5.460 1.00 67.19 226 ILE A O 1
ATOM 1788 N N . PRO A 1 227 ? 12.735 -20.585 -5.982 1.00 59.84 227 PRO A N 1
ATOM 1789 C CA . PRO A 1 227 ? 13.961 -21.351 -5.768 1.00 59.84 227 PRO A CA 1
ATOM 1790 C C . PRO A 1 227 ? 15.075 -20.879 -6.713 1.00 59.84 227 PRO A C 1
ATOM 1792 O O . PRO A 1 227 ? 14.842 -20.772 -7.908 1.00 59.84 227 PRO A O 1
ATOM 1795 N N . GLY A 1 228 ? 16.270 -20.609 -6.180 1.00 58.25 228 GLY A N 1
ATOM 1796 C CA . GLY A 1 228 ? 17.381 -20.001 -6.934 1.00 58.25 228 GLY A CA 1
ATOM 1797 C C . GLY A 1 228 ? 17.447 -18.473 -6.816 1.00 58.25 228 GLY A C 1
ATOM 1798 O O . GLY A 1 228 ? 18.533 -17.913 -6.839 1.00 58.25 228 GLY A O 1
ATOM 1799 N N . GLU A 1 229 ? 16.324 -17.813 -6.525 1.00 63.66 229 GLU A N 1
ATOM 1800 C CA . GLU A 1 229 ? 16.213 -16.352 -6.399 1.00 63.66 229 GLU A CA 1
ATOM 1801 C C . GLU A 1 229 ? 15.768 -15.942 -4.992 1.00 63.66 229 GLU A C 1
ATOM 1803 O O . GLU A 1 229 ? 14.895 -15.095 -4.783 1.00 63.66 229 GLU A O 1
ATOM 1808 N N . GLN A 1 230 ? 16.357 -16.586 -3.986 1.00 71.06 230 GLN A N 1
ATOM 1809 C CA . GLN A 1 230 ? 16.075 -16.316 -2.578 1.00 71.06 230 GLN A CA 1
ATOM 1810 C C . GLN A 1 230 ? 16.730 -14.999 -2.149 1.00 71.06 230 GLN A C 1
ATOM 1812 O O . GLN A 1 230 ? 17.639 -14.970 -1.314 1.00 71.06 230 GLN A O 1
ATOM 1817 N N . TRP A 1 231 ? 16.289 -13.901 -2.757 1.00 75.88 231 TRP A N 1
ATOM 1818 C CA . TRP A 1 231 ? 16.865 -12.570 -2.622 1.00 75.88 231 TRP A CA 1
ATOM 1819 C C . TRP A 1 231 ? 16.893 -12.124 -1.165 1.00 75.88 231 TRP A C 1
ATOM 1821 O O . TRP A 1 231 ? 17.822 -11.444 -0.740 1.00 75.88 231 TRP A O 1
ATOM 1831 N N . SER A 1 232 ? 15.939 -12.573 -0.348 1.00 80.38 232 SER A N 1
ATOM 1832 C CA . SER A 1 232 ? 15.922 -12.227 1.065 1.00 80.38 232 SER A CA 1
ATOM 1833 C C . SER A 1 232 ? 17.146 -12.776 1.816 1.00 80.38 232 SER A C 1
ATOM 1835 O O . SER A 1 232 ? 17.490 -12.263 2.881 1.00 80.38 232 SER A O 1
ATOM 1837 N N . LEU A 1 233 ? 17.825 -13.819 1.299 1.00 79.44 233 LEU A N 1
ATOM 1838 C CA . LEU A 1 233 ? 19.041 -14.399 1.894 1.00 79.44 233 LEU A CA 1
ATOM 1839 C C . LEU A 1 233 ? 20.274 -13.510 1.727 1.00 79.44 233 LEU A C 1
ATOM 1841 O O . LEU A 1 233 ? 21.254 -13.718 2.448 1.00 79.44 233 LEU A O 1
ATOM 1845 N N . THR A 1 234 ? 20.217 -12.495 0.859 1.00 75.38 234 THR A N 1
ATOM 1846 C CA . THR A 1 234 ? 21.240 -11.434 0.797 1.00 75.38 234 THR A CA 1
ATOM 1847 C C . THR A 1 234 ? 21.425 -10.781 2.175 1.00 75.38 234 THR A C 1
ATOM 1849 O O . THR A 1 234 ? 22.547 -10.529 2.629 1.00 75.38 234 THR A O 1
ATOM 1852 N N . TYR A 1 235 ? 20.333 -10.647 2.929 1.00 80.50 235 TYR A N 1
ATOM 1853 C CA . TYR A 1 235 ? 20.334 -10.230 4.321 1.00 80.50 235 TYR A CA 1
ATOM 1854 C C . TYR A 1 235 ? 20.460 -11.444 5.247 1.00 80.50 235 TYR A C 1
ATOM 1856 O O . TYR A 1 235 ? 19.510 -12.164 5.559 1.00 80.50 235 TYR A O 1
ATOM 1864 N N . ARG A 1 236 ? 21.669 -11.659 5.766 1.00 81.44 236 ARG A N 1
ATOM 1865 C CA . ARG A 1 236 ? 21.943 -12.772 6.694 1.00 81.44 236 ARG A CA 1
ATOM 1866 C C . ARG A 1 236 ? 21.241 -12.622 8.045 1.00 81.44 236 ARG A C 1
ATOM 1868 O O . ARG A 1 236 ? 21.011 -13.610 8.732 1.00 81.44 236 ARG A O 1
ATOM 1875 N N . ASN A 1 237 ? 20.964 -11.389 8.461 1.00 85.69 237 ASN A N 1
ATOM 1876 C CA . ASN A 1 237 ? 20.331 -11.049 9.732 1.00 85.69 237 ASN A CA 1
ATOM 1877 C C . ASN A 1 237 ? 19.788 -9.611 9.695 1.00 85.69 237 ASN A C 1
ATOM 1879 O O . ASN A 1 237 ? 20.075 -8.848 8.770 1.00 85.69 237 ASN A O 1
ATOM 1883 N N . TYR A 1 238 ? 19.071 -9.223 10.752 1.00 86.69 238 TYR A N 1
ATOM 1884 C CA . TYR A 1 238 ? 18.495 -7.883 10.870 1.00 86.69 238 TYR A CA 1
ATOM 1885 C C . TYR A 1 238 ? 19.543 -6.757 10.824 1.00 86.69 238 TYR A C 1
ATOM 1887 O O . TYR A 1 238 ? 19.260 -5.699 10.280 1.00 86.69 238 TYR A O 1
ATOM 1895 N N . ASN A 1 239 ? 20.776 -6.968 11.305 1.00 86.56 239 ASN A N 1
ATOM 1896 C CA . ASN A 1 239 ? 21.824 -5.940 11.227 1.00 86.56 239 ASN A CA 1
ATOM 1897 C C . ASN A 1 239 ? 22.299 -5.694 9.787 1.00 86.56 239 ASN A C 1
ATOM 1899 O O . ASN A 1 239 ? 22.651 -4.568 9.450 1.00 86.56 239 ASN A O 1
ATOM 1903 N N . HIS A 1 240 ? 22.324 -6.723 8.933 1.00 83.44 240 HIS A N 1
ATOM 1904 C CA . HIS A 1 240 ? 22.591 -6.543 7.501 1.00 83.44 240 HIS A CA 1
ATOM 1905 C C . HIS A 1 240 ? 21.462 -5.761 6.832 1.00 83.44 240 HIS A C 1
ATOM 1907 O O . HIS A 1 240 ? 21.738 -4.797 6.128 1.00 83.44 240 HIS A O 1
ATOM 1913 N N . TYR A 1 241 ? 20.212 -6.122 7.125 1.00 87.62 241 TYR A N 1
ATOM 1914 C CA . TYR A 1 241 ? 19.045 -5.371 6.665 1.00 87.62 241 TYR A CA 1
ATOM 1915 C C . TYR A 1 241 ? 19.097 -3.900 7.115 1.00 87.62 241 TYR A C 1
ATOM 1917 O O . TYR A 1 241 ? 18.896 -3.007 6.300 1.00 87.62 241 TYR A O 1
ATOM 1925 N N . LEU A 1 242 ? 19.452 -3.624 8.378 1.00 85.94 242 LEU A N 1
ATOM 1926 C CA . LEU A 1 242 ? 19.573 -2.259 8.899 1.00 85.94 242 LEU A CA 1
ATOM 1927 C C . LEU A 1 242 ? 20.616 -1.438 8.150 1.00 85.94 242 LEU A C 1
ATOM 1929 O O . LEU A 1 242 ? 20.368 -0.266 7.887 1.00 85.94 242 LEU A O 1
ATOM 1933 N N . LYS A 1 243 ? 21.768 -2.024 7.798 1.00 80.38 243 LYS A N 1
ATOM 1934 C CA . LYS A 1 243 ? 22.792 -1.307 7.026 1.00 80.38 243 LYS A CA 1
ATOM 1935 C C . LYS A 1 243 ? 22.222 -0.790 5.716 1.00 80.38 243 LYS A C 1
ATOM 1937 O O . LYS A 1 243 ? 22.466 0.358 5.389 1.00 80.38 243 LYS A O 1
ATOM 1942 N N . GLU A 1 244 ? 21.443 -1.602 5.016 1.00 72.38 244 GLU A N 1
ATOM 1943 C CA . GLU A 1 244 ? 20.860 -1.213 3.734 1.00 72.38 244 GLU A CA 1
ATOM 1944 C C . GLU A 1 244 ? 19.661 -0.278 3.890 1.00 72.38 244 GLU A C 1
ATOM 1946 O O . GLU A 1 244 ? 19.551 0.707 3.173 1.00 72.38 244 GLU A O 1
ATOM 1951 N N . ALA A 1 245 ? 18.816 -0.514 4.896 1.00 74.12 245 ALA A N 1
ATOM 1952 C CA . ALA A 1 245 ? 17.684 0.354 5.209 1.00 74.12 245 ALA A CA 1
ATOM 1953 C C . ALA A 1 245 ? 18.101 1.755 5.703 1.00 74.12 245 ALA A C 1
ATOM 1955 O O . ALA A 1 245 ? 17.279 2.667 5.681 1.00 74.12 245 ALA A O 1
ATOM 1956 N N . THR A 1 246 ? 19.341 1.923 6.179 1.00 68.25 246 THR A N 1
ATOM 1957 C CA . THR A 1 246 ? 19.862 3.195 6.716 1.00 68.25 246 THR A CA 1
ATOM 1958 C C . THR A 1 246 ? 20.930 3.854 5.846 1.00 68.25 246 THR A C 1
ATOM 1960 O O . THR A 1 246 ? 21.203 5.038 6.046 1.00 68.25 246 THR A O 1
ATOM 1963 N N . TYR A 1 247 ? 21.538 3.142 4.888 1.00 59.44 247 TYR A N 1
ATOM 1964 C CA . TYR A 1 247 ? 22.499 3.759 3.974 1.00 59.44 247 TYR A CA 1
ATOM 1965 C C . TYR A 1 247 ? 21.764 4.552 2.893 1.00 59.44 247 TYR A C 1
ATOM 1967 O O . TYR A 1 247 ? 20.968 3.981 2.147 1.00 59.44 247 TYR A O 1
ATOM 1975 N N . PRO A 1 248 ? 22.030 5.860 2.767 1.00 51.00 248 PRO A N 1
ATOM 1976 C CA . PRO A 1 248 ? 21.357 6.666 1.780 1.00 51.00 248 PRO A CA 1
ATOM 1977 C C . PRO A 1 248 ? 22.035 6.470 0.425 1.00 51.00 248 PRO A C 1
ATOM 1979 O O . PRO A 1 248 ? 23.257 6.546 0.309 1.00 51.00 248 PRO A O 1
ATOM 1982 N N . ILE A 1 249 ? 21.194 6.345 -0.598 1.00 54.06 249 ILE A N 1
ATOM 1983 C CA . ILE A 1 249 ? 21.455 6.876 -1.933 1.00 54.06 249 ILE A CA 1
ATOM 1984 C C . ILE A 1 249 ? 22.534 6.111 -2.709 1.00 54.06 249 ILE A C 1
ATOM 1986 O O . ILE A 1 249 ? 23.740 6.343 -2.627 1.00 54.06 249 ILE A O 1
ATOM 1990 N N . LEU A 1 250 ? 22.045 5.229 -3.575 1.00 55.62 250 LEU A N 1
ATOM 1991 C CA . LEU A 1 250 ? 22.808 4.703 -4.697 1.00 55.62 250 LEU A CA 1
ATOM 1992 C C . LEU A 1 250 ? 23.455 5.862 -5.481 1.00 55.62 250 LEU A C 1
ATOM 1994 O O . LEU A 1 250 ? 22.805 6.885 -5.691 1.00 55.62 250 LEU A O 1
ATOM 1998 N N . PRO A 1 251 ? 24.695 5.732 -5.981 1.00 58.00 251 PRO A N 1
ATOM 1999 C CA . PRO A 1 251 ? 25.370 6.827 -6.684 1.00 58.00 251 PRO A CA 1
ATOM 2000 C C . PRO A 1 251 ? 24.572 7.417 -7.860 1.00 58.00 251 PRO A C 1
ATOM 2002 O O . PRO A 1 251 ? 24.796 8.568 -8.229 1.00 58.00 251 PRO A O 1
ATOM 2005 N N . VAL A 1 252 ? 23.622 6.655 -8.418 1.00 56.94 252 VAL A N 1
ATOM 2006 C CA . VAL A 1 252 ? 22.687 7.107 -9.457 1.00 56.94 252 VAL A CA 1
ATOM 2007 C C . VAL A 1 252 ? 21.890 8.352 -9.045 1.00 56.94 252 VAL A C 1
ATOM 2009 O O . VAL A 1 252 ? 21.644 9.205 -9.893 1.00 56.94 252 VAL A O 1
ATOM 2012 N N . TYR A 1 253 ? 21.578 8.538 -7.757 1.00 55.84 253 TYR A N 1
ATOM 2013 C CA . TYR A 1 253 ? 20.818 9.707 -7.312 1.00 55.84 253 TYR A CA 1
ATOM 2014 C C . TYR A 1 253 ? 21.670 10.969 -7.077 1.00 55.84 253 TYR A C 1
ATOM 2016 O O . TYR A 1 253 ? 21.131 12.056 -6.885 1.00 55.84 253 TYR A O 1
ATOM 2024 N N . ASN A 1 254 ? 23.003 10.882 -7.174 1.00 58.00 254 ASN A N 1
ATOM 2025 C CA . ASN A 1 254 ? 23.884 12.061 -7.136 1.00 58.00 254 ASN A CA 1
ATOM 2026 C C . ASN A 1 254 ? 23.891 12.853 -8.461 1.00 58.00 254 ASN A C 1
ATOM 2028 O O . ASN A 1 254 ? 24.714 13.750 -8.639 1.00 58.00 254 ASN A O 1
ATOM 2032 N N . ARG A 1 255 ? 22.994 12.535 -9.403 1.00 62.97 255 ARG A N 1
ATOM 2033 C CA . ARG A 1 255 ? 22.919 13.156 -10.736 1.00 62.97 255 ARG A CA 1
ATOM 2034 C C . ARG A 1 255 ? 22.147 14.479 -10.787 1.00 62.97 255 ARG A C 1
ATOM 2036 O O . ARG A 1 255 ? 22.090 15.095 -11.844 1.00 62.97 255 ARG A O 1
ATOM 2043 N N . GLY A 1 256 ? 21.629 14.961 -9.655 1.00 50.09 256 GLY A N 1
ATOM 2044 C CA . GLY A 1 256 ? 21.015 16.293 -9.545 1.00 50.09 256 GLY A CA 1
ATOM 2045 C C . GLY A 1 256 ? 19.561 16.385 -10.018 1.00 50.09 256 GLY A C 1
ATOM 2046 O O . GLY A 1 256 ? 19.032 17.488 -10.131 1.00 50.09 256 GLY A O 1
ATOM 2047 N N . GLU A 1 257 ? 18.910 15.252 -10.271 1.00 61.16 257 GLU A N 1
ATOM 2048 C CA . GLU A 1 257 ? 17.491 15.176 -10.628 1.00 61.16 257 GLU A CA 1
ATOM 2049 C C . GLU A 1 257 ? 16.606 15.003 -9.384 1.00 61.16 257 GLU A C 1
ATOM 2051 O O . GLU A 1 257 ? 17.076 14.653 -8.298 1.00 61.16 257 GLU A O 1
ATOM 2056 N N . ILE A 1 258 ? 15.307 15.284 -9.528 1.00 67.81 258 ILE A N 1
ATOM 2057 C CA . ILE A 1 258 ? 14.331 15.004 -8.471 1.00 67.81 258 ILE A CA 1
ATOM 2058 C C . ILE A 1 258 ? 14.245 13.483 -8.317 1.00 67.81 258 ILE A C 1
ATOM 2060 O O . ILE A 1 258 ? 13.957 12.787 -9.286 1.00 67.81 258 ILE A O 1
ATOM 2064 N N . TYR A 1 259 ? 14.472 12.994 -7.099 1.00 77.75 259 TYR A N 1
ATOM 2065 C CA . TYR A 1 259 ? 14.322 11.586 -6.735 1.00 77.75 259 TYR A CA 1
ATOM 2066 C C . TYR A 1 259 ? 12.953 11.049 -7.173 1.00 77.75 259 TYR A C 1
ATOM 2068 O O . TYR A 1 259 ? 11.927 11.702 -6.951 1.00 77.75 259 TYR A O 1
ATOM 2076 N N . ASP A 1 260 ? 12.924 9.851 -7.752 1.00 83.38 260 ASP A N 1
ATOM 2077 C CA . ASP A 1 260 ? 11.684 9.154 -8.092 1.00 83.38 260 ASP A CA 1
ATOM 2078 C C . ASP A 1 260 ? 10.791 8.999 -6.854 1.00 83.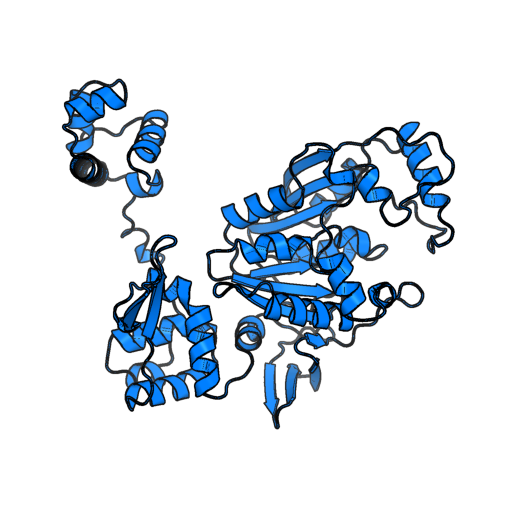38 260 ASP A C 1
ATOM 2080 O O . ASP A 1 260 ? 9.584 9.207 -6.952 1.00 83.38 260 ASP A O 1
ATOM 2084 N N . GLU A 1 261 ? 11.350 8.768 -5.661 1.00 86.06 261 GLU A N 1
ATOM 2085 C CA . GLU A 1 261 ? 10.562 8.730 -4.421 1.00 86.06 261 GLU A CA 1
ATOM 2086 C C . GLU A 1 261 ? 9.849 10.065 -4.109 1.00 86.06 261 GLU A C 1
ATOM 2088 O O . GLU A 1 261 ? 8.703 10.060 -3.651 1.00 86.06 261 GLU A O 1
ATOM 2093 N N . GLU A 1 262 ? 10.468 11.212 -4.410 1.00 88.06 262 GLU A N 1
ATOM 2094 C CA . GLU A 1 262 ? 9.860 12.539 -4.224 1.00 88.06 262 GLU A CA 1
ATOM 2095 C C . GLU A 1 262 ? 8.767 12.814 -5.269 1.00 88.06 262 GLU A C 1
ATOM 2097 O O . GLU A 1 262 ? 7.723 13.378 -4.932 1.00 88.06 262 GLU A O 1
ATOM 2102 N N . LEU A 1 263 ? 8.954 12.385 -6.523 1.00 89.44 263 LEU A N 1
ATOM 2103 C CA . LEU A 1 263 ? 7.903 12.457 -7.547 1.00 89.44 263 LEU A CA 1
ATOM 2104 C C . LEU A 1 263 ? 6.680 11.637 -7.126 1.00 89.44 263 LEU A C 1
ATOM 2106 O O . LEU A 1 263 ? 5.554 12.141 -7.144 1.00 89.44 263 LEU A O 1
ATOM 2110 N N . LYS A 1 264 ? 6.912 10.405 -6.660 1.00 92.31 264 LYS A N 1
ATOM 2111 C CA . LYS A 1 264 ? 5.848 9.522 -6.178 1.00 92.31 264 LYS A CA 1
ATOM 2112 C C . LYS A 1 264 ? 5.132 10.106 -4.959 1.00 92.31 264 LYS A C 1
ATOM 2114 O O . LYS A 1 264 ? 3.900 10.117 -4.892 1.00 92.31 264 LYS A O 1
ATOM 2119 N N . TRP A 1 265 ? 5.890 10.672 -4.021 1.00 93.25 265 TRP A N 1
ATOM 2120 C CA . TRP A 1 265 ? 5.341 11.338 -2.844 1.00 93.25 265 TRP A CA 1
ATOM 2121 C C . TRP A 1 265 ? 4.408 12.502 -3.194 1.00 93.25 265 TRP A C 1
ATOM 2123 O O . TRP A 1 265 ? 3.339 12.624 -2.590 1.00 93.25 265 TRP A O 1
ATOM 2133 N N . ARG A 1 266 ? 4.762 13.348 -4.169 1.00 93.38 266 ARG A N 1
ATOM 2134 C CA . ARG A 1 266 ? 3.934 14.505 -4.559 1.00 93.38 266 ARG A CA 1
ATOM 2135 C C . ARG A 1 266 ? 2.531 14.099 -4.986 1.00 93.38 266 ARG A C 1
ATOM 2137 O O . ARG A 1 266 ? 1.564 14.710 -4.530 1.00 93.38 266 ARG A O 1
ATOM 2144 N N . GLU A 1 267 ? 2.409 13.046 -5.784 1.00 94.12 267 GLU A N 1
ATOM 2145 C CA . GLU A 1 267 ? 1.107 12.546 -6.227 1.00 94.12 267 GLU A CA 1
ATOM 2146 C C . GLU A 1 267 ? 0.329 11.862 -5.097 1.00 94.12 267 GLU A C 1
ATOM 2148 O O . GLU A 1 267 ? -0.874 12.098 -4.951 1.00 94.12 267 GLU A O 1
ATOM 2153 N N . ILE A 1 268 ? 1.000 11.099 -4.224 1.00 95.88 268 ILE A N 1
ATOM 2154 C CA . ILE A 1 268 ? 0.373 10.545 -3.011 1.00 95.88 268 ILE A CA 1
ATOM 2155 C C . ILE A 1 268 ? -0.175 11.674 -2.126 1.00 95.88 268 ILE A C 1
ATOM 2157 O O . ILE A 1 268 ? -1.335 11.636 -1.713 1.00 95.88 268 ILE A O 1
ATOM 2161 N N . LYS A 1 269 ? 0.617 12.721 -1.882 1.00 95.62 269 LYS A N 1
ATOM 2162 C CA . LYS A 1 269 ? 0.224 13.883 -1.074 1.00 95.62 269 LYS A CA 1
ATOM 2163 C C . LYS A 1 269 ? -0.928 14.670 -1.697 1.00 95.62 269 LYS A C 1
ATOM 2165 O O . LYS A 1 269 ? -1.806 15.137 -0.972 1.00 95.62 269 LYS A O 1
ATOM 2170 N N . LYS A 1 270 ? -0.925 14.835 -3.021 1.00 93.81 270 LYS A N 1
ATOM 2171 C CA . LYS A 1 270 ? -1.966 15.541 -3.782 1.00 93.81 270 LYS A CA 1
ATOM 2172 C C . LYS A 1 270 ? -3.323 14.847 -3.665 1.00 93.81 270 LYS A C 1
ATOM 2174 O O . LYS A 1 270 ? -4.335 15.528 -3.530 1.00 93.81 270 LYS A O 1
ATOM 2179 N N . ARG A 1 271 ? -3.344 13.509 -3.694 1.00 94.06 271 ARG A N 1
ATOM 2180 C CA . ARG A 1 271 ? -4.580 12.706 -3.733 1.00 94.06 271 ARG A CA 1
ATOM 2181 C C . ARG A 1 271 ? -5.029 12.177 -2.365 1.00 94.06 271 ARG A C 1
ATOM 2183 O O . ARG A 1 271 ? -6.193 11.815 -2.225 1.00 94.06 271 ARG A O 1
ATOM 2190 N N . LYS A 1 272 ? -4.142 12.158 -1.362 1.00 94.50 272 LYS A N 1
ATOM 2191 C CA . LYS A 1 272 ? -4.396 11.707 0.023 1.00 94.50 272 LYS A CA 1
ATOM 2192 C C . LYS A 1 272 ? -5.187 10.382 0.113 1.00 94.50 272 LYS A C 1
ATOM 2194 O O . LYS A 1 272 ? -6.257 10.348 0.729 1.00 94.50 272 LYS A O 1
ATOM 2199 N N . PRO A 1 273 ? -4.696 9.288 -0.502 1.00 95.75 273 PRO A N 1
ATOM 2200 C CA . PRO A 1 273 ? -5.386 7.994 -0.508 1.00 95.75 273 PRO A CA 1
ATOM 2201 C C . PRO A 1 273 ? -5.609 7.454 0.912 1.00 95.75 273 PRO A C 1
ATOM 2203 O O . PRO A 1 273 ? -4.783 7.669 1.799 1.00 95.75 273 PRO A O 1
ATOM 2206 N N . ARG A 1 274 ? -6.711 6.727 1.141 1.00 91.31 274 ARG A N 1
ATOM 2207 C CA . ARG A 1 274 ? -7.025 6.124 2.451 1.00 91.31 274 ARG A CA 1
ATOM 2208 C C . ARG A 1 274 ? -6.429 4.730 2.593 1.00 91.31 274 ARG A C 1
ATOM 2210 O O . ARG A 1 274 ? -6.129 4.328 3.715 1.00 91.31 274 ARG A O 1
ATOM 2217 N N . ILE A 1 275 ? -6.273 4.008 1.486 1.00 95.44 275 ILE A N 1
ATOM 2218 C CA . ILE A 1 275 ? -5.631 2.697 1.403 1.00 95.44 275 ILE A CA 1
ATOM 2219 C C . ILE A 1 275 ? -4.584 2.737 0.289 1.00 95.44 275 ILE A C 1
ATOM 2221 O O . ILE A 1 275 ? -4.926 2.909 -0.884 1.00 95.44 275 ILE A O 1
ATOM 2225 N N . ILE A 1 276 ? -3.323 2.549 0.673 1.00 98.06 276 ILE A N 1
ATOM 2226 C CA . ILE A 1 276 ? -2.177 2.399 -0.225 1.00 98.06 276 ILE A CA 1
ATOM 2227 C C . ILE A 1 276 ? -1.709 0.942 -0.158 1.00 98.06 276 ILE A C 1
ATOM 2229 O O . ILE A 1 276 ? -1.532 0.420 0.941 1.00 98.06 276 ILE A O 1
ATOM 2233 N N . LEU A 1 277 ? -1.482 0.294 -1.299 1.00 98.19 277 LEU A N 1
ATOM 2234 C CA . LEU A 1 277 ? -0.794 -0.999 -1.382 1.00 98.19 277 LEU A CA 1
ATOM 2235 C C . LEU A 1 277 ? 0.561 -0.809 -2.073 1.00 98.19 277 LEU A C 1
ATOM 2237 O O . LEU A 1 277 ? 0.599 -0.359 -3.214 1.00 98.19 277 LEU A O 1
ATOM 2241 N N . ASP A 1 278 ? 1.648 -1.178 -1.402 1.00 98.06 278 ASP A N 1
ATOM 2242 C CA . ASP A 1 278 ? 2.998 -1.216 -1.969 1.00 98.06 278 ASP A CA 1
ATOM 2243 C C . ASP A 1 278 ? 3.295 -2.623 -2.504 1.00 98.06 278 ASP A C 1
ATOM 2245 O O . ASP A 1 278 ? 3.396 -3.581 -1.730 1.00 98.06 278 ASP A O 1
ATOM 2249 N N . ILE A 1 279 ? 3.361 -2.752 -3.832 1.00 95.69 279 ILE A N 1
ATOM 2250 C CA . ILE A 1 279 ? 3.527 -4.029 -4.540 1.00 95.69 279 ILE A CA 1
ATOM 2251 C C . ILE A 1 279 ? 4.998 -4.401 -4.657 1.00 95.69 279 ILE A C 1
ATOM 2253 O O . ILE A 1 279 ? 5.804 -3.580 -5.101 1.00 95.69 279 ILE A O 1
ATOM 2257 N N . ALA A 1 280 ? 5.296 -5.670 -4.339 1.00 93.81 280 ALA A N 1
ATOM 2258 C CA . ALA A 1 280 ? 6.654 -6.211 -4.293 1.00 93.81 280 ALA A CA 1
ATOM 2259 C C . ALA A 1 280 ? 7.563 -5.255 -3.509 1.00 93.81 280 ALA A C 1
ATOM 2261 O O . ALA A 1 280 ? 8.570 -4.751 -4.002 1.00 93.81 280 ALA A O 1
ATOM 2262 N N . SER A 1 281 ? 7.102 -4.946 -2.295 1.00 94.06 281 SER A N 1
ATOM 2263 C CA . SER A 1 281 ? 7.623 -3.861 -1.465 1.00 94.06 281 SER A CA 1
ATOM 2264 C C . SER A 1 281 ? 9.109 -4.006 -1.148 1.00 94.06 281 SER A C 1
ATOM 2266 O O . SER A 1 281 ? 9.775 -3.010 -0.865 1.00 94.06 281 SER A O 1
ATOM 2268 N N . GLY A 1 282 ? 9.652 -5.227 -1.174 1.00 91.62 282 GLY A N 1
ATOM 2269 C CA . GLY A 1 282 ? 11.029 -5.489 -0.806 1.00 91.62 282 GLY A CA 1
ATOM 2270 C C . GLY A 1 282 ? 11.323 -4.956 0.596 1.00 91.62 282 GLY A C 1
ATOM 2271 O O . GLY A 1 282 ? 10.572 -5.190 1.540 1.00 91.62 282 GLY A O 1
ATOM 2272 N N . THR A 1 283 ? 12.394 -4.179 0.750 1.00 89.94 283 THR A N 1
ATOM 2273 C CA . THR A 1 283 ? 12.719 -3.488 2.011 1.00 89.94 283 THR A CA 1
ATOM 2274 C C . THR A 1 283 ? 11.871 -2.235 2.263 1.00 89.94 283 THR A C 1
ATOM 2276 O O . THR A 1 283 ? 12.111 -1.511 3.227 1.00 89.94 283 THR A O 1
ATOM 2279 N N . GLY A 1 284 ? 10.887 -1.932 1.417 1.00 89.25 284 GLY A N 1
ATOM 2280 C CA . GLY A 1 284 ? 9.945 -0.826 1.576 1.00 89.25 284 GLY A CA 1
ATOM 2281 C C . GLY A 1 284 ? 10.563 0.564 1.416 1.00 89.25 284 GLY A C 1
ATOM 2282 O O . GLY A 1 284 ? 9.988 1.530 1.907 1.00 89.25 284 GLY A O 1
ATOM 2283 N N . THR A 1 285 ? 11.737 0.699 0.789 1.00 82.62 285 THR A N 1
ATOM 2284 C CA . THR A 1 285 ? 12.468 1.979 0.684 1.00 82.62 285 THR A CA 1
ATOM 2285 C C . THR A 1 285 ? 11.600 3.113 0.132 1.00 82.62 285 THR A C 1
ATOM 2287 O O . THR A 1 285 ? 11.537 4.180 0.742 1.00 82.62 285 THR A O 1
ATOM 2290 N N . GLY A 1 286 ? 10.864 2.866 -0.959 1.00 82.12 286 GLY A N 1
ATOM 2291 C CA . GLY A 1 286 ? 9.982 3.869 -1.561 1.00 82.12 286 GLY A CA 1
ATOM 2292 C C . GLY A 1 286 ? 8.834 4.280 -0.635 1.00 82.12 286 GLY A C 1
ATOM 2293 O O . GLY A 1 286 ? 8.633 5.466 -0.379 1.00 82.12 286 GLY A O 1
ATOM 2294 N N . ILE A 1 287 ? 8.101 3.315 -0.067 1.00 90.69 287 ILE A N 1
ATOM 2295 C CA . ILE A 1 287 ? 6.961 3.626 0.803 1.00 90.69 287 ILE A CA 1
ATOM 2296 C C . ILE A 1 287 ? 7.391 4.261 2.132 1.00 90.69 287 ILE A C 1
ATOM 2298 O O . ILE A 1 287 ? 6.705 5.158 2.617 1.00 90.69 287 ILE A O 1
ATOM 2302 N N . LYS A 1 288 ? 8.547 3.885 2.698 1.00 91.06 288 LYS A N 1
ATOM 2303 C CA . LYS A 1 288 ? 9.103 4.497 3.921 1.00 91.06 288 LYS A CA 1
ATOM 2304 C C . LYS A 1 288 ? 9.311 6.003 3.772 1.00 91.06 288 LYS A C 1
ATOM 2306 O O . LYS A 1 288 ? 9.021 6.742 4.711 1.00 91.06 288 LYS A O 1
ATOM 2311 N N . TYR A 1 289 ? 9.710 6.461 2.582 1.00 88.88 289 TYR A N 1
ATOM 2312 C CA . TYR A 1 289 ? 9.805 7.888 2.269 1.00 88.88 289 TYR A CA 1
ATOM 2313 C C . TYR A 1 289 ? 8.460 8.610 2.460 1.00 88.88 289 TYR A C 1
ATOM 2315 O O . TYR A 1 289 ? 8.402 9.691 3.052 1.00 88.88 289 TYR A O 1
ATOM 2323 N N . ALA A 1 290 ? 7.362 8.000 2.004 1.00 91.94 290 ALA A N 1
ATOM 2324 C CA . ALA A 1 290 ? 6.018 8.538 2.188 1.00 91.94 290 ALA A CA 1
ATOM 2325 C C . ALA A 1 290 ? 5.527 8.396 3.640 1.00 91.94 290 ALA A C 1
ATOM 2327 O O . ALA A 1 290 ? 4.924 9.331 4.165 1.00 91.94 290 ALA A O 1
ATOM 2328 N N . LEU A 1 291 ? 5.813 7.272 4.312 1.00 92.12 291 LEU A N 1
ATOM 2329 C CA . LEU A 1 291 ? 5.353 6.987 5.679 1.00 92.12 291 LEU A CA 1
ATOM 2330 C C . LEU A 1 291 ? 5.720 8.090 6.673 1.00 92.12 291 LEU A C 1
ATOM 2332 O O . LEU A 1 291 ? 4.886 8.448 7.491 1.00 92.12 291 LEU A O 1
ATOM 2336 N N . GLU A 1 292 ? 6.911 8.678 6.585 1.00 86.56 292 GLU A N 1
ATOM 2337 C CA . GLU A 1 292 ? 7.335 9.780 7.468 1.00 86.56 292 GLU A CA 1
ATOM 2338 C C . GLU A 1 292 ? 6.523 11.074 7.295 1.00 86.56 292 GLU A C 1
ATOM 2340 O O . GLU A 1 292 ? 6.547 11.949 8.159 1.00 86.56 292 GLU A O 1
ATOM 2345 N N . ARG A 1 293 ? 5.855 11.236 6.148 1.00 91.06 293 ARG A N 1
ATOM 2346 C CA . ARG A 1 293 ? 5.301 12.517 5.686 1.00 91.06 293 ARG A CA 1
ATOM 2347 C C . ARG A 1 293 ? 3.779 12.516 5.582 1.00 91.06 293 ARG A C 1
ATOM 2349 O O . ARG A 1 293 ? 3.188 13.588 5.453 1.00 91.06 293 ARG A O 1
ATOM 2356 N N . ILE A 1 294 ? 3.144 11.343 5.607 1.00 91.06 294 ILE A N 1
ATOM 2357 C CA . ILE A 1 294 ? 1.685 11.224 5.596 1.00 91.06 294 ILE A CA 1
ATOM 2358 C C . ILE A 1 294 ? 1.115 11.879 6.860 1.00 91.06 294 ILE A C 1
ATOM 2360 O O . ILE A 1 294 ? 1.423 11.474 7.979 1.00 91.06 294 ILE A O 1
ATOM 2364 N N . ASP A 1 295 ? 0.262 12.883 6.656 1.00 86.81 295 ASP A N 1
ATOM 2365 C CA . ASP A 1 295 ? -0.399 13.671 7.706 1.00 86.81 295 ASP A CA 1
ATOM 2366 C C . ASP A 1 295 ? -1.922 13.460 7.749 1.00 86.81 295 ASP A C 1
ATOM 2368 O O . ASP A 1 295 ? -2.662 14.250 8.334 1.00 86.81 295 ASP A O 1
ATOM 2372 N N . TRP A 1 296 ? -2.409 12.398 7.106 1.00 85.62 296 TRP A N 1
ATOM 2373 C CA . TRP A 1 296 ? -3.820 12.025 7.070 1.00 85.62 296 TRP A CA 1
ATOM 2374 C C . TRP A 1 296 ? -3.988 10.554 7.434 1.00 85.62 296 TRP A C 1
ATOM 2376 O O . TRP A 1 296 ? -3.114 9.734 7.170 1.00 85.62 296 TRP A O 1
ATOM 2386 N N . ASN A 1 297 ? -5.144 10.206 8.001 1.00 82.00 297 ASN A N 1
ATOM 2387 C CA . ASN A 1 297 ? -5.453 8.820 8.341 1.00 82.00 297 ASN A CA 1
ATOM 2388 C C . ASN A 1 297 ? -5.424 7.936 7.079 1.00 82.00 297 ASN A C 1
ATOM 2390 O O . ASN A 1 297 ? -6.259 8.094 6.178 1.00 82.00 297 ASN A O 1
ATOM 2394 N N . CYS A 1 298 ? -4.455 7.024 7.047 1.00 88.94 298 CYS A N 1
ATOM 2395 C CA . CYS A 1 298 ? -4.123 6.170 5.919 1.00 88.94 298 CYS A CA 1
ATOM 2396 C C . CYS A 1 298 ? -3.804 4.752 6.407 1.00 88.94 298 CYS A C 1
ATOM 2398 O O . CYS A 1 298 ? -3.193 4.551 7.454 1.00 88.94 298 CYS A O 1
ATOM 2400 N N . THR A 1 299 ? -4.197 3.750 5.634 1.00 92.75 299 THR A N 1
ATOM 2401 C CA . THR A 1 299 ? -3.739 2.373 5.800 1.00 92.75 299 THR A CA 1
ATOM 2402 C C . THR A 1 299 ? -2.769 2.053 4.684 1.00 92.75 299 THR A C 1
ATOM 2404 O O . THR A 1 299 ? -3.107 2.195 3.513 1.00 92.75 299 THR A O 1
ATOM 2407 N N . VAL A 1 300 ? -1.565 1.635 5.050 1.00 96.06 300 VAL A N 1
ATOM 2408 C CA . VAL A 1 300 ? -0.526 1.252 4.099 1.00 96.06 300 VAL A CA 1
ATOM 2409 C C . VAL A 1 300 ? -0.314 -0.247 4.216 1.00 96.06 300 VAL A C 1
ATOM 2411 O O . VAL A 1 300 ? -0.054 -0.758 5.300 1.00 96.06 300 VAL A O 1
ATOM 2414 N N . ILE A 1 301 ? -0.459 -0.959 3.109 1.00 97.56 301 ILE A N 1
ATOM 2415 C CA . ILE A 1 301 ? -0.296 -2.404 3.034 1.00 97.56 301 ILE A CA 1
ATOM 2416 C C . ILE A 1 301 ? 0.997 -2.675 2.267 1.00 97.56 301 ILE A C 1
ATOM 2418 O O . ILE A 1 301 ? 1.089 -2.329 1.095 1.00 97.56 301 ILE A O 1
ATOM 2422 N N . LEU A 1 302 ? 1.992 -3.285 2.906 1.00 97.75 302 LEU A N 1
ATOM 2423 C CA . LEU A 1 302 ? 3.194 -3.775 2.234 1.00 97.75 302 LEU A CA 1
ATOM 2424 C C . LEU A 1 302 ? 2.957 -5.228 1.845 1.00 97.75 302 LEU A C 1
ATOM 2426 O O . LEU A 1 302 ? 2.619 -6.050 2.702 1.00 97.75 302 LEU A O 1
ATOM 2430 N N . THR A 1 303 ? 3.139 -5.546 0.566 1.00 96.75 303 THR A N 1
ATOM 2431 C CA . THR A 1 303 ? 3.056 -6.923 0.082 1.00 96.75 303 THR A CA 1
ATOM 2432 C C . THR A 1 303 ? 4.350 -7.353 -0.585 1.00 96.75 303 THR A C 1
ATOM 2434 O O . THR A 1 303 ? 4.954 -6.616 -1.361 1.00 96.75 303 THR A O 1
ATOM 2437 N N . ASP A 1 304 ? 4.779 -8.568 -0.273 1.00 95.38 304 ASP A N 1
ATOM 2438 C CA . ASP A 1 304 ? 5.967 -9.200 -0.840 1.00 95.38 304 ASP A CA 1
ATOM 2439 C C . ASP A 1 304 ? 5.818 -10.725 -0.777 1.00 95.38 304 ASP A C 1
ATOM 2441 O O . ASP A 1 304 ? 5.039 -11.243 0.026 1.00 95.38 304 ASP A O 1
ATOM 2445 N N . LEU A 1 305 ? 6.578 -11.466 -1.584 1.00 92.50 305 LEU A N 1
ATOM 2446 C CA . LEU A 1 305 ? 6.651 -12.922 -1.444 1.00 92.50 305 LEU A CA 1
ATOM 2447 C C . LEU A 1 305 ? 7.347 -13.323 -0.135 1.00 92.50 305 LEU A C 1
ATOM 2449 O O . LEU A 1 305 ? 6.997 -14.355 0.448 1.00 92.50 305 LEU A O 1
ATOM 2453 N N . SER A 1 306 ? 8.311 -12.515 0.321 1.00 91.94 306 SER A N 1
ATOM 2454 C CA . SER A 1 306 ? 9.151 -12.794 1.481 1.00 91.94 306 SER A CA 1
ATOM 2455 C C . SER A 1 306 ? 8.499 -12.370 2.795 1.00 91.94 306 SER A C 1
ATOM 2457 O O . SER A 1 306 ? 8.529 -11.204 3.196 1.00 91.94 306 SER A O 1
ATOM 2459 N N . HIS A 1 307 ? 7.992 -13.353 3.541 1.00 92.06 307 HIS A N 1
ATOM 2460 C CA . HIS A 1 307 ? 7.555 -13.153 4.928 1.00 92.06 307 HIS A CA 1
ATOM 2461 C C . HIS A 1 307 ? 8.666 -12.549 5.800 1.00 92.06 307 HIS A C 1
ATOM 2463 O O . HIS A 1 307 ? 8.432 -11.581 6.524 1.00 92.06 307 HIS A O 1
ATOM 2469 N N . ARG A 1 308 ? 9.898 -13.059 5.669 1.00 90.69 308 ARG A N 1
ATOM 2470 C CA . ARG A 1 308 ? 11.042 -12.619 6.477 1.00 90.69 308 ARG A CA 1
ATOM 2471 C C . ARG A 1 308 ? 11.337 -11.132 6.308 1.00 90.69 308 ARG A C 1
ATOM 2473 O O . ARG A 1 308 ? 11.583 -10.444 7.297 1.00 90.69 308 ARG A O 1
ATOM 2480 N N . ILE A 1 309 ? 11.341 -10.643 5.069 1.00 92.62 309 ILE A N 1
ATOM 2481 C CA . ILE A 1 309 ? 11.621 -9.230 4.809 1.00 92.62 309 ILE A CA 1
ATOM 2482 C C . ILE A 1 309 ? 10.500 -8.359 5.366 1.00 92.62 309 ILE A C 1
ATOM 2484 O O . ILE A 1 309 ? 10.782 -7.366 6.032 1.00 92.62 309 ILE A O 1
ATOM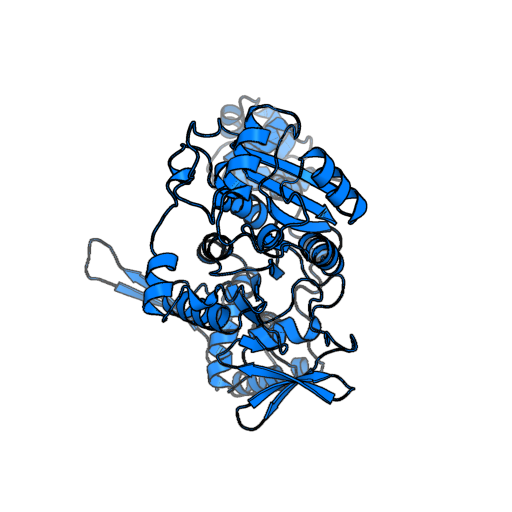 2488 N N . LEU A 1 310 ? 9.241 -8.757 5.179 1.00 95.06 310 LEU A N 1
ATOM 2489 C CA . LEU A 1 310 ? 8.101 -8.047 5.755 1.00 95.06 310 LEU A CA 1
ATOM 2490 C C . LEU A 1 310 ? 8.161 -7.996 7.290 1.00 95.06 310 LEU A C 1
ATOM 2492 O O . LEU A 1 310 ? 7.871 -6.953 7.873 1.00 95.06 310 LEU A O 1
ATOM 2496 N N . ALA A 1 311 ? 8.617 -9.064 7.950 1.00 92.31 311 ALA A N 1
ATOM 2497 C CA . ALA A 1 311 ? 8.821 -9.077 9.399 1.00 92.31 311 ALA A CA 1
ATOM 2498 C C . ALA A 1 311 ? 9.909 -8.074 9.839 1.00 92.31 311 ALA A C 1
ATOM 2500 O O . ALA A 1 311 ? 9.760 -7.383 10.853 1.00 92.31 311 ALA A O 1
ATOM 2501 N N . TRP A 1 312 ? 10.987 -7.919 9.063 1.00 94.19 312 TRP A N 1
ATOM 2502 C CA . TRP A 1 312 ? 11.998 -6.885 9.318 1.00 94.19 312 TRP A CA 1
ATOM 2503 C C . TRP A 1 312 ? 11.533 -5.474 8.966 1.00 94.19 312 TRP A C 1
ATOM 2505 O O . TRP A 1 312 ? 11.866 -4.544 9.703 1.00 94.19 312 TRP A O 1
ATOM 2515 N N . ASN A 1 313 ? 10.731 -5.298 7.912 1.00 94.75 313 ASN A N 1
ATOM 2516 C CA . ASN A 1 313 ? 10.058 -4.031 7.622 1.00 94.75 313 ASN A CA 1
ATOM 2517 C C . ASN A 1 313 ? 9.195 -3.617 8.808 1.00 94.75 313 ASN A C 1
ATOM 2519 O O . ASN A 1 313 ? 9.330 -2.495 9.289 1.00 94.75 313 ASN A O 1
ATOM 2523 N N . ARG A 1 314 ? 8.392 -4.546 9.341 1.00 93.12 314 ARG A N 1
ATOM 2524 C CA . ARG A 1 314 ? 7.572 -4.318 10.529 1.00 93.12 314 ARG A CA 1
ATOM 2525 C C . ARG A 1 314 ? 8.400 -3.881 11.719 1.00 93.12 314 ARG A C 1
ATOM 2527 O O . ARG A 1 314 ? 8.088 -2.857 12.327 1.00 93.12 314 ARG A O 1
ATOM 2534 N N . LYS A 1 315 ? 9.460 -4.625 12.039 1.00 90.56 315 LYS A N 1
ATOM 2535 C CA . LYS A 1 315 ? 10.356 -4.278 13.143 1.00 90.56 315 LYS A CA 1
ATOM 2536 C C . LYS A 1 315 ? 10.952 -2.877 12.958 1.00 90.56 315 LYS A C 1
ATOM 2538 O O . LYS A 1 315 ? 10.852 -2.051 13.857 1.00 90.56 315 LYS A O 1
ATOM 2543 N N . PHE A 1 316 ? 11.485 -2.585 11.775 1.00 92.31 316 PHE A N 1
ATOM 2544 C CA . PHE A 1 316 ? 12.108 -1.299 11.472 1.00 92.31 316 PHE A CA 1
ATOM 2545 C C . PHE A 1 316 ? 11.133 -0.130 11.554 1.00 92.31 316 PHE A C 1
ATOM 2547 O O . PHE A 1 316 ? 11.450 0.875 12.184 1.00 92.31 316 PHE A O 1
ATOM 2554 N N . ILE A 1 317 ? 9.962 -0.259 10.926 1.00 91.31 317 ILE A N 1
ATOM 2555 C CA . ILE A 1 317 ? 8.946 0.795 10.894 1.00 91.31 317 ILE A CA 1
ATOM 2556 C C . ILE A 1 317 ? 8.431 1.063 12.309 1.00 91.31 317 ILE A C 1
ATOM 2558 O O . ILE A 1 317 ? 8.351 2.218 12.708 1.00 91.31 317 ILE A O 1
ATOM 2562 N N . THR A 1 318 ? 8.177 0.013 13.094 1.00 86.62 318 THR A N 1
ATOM 2563 C CA . THR A 1 318 ? 7.729 0.149 14.490 1.00 86.62 318 THR A CA 1
ATOM 2564 C C . THR A 1 318 ? 8.776 0.854 15.360 1.00 86.62 318 THR A C 1
ATOM 2566 O O . THR A 1 318 ? 8.427 1.696 16.178 1.00 86.62 318 THR A O 1
ATOM 2569 N N . GLU A 1 319 ? 10.060 0.525 15.188 1.00 86.62 319 GLU A N 1
ATOM 2570 C CA . GLU A 1 319 ? 11.147 1.064 16.018 1.00 86.62 319 GLU A CA 1
ATOM 2571 C C . GLU A 1 319 ? 11.609 2.469 15.593 1.00 86.62 319 GLU A C 1
ATOM 2573 O O . GLU A 1 319 ? 12.073 3.229 16.440 1.00 86.62 319 GLU A O 1
ATOM 2578 N N . ASN A 1 320 ? 11.518 2.817 14.302 1.00 87.19 320 ASN A N 1
ATOM 2579 C CA . ASN A 1 320 ? 12.189 4.003 13.749 1.00 87.19 320 ASN A CA 1
ATOM 2580 C C . ASN A 1 320 ? 11.260 4.972 13.005 1.00 87.19 320 ASN A C 1
ATOM 2582 O O . ASN A 1 320 ? 11.588 6.151 12.918 1.00 87.19 320 ASN A O 1
ATOM 2586 N N . LEU A 1 321 ? 10.129 4.504 12.464 1.00 86.75 321 LEU A N 1
ATOM 2587 C CA . LEU A 1 321 ? 9.246 5.276 11.574 1.00 86.75 321 LEU A CA 1
ATOM 2588 C C . LEU A 1 321 ? 7.785 5.260 12.037 1.00 86.75 321 LEU A C 1
ATOM 2590 O O . LEU A 1 321 ? 6.865 5.259 11.216 1.00 86.75 321 LEU A O 1
ATOM 2594 N N . TYR A 1 322 ? 7.559 5.221 13.349 1.00 82.88 322 T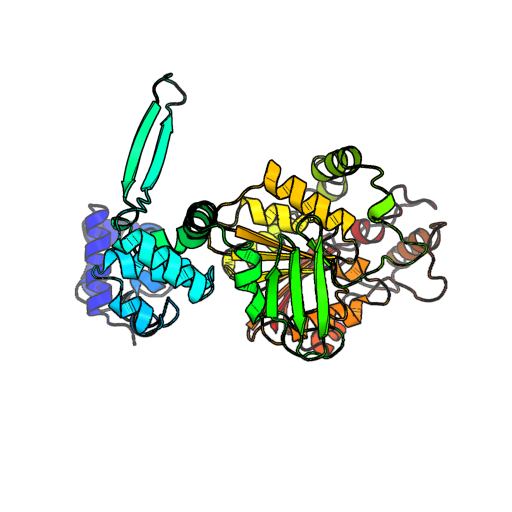YR A N 1
ATOM 2595 C CA . TYR A 1 322 ? 6.207 5.261 13.888 1.00 82.88 322 TYR A CA 1
ATOM 2596 C C . TYR A 1 322 ? 5.498 6.550 13.446 1.00 82.88 322 TYR A C 1
ATOM 2598 O O . TYR A 1 322 ? 5.942 7.658 13.759 1.00 82.88 322 TYR A O 1
ATOM 2606 N N . ASN A 1 323 ? 4.380 6.394 12.734 1.00 84.31 323 ASN A N 1
ATOM 2607 C CA . ASN A 1 323 ? 3.516 7.492 12.325 1.00 84.31 323 ASN A CA 1
ATOM 2608 C C . ASN A 1 323 ? 2.092 7.254 12.865 1.00 84.31 323 ASN A C 1
ATOM 2610 O O . ASN A 1 323 ? 1.427 6.326 12.409 1.00 84.31 323 ASN A O 1
ATOM 2614 N N . PRO A 1 324 ? 1.580 8.116 13.765 1.00 76.12 324 PRO A N 1
ATOM 2615 C CA . PRO A 1 324 ? 0.259 7.947 14.378 1.00 76.12 324 PRO A CA 1
ATOM 2616 C C . PRO A 1 324 ? -0.919 8.093 13.400 1.00 76.12 324 PRO A C 1
ATOM 2618 O O . PRO A 1 324 ? -2.047 7.751 13.749 1.00 76.12 324 PRO A O 1
ATOM 2621 N N . PHE A 1 325 ? -0.695 8.623 12.196 1.00 81.88 325 PHE A N 1
ATOM 2622 C CA . PHE A 1 325 ? -1.708 8.738 11.144 1.00 81.88 325 PHE A CA 1
ATOM 2623 C C . PHE A 1 325 ? -1.759 7.511 10.235 1.00 81.88 325 PHE A C 1
ATOM 2625 O O . PHE A 1 325 ? -2.707 7.362 9.459 1.00 81.88 325 PHE A O 1
ATOM 2632 N N . VAL A 1 326 ? -0.752 6.639 10.302 1.00 86.88 326 VAL A N 1
ATOM 2633 C CA . VAL A 1 326 ? -0.611 5.534 9.364 1.00 86.88 326 VAL A CA 1
ATOM 2634 C C . VAL A 1 326 ? -0.662 4.203 10.081 1.00 86.88 326 VAL A C 1
ATOM 2636 O O . VAL A 1 326 ? 0.198 3.870 10.886 1.00 86.88 326 VAL A O 1
ATOM 2639 N N . ASN A 1 327 ? -1.636 3.389 9.698 1.00 87.25 327 ASN A N 1
ATOM 2640 C CA . ASN A 1 327 ? -1.674 1.998 10.103 1.00 87.25 327 ASN A CA 1
ATOM 2641 C C . ASN A 1 327 ? -1.013 1.125 9.027 1.00 87.25 327 ASN A C 1
ATOM 2643 O O . ASN A 1 327 ? -1.543 1.018 7.915 1.00 87.25 327 ASN A O 1
ATOM 2647 N N . VAL A 1 328 ? 0.110 0.487 9.360 1.00 92.75 328 VAL A N 1
ATOM 2648 C CA . VAL A 1 328 ? 0.888 -0.331 8.417 1.00 92.75 328 VAL A CA 1
ATOM 2649 C C . VAL A 1 328 ? 0.582 -1.816 8.595 1.00 92.75 328 VAL A C 1
ATOM 2651 O O . VAL A 1 328 ? 0.646 -2.335 9.705 1.00 92.75 328 VAL A O 1
ATOM 2654 N N . ILE A 1 329 ? 0.266 -2.504 7.498 1.00 94.50 329 ILE A N 1
ATOM 2655 C CA . ILE A 1 329 ? -0.090 -3.927 7.479 1.00 94.50 329 ILE A CA 1
ATOM 2656 C C . ILE A 1 329 ? 0.806 -4.663 6.490 1.00 94.50 329 ILE A C 1
ATOM 2658 O O . ILE A 1 329 ? 1.186 -4.110 5.463 1.00 94.50 329 ILE A O 1
ATOM 2662 N N . TYR A 1 330 ? 1.122 -5.920 6.785 1.00 96.44 330 TYR A N 1
ATOM 2663 C CA . TYR A 1 330 ? 2.088 -6.709 6.030 1.00 96.44 330 TYR A CA 1
ATOM 2664 C C . TYR A 1 330 ? 1.432 -7.992 5.524 1.00 96.44 330 TYR A C 1
ATOM 2666 O O . TYR A 1 330 ? 0.948 -8.792 6.328 1.00 96.44 330 TYR A O 1
ATOM 2674 N N . LEU A 1 331 ? 1.420 -8.192 4.205 1.00 97.19 331 LEU A N 1
ATOM 2675 C CA . LEU A 1 331 ? 0.861 -9.379 3.558 1.00 97.19 331 LEU A CA 1
ATOM 2676 C C . LEU A 1 331 ? 1.972 -10.125 2.817 1.00 97.19 331 LEU A C 1
ATOM 2678 O O . LEU A 1 331 ? 2.440 -9.674 1.775 1.00 97.19 331 LEU A O 1
ATOM 2682 N N . ALA A 1 332 ? 2.374 -11.288 3.324 1.00 96.75 332 ALA A N 1
ATOM 2683 C CA . ALA A 1 332 ? 3.256 -12.171 2.570 1.00 96.75 332 ALA A CA 1
ATOM 2684 C C . ALA A 1 332 ? 2.412 -12.902 1.515 1.00 96.75 332 ALA A C 1
ATOM 2686 O O . ALA A 1 332 ? 1.722 -13.875 1.837 1.00 96.75 332 ALA A O 1
ATOM 2687 N N . SER A 1 333 ? 2.373 -12.359 0.294 1.00 95.25 333 SER A N 1
ATOM 2688 C CA . SER A 1 333 ? 1.425 -12.739 -0.759 1.00 95.25 333 SER A CA 1
ATOM 2689 C C . SER A 1 333 ? 2.006 -12.605 -2.176 1.00 95.25 333 SER A C 1
ATOM 2691 O O . SER A 1 333 ? 2.895 -11.796 -2.435 1.00 95.25 333 SER A O 1
ATOM 2693 N N . ASP A 1 334 ? 1.522 -13.441 -3.100 1.00 94.12 334 ASP A N 1
ATOM 2694 C CA . ASP A 1 334 ? 1.899 -13.370 -4.512 1.00 94.12 334 ASP A CA 1
ATOM 2695 C C . ASP A 1 334 ? 1.159 -12.200 -5.166 1.00 94.12 334 ASP A C 1
ATOM 2697 O O . ASP A 1 334 ? -0.065 -12.225 -5.296 1.00 94.12 334 ASP A O 1
ATOM 2701 N N . CYS A 1 335 ? 1.902 -11.180 -5.593 1.00 95.25 335 CYS A N 1
ATOM 2702 C CA . CYS A 1 335 ? 1.326 -9.960 -6.155 1.00 95.25 335 CYS A CA 1
ATOM 2703 C C . CYS A 1 335 ? 0.634 -10.171 -7.513 1.00 95.25 335 CYS A C 1
ATOM 2705 O O . CYS A 1 335 ? -0.097 -9.294 -7.957 1.00 95.25 335 CYS A O 1
ATOM 2707 N N . SER A 1 336 ? 0.818 -11.330 -8.157 1.00 94.94 336 SER A N 1
ATOM 2708 C CA . SER A 1 336 ? 0.046 -11.729 -9.344 1.00 94.94 336 SER A CA 1
ATOM 2709 C C . SER A 1 336 ? -1.317 -12.356 -9.014 1.00 94.94 336 SER A C 1
ATOM 2711 O O . SER A 1 336 ? -2.119 -12.596 -9.913 1.00 94.94 336 SER A O 1
ATOM 2713 N N . ASN A 1 337 ? -1.587 -12.634 -7.735 1.00 95.75 337 ASN A N 1
ATOM 2714 C CA . ASN A 1 337 ? -2.834 -13.213 -7.240 1.00 95.75 337 ASN A CA 1
ATOM 2715 C C . ASN A 1 337 ? -3.130 -12.699 -5.819 1.00 95.75 337 ASN A C 1
ATOM 2717 O O . ASN A 1 337 ? -3.079 -13.445 -4.833 1.00 95.75 337 ASN A O 1
ATOM 2721 N N . LEU A 1 338 ? -3.421 -11.404 -5.715 1.00 97.38 338 LEU A N 1
ATOM 2722 C CA . LEU A 1 338 ? -3.554 -10.708 -4.443 1.00 97.38 338 LEU A CA 1
ATOM 2723 C C . LEU A 1 338 ? -4.789 -11.194 -3.661 1.00 97.38 338 LEU A C 1
ATOM 2725 O O . LEU A 1 338 ? -5.880 -11.342 -4.229 1.00 97.38 338 LEU A O 1
ATOM 2729 N N . PRO A 1 339 ? -4.678 -11.367 -2.331 1.00 97.56 339 PRO A N 1
ATOM 2730 C CA . PRO A 1 339 ? -5.783 -11.753 -1.453 1.00 97.56 339 PRO A CA 1
ATOM 2731 C C . PRO A 1 339 ? -6.711 -10.566 -1.132 1.00 97.56 339 PRO A C 1
ATOM 2733 O O . PRO A 1 339 ? -7.210 -10.433 -0.018 1.00 97.56 339 PRO A O 1
ATOM 2736 N N . ILE A 1 340 ? -6.930 -9.675 -2.100 1.00 98.12 340 ILE A N 1
ATOM 2737 C CA . ILE A 1 340 ? -7.680 -8.424 -1.955 1.00 98.12 340 ILE A CA 1
ATOM 2738 C C . ILE A 1 340 ? -8.825 -8.422 -2.972 1.00 98.12 340 ILE A C 1
ATOM 2740 O O . ILE A 1 340 ? -8.635 -8.790 -4.137 1.00 98.12 340 ILE A O 1
ATOM 2744 N N . LYS A 1 341 ? -10.027 -8.038 -2.534 1.00 97.44 341 LYS A N 1
ATOM 2745 C CA . LYS A 1 341 ? -11.215 -7.947 -3.392 1.00 97.44 341 LYS A CA 1
ATOM 2746 C C . LYS A 1 341 ? -11.056 -6.874 -4.469 1.00 97.44 341 LYS A C 1
ATOM 2748 O O . LYS A 1 341 ? -10.257 -5.948 -4.341 1.00 97.44 341 LYS A O 1
ATOM 2753 N N . ASP A 1 342 ? -11.849 -6.993 -5.521 1.00 97.69 342 ASP A N 1
ATOM 2754 C CA . ASP A 1 342 ? -11.915 -5.994 -6.585 1.00 97.69 342 ASP A CA 1
ATOM 2755 C C . ASP A 1 342 ? -12.269 -4.619 -6.008 1.00 97.69 342 ASP A C 1
ATOM 2757 O O . ASP A 1 342 ? -13.105 -4.511 -5.105 1.00 97.69 342 ASP A O 1
ATOM 2761 N N . LYS A 1 343 ? -11.672 -3.560 -6.565 1.00 97.12 343 LYS A N 1
ATOM 2762 C CA . LYS A 1 343 ? -12.029 -2.168 -6.240 1.00 97.12 343 LYS A CA 1
ATOM 2763 C C . LYS A 1 343 ? -11.970 -1.846 -4.740 1.00 97.12 343 LYS A C 1
ATOM 2765 O O . LYS A 1 343 ? -12.875 -1.228 -4.181 1.00 97.12 343 LYS A O 1
ATOM 2770 N N . ALA A 1 344 ? -10.899 -2.269 -4.080 1.00 96.50 344 ALA A N 1
ATOM 2771 C CA . ALA A 1 344 ? -10.686 -2.084 -2.649 1.00 96.50 344 ALA A CA 1
ATOM 2772 C C . ALA A 1 344 ? -9.637 -1.024 -2.301 1.00 96.50 344 ALA A C 1
ATOM 2774 O O . ALA A 1 344 ? -9.722 -0.427 -1.229 1.00 96.50 344 ALA A O 1
ATOM 2775 N N . VAL A 1 345 ? -8.667 -0.786 -3.182 1.00 97.62 345 VAL A N 1
ATOM 2776 C CA . VAL A 1 345 ? -7.488 0.042 -2.902 1.00 97.62 345 VAL A CA 1
ATOM 2777 C C . VAL A 1 345 ? -7.586 1.378 -3.638 1.00 97.62 345 VAL A C 1
ATOM 2779 O O . VAL A 1 345 ? -8.072 1.429 -4.767 1.00 97.62 345 VAL A O 1
ATOM 2782 N N . ASP A 1 346 ? -7.165 2.467 -2.990 1.00 97.88 346 ASP A N 1
ATOM 2783 C CA . ASP A 1 346 ? -7.188 3.806 -3.597 1.00 97.88 346 ASP A CA 1
ATOM 2784 C C . ASP A 1 346 ? -5.931 4.062 -4.437 1.00 97.88 346 ASP A C 1
ATOM 2786 O O . ASP A 1 346 ? -6.009 4.661 -5.508 1.00 97.88 346 ASP A O 1
ATOM 2790 N N . CYS A 1 347 ? -4.779 3.614 -3.931 1.00 98.38 347 CYS A N 1
ATOM 2791 C CA . CYS A 1 347 ? -3.471 3.848 -4.524 1.00 98.38 347 CYS A CA 1
ATOM 2792 C C . CYS A 1 347 ? -2.622 2.571 -4.511 1.00 98.38 347 CYS A C 1
ATOM 2794 O O . CYS A 1 347 ? -2.459 1.941 -3.465 1.00 98.38 347 CYS A O 1
ATOM 2796 N N . ILE A 1 348 ? -2.053 2.214 -5.657 1.00 98.31 348 ILE A N 1
ATOM 2797 C CA . ILE A 1 348 ? -0.947 1.261 -5.750 1.00 98.31 348 ILE A CA 1
ATOM 2798 C C . ILE A 1 348 ? 0.344 2.061 -5.824 1.00 98.31 348 ILE A C 1
ATOM 2800 O O . ILE A 1 348 ? 0.434 3.003 -6.603 1.00 98.31 348 ILE A O 1
ATOM 2804 N N . THR A 1 349 ? 1.354 1.668 -5.063 1.00 97.19 349 THR A N 1
ATOM 2805 C CA . THR A 1 349 ? 2.718 2.160 -5.238 1.00 97.19 349 THR A CA 1
ATOM 2806 C C . THR A 1 349 ? 3.663 1.000 -5.503 1.00 97.19 349 THR A C 1
ATOM 2808 O O . THR A 1 349 ? 3.399 -0.135 -5.108 1.00 97.19 349 THR A O 1
ATOM 2811 N N . SER A 1 350 ? 4.741 1.269 -6.229 1.00 94.75 350 SER A N 1
ATOM 2812 C CA . SER A 1 350 ? 5.828 0.315 -6.409 1.00 94.75 350 SER A CA 1
ATOM 2813 C C . SER A 1 350 ? 7.156 1.055 -6.544 1.00 94.75 350 SER A C 1
ATOM 2815 O O . SER A 1 350 ? 7.206 2.178 -7.056 1.00 94.75 350 SER A O 1
ATOM 2817 N N . ASN A 1 351 ? 8.228 0.448 -6.035 1.00 89.88 351 ASN A N 1
ATOM 2818 C CA . ASN A 1 351 ? 9.587 0.965 -6.155 1.00 89.88 351 ASN A CA 1
ATOM 2819 C C . ASN A 1 351 ? 10.494 -0.034 -6.883 1.00 89.88 351 ASN A C 1
ATOM 2821 O O . ASN A 1 351 ? 11.201 -0.796 -6.225 1.00 89.88 351 ASN A O 1
ATOM 2825 N N . GLY A 1 352 ? 10.406 -0.083 -8.214 1.00 86.50 352 GLY A N 1
ATOM 2826 C CA . GLY A 1 352 ? 10.994 -1.148 -9.042 1.00 86.50 352 GLY A CA 1
ATOM 2827 C C . GLY A 1 352 ? 10.376 -2.534 -8.797 1.00 86.50 352 GLY A C 1
ATOM 2828 O O . GLY A 1 352 ? 10.905 -3.557 -9.237 1.00 86.50 352 GLY A O 1
ATOM 2829 N N . GLY A 1 353 ? 9.263 -2.596 -8.061 1.00 88.25 353 GLY A N 1
ATOM 2830 C CA . GLY A 1 353 ? 8.654 -3.847 -7.621 1.00 88.25 353 GLY A CA 1
ATOM 2831 C C . GLY A 1 353 ? 7.990 -4.606 -8.766 1.00 88.25 353 GLY A C 1
ATOM 2832 O O . GLY A 1 353 ? 8.131 -5.822 -8.832 1.00 88.25 353 GLY A O 1
ATOM 2833 N N . PHE A 1 354 ? 7.336 -3.913 -9.708 1.00 90.56 354 PHE A N 1
ATOM 2834 C CA . PHE A 1 354 ? 6.794 -4.562 -10.907 1.00 90.56 354 PHE A CA 1
ATOM 2835 C C . PHE A 1 354 ? 7.894 -5.245 -11.725 1.00 90.56 354 PHE A C 1
ATOM 2837 O O . PHE A 1 354 ? 7.745 -6.421 -12.026 1.00 90.56 354 PHE A O 1
ATOM 2844 N N . GLU A 1 355 ? 9.012 -4.568 -12.009 1.00 86.12 355 GLU A N 1
ATOM 2845 C CA . GLU A 1 355 ? 10.151 -5.158 -12.737 1.00 86.12 355 GLU A CA 1
ATOM 2846 C C . GLU A 1 355 ? 10.746 -6.364 -12.001 1.00 86.12 355 GLU A C 1
ATOM 2848 O O . GLU A 1 355 ? 11.071 -7.383 -12.612 1.00 86.12 355 GLU A O 1
ATOM 2853 N N . SER A 1 356 ? 10.810 -6.280 -10.671 1.00 84.44 356 SER A N 1
ATOM 2854 C CA . SER A 1 356 ? 11.315 -7.352 -9.807 1.00 84.44 356 SER A CA 1
ATOM 2855 C C . SER A 1 356 ? 10.432 -8.608 -9.815 1.00 84.44 356 SER A C 1
ATOM 2857 O O . SER A 1 356 ? 10.873 -9.665 -9.372 1.00 84.44 356 SER A O 1
ATOM 2859 N N . MET A 1 357 ? 9.198 -8.533 -10.332 1.00 84.88 357 MET A N 1
ATOM 2860 C CA . MET A 1 357 ? 8.329 -9.700 -10.523 1.00 84.88 357 MET A CA 1
ATOM 2861 C C . MET A 1 357 ? 8.665 -10.509 -11.787 1.00 84.88 357 MET A C 1
ATOM 2863 O O . MET A 1 357 ? 8.072 -11.574 -11.986 1.00 84.88 357 MET A O 1
ATOM 2867 N N . GLN A 1 358 ? 9.590 -10.035 -12.631 1.00 80.69 358 GLN A N 1
ATOM 2868 C CA . GLN A 1 358 ? 10.119 -10.745 -13.802 1.00 80.69 358 GLN A CA 1
ATOM 2869 C C . GLN A 1 358 ? 9.012 -11.298 -14.728 1.00 80.69 358 GLN A C 1
ATOM 2871 O O . GLN A 1 358 ? 8.196 -10.543 -15.255 1.00 80.69 358 GLN A O 1
ATOM 2876 N N . ILE A 1 359 ? 8.916 -12.622 -14.909 1.00 80.56 359 ILE A N 1
ATOM 2877 C CA . ILE A 1 359 ? 7.891 -13.272 -15.744 1.00 80.56 359 ILE A CA 1
ATOM 2878 C C . ILE A 1 359 ? 6.452 -12.965 -15.288 1.00 80.56 359 ILE A C 1
ATOM 2880 O O . ILE A 1 359 ? 5.500 -13.098 -16.058 1.00 80.56 359 ILE A O 1
ATOM 2884 N N . LYS A 1 360 ? 6.266 -12.536 -14.032 1.00 88.25 360 LYS A N 1
ATOM 2885 C CA . LYS A 1 360 ? 4.965 -12.158 -13.466 1.00 88.25 360 LYS A CA 1
ATOM 2886 C C . LYS A 1 360 ? 4.672 -10.664 -13.549 1.00 88.25 360 LYS A C 1
ATOM 2888 O O . LYS A 1 360 ? 3.578 -10.285 -13.136 1.00 88.25 360 LYS A O 1
ATOM 2893 N N . THR A 1 361 ? 5.557 -9.830 -14.100 1.00 89.62 361 THR A N 1
ATOM 2894 C CA . THR A 1 361 ? 5.364 -8.370 -14.204 1.00 89.62 361 THR A CA 1
ATOM 2895 C C . THR A 1 361 ? 3.988 -8.015 -14.767 1.00 89.62 361 THR A C 1
ATOM 2897 O O . THR A 1 361 ? 3.219 -7.305 -14.122 1.00 89.62 361 THR A O 1
ATOM 2900 N N . LEU A 1 362 ? 3.611 -8.582 -15.920 1.00 91.38 362 LEU A N 1
ATOM 2901 C CA . LEU A 1 362 ? 2.320 -8.286 -16.556 1.00 91.38 362 LEU A CA 1
ATOM 2902 C C . LEU A 1 362 ? 1.119 -8.787 -15.744 1.00 91.38 362 LEU A C 1
ATOM 2904 O O . LEU A 1 362 ? 0.081 -8.127 -15.706 1.00 91.38 362 LEU A O 1
ATOM 2908 N N . LEU A 1 363 ? 1.242 -9.949 -15.097 1.00 93.69 363 LEU A N 1
ATOM 2909 C CA . LEU A 1 363 ? 0.177 -10.493 -14.254 1.00 93.69 363 LEU A CA 1
ATOM 2910 C C . LEU A 1 363 ? -0.014 -9.639 -12.999 1.00 93.69 363 LEU A C 1
ATOM 2912 O O . LEU A 1 363 ? -1.144 -9.295 -12.676 1.00 93.69 363 LEU A O 1
ATOM 2916 N N . GLY A 1 364 ? 1.077 -9.248 -12.337 1.00 95.12 364 GLY A N 1
ATOM 2917 C CA . GLY A 1 364 ? 1.050 -8.337 -11.194 1.00 95.12 364 GLY A CA 1
ATOM 2918 C C . GLY A 1 364 ? 0.487 -6.970 -11.554 1.00 95.12 364 GLY A C 1
ATOM 2919 O O . GLY A 1 364 ? -0.339 -6.425 -10.825 1.00 95.12 364 GLY A O 1
ATOM 2920 N N . PHE A 1 365 ? 0.865 -6.438 -12.715 1.00 95.81 365 PHE A N 1
ATOM 2921 C CA . PHE A 1 365 ? 0.361 -5.158 -13.192 1.00 95.81 365 PHE A CA 1
ATOM 2922 C C . PHE A 1 365 ? -1.153 -5.198 -13.461 1.00 95.81 365 PHE A C 1
ATOM 2924 O O . PHE A 1 365 ? -1.888 -4.337 -12.976 1.00 95.81 365 PHE A O 1
ATOM 2931 N N . LYS A 1 366 ? -1.665 -6.246 -14.117 1.00 96.69 366 LYS A N 1
ATOM 2932 C CA . LYS A 1 366 ? -3.116 -6.449 -14.296 1.00 96.69 366 LYS A CA 1
ATOM 2933 C C . LYS A 1 366 ? -3.848 -6.699 -12.979 1.00 96.69 366 LYS A C 1
ATOM 2935 O O . LYS A 1 366 ? -4.949 -6.191 -12.771 1.00 96.69 366 LYS A O 1
ATOM 2940 N N . GLU A 1 367 ? -3.238 -7.451 -12.070 1.00 97.50 367 GLU A N 1
ATOM 2941 C CA . GLU A 1 367 ? -3.812 -7.716 -10.752 1.00 97.50 367 GLU A CA 1
ATOM 2942 C C . GLU A 1 367 ? -3.921 -6.430 -9.920 1.00 97.50 367 GLU A C 1
ATOM 2944 O O . GLU A 1 367 ? -4.928 -6.209 -9.244 1.00 97.50 367 GLU A O 1
ATOM 2949 N N . SER A 1 368 ? -2.940 -5.530 -10.042 1.00 97.31 368 SER A N 1
ATOM 2950 C CA . SER A 1 368 ? -2.981 -4.202 -9.428 1.00 97.31 368 SER A CA 1
ATOM 2951 C C . SER A 1 368 ? -4.152 -3.361 -9.952 1.00 97.31 368 SER A C 1
ATOM 2953 O O . SER A 1 368 ? -4.853 -2.722 -9.164 1.00 97.31 368 SER A O 1
ATOM 2955 N N . HIS A 1 369 ? -4.452 -3.449 -11.256 1.00 98.00 369 HIS A N 1
ATOM 2956 C CA . HIS A 1 369 ? -5.619 -2.784 -11.840 1.00 98.00 369 HIS A CA 1
ATOM 2957 C C . HIS A 1 369 ? -6.906 -3.328 -11.236 1.00 98.00 369 HIS A C 1
ATOM 2959 O O . HIS A 1 369 ? -7.751 -2.554 -10.790 1.00 98.00 369 HIS A O 1
ATOM 2965 N N . ARG A 1 370 ? -7.065 -4.656 -11.148 1.00 97.69 370 ARG A N 1
ATOM 2966 C CA . ARG A 1 370 ? -8.281 -5.305 -10.620 1.00 97.69 370 ARG A CA 1
ATOM 2967 C C . ARG A 1 370 ? -8.689 -4.744 -9.254 1.00 97.69 370 ARG A C 1
ATOM 2969 O O . ARG A 1 370 ? -9.862 -4.410 -9.044 1.00 97.69 370 ARG A O 1
ATOM 2976 N N . ILE A 1 371 ? -7.730 -4.611 -8.343 1.00 97.94 371 ILE A N 1
ATOM 2977 C CA . ILE A 1 371 ? -7.985 -4.205 -6.955 1.00 97.94 371 ILE A CA 1
ATOM 2978 C C . ILE A 1 371 ? -8.133 -2.694 -6.765 1.00 97.94 371 ILE A C 1
ATOM 2980 O O . ILE A 1 371 ? -8.664 -2.276 -5.734 1.00 97.94 371 ILE A O 1
ATOM 2984 N N . LEU A 1 372 ? -7.715 -1.872 -7.729 1.00 98.44 372 LEU A N 1
ATOM 2985 C CA . LEU A 1 372 ? -7.935 -0.430 -7.672 1.00 98.44 372 LEU A CA 1
ATOM 2986 C C . LEU A 1 372 ? -9.424 -0.096 -7.770 1.00 98.44 372 LEU A C 1
ATOM 2988 O O . LEU A 1 372 ? -10.172 -0.710 -8.543 1.00 98.44 372 LEU A O 1
ATOM 2992 N N . LYS A 1 373 ? -9.854 0.878 -6.965 1.00 97.50 373 LYS A N 1
ATOM 2993 C CA . LYS A 1 373 ? -11.168 1.525 -7.079 1.00 97.50 373 LYS A CA 1
ATOM 2994 C C . LYS A 1 373 ? -11.284 2.287 -8.397 1.00 97.50 373 LYS A C 1
ATOM 2996 O O . LYS A 1 373 ? -10.286 2.592 -9.040 1.00 97.50 373 LYS A O 1
ATOM 3001 N N . GLU A 1 374 ? -12.513 2.633 -8.768 1.00 94.56 374 GLU A N 1
ATOM 3002 C CA . GLU A 1 374 ? -12.759 3.593 -9.851 1.00 94.56 374 GLU A CA 1
ATOM 3003 C C . GLU A 1 374 ? -12.032 4.909 -9.552 1.00 94.56 374 GLU A C 1
ATOM 3005 O O . GLU A 1 374 ? -12.163 5.423 -8.436 1.00 94.56 374 GLU A O 1
ATOM 3010 N N . LYS A 1 375 ? -11.280 5.449 -10.523 1.00 92.06 375 LYS A N 1
ATOM 3011 C CA . LYS A 1 375 ? -10.395 6.618 -10.341 1.00 92.06 375 LYS A CA 1
ATOM 3012 C C . LYS A 1 375 ? -9.253 6.408 -9.338 1.00 92.06 375 LYS A C 1
ATOM 3014 O O . LYS A 1 375 ? -8.567 7.365 -8.973 1.00 92.06 375 LYS A O 1
ATOM 3019 N N . GLY A 1 376 ? -9.062 5.177 -8.866 1.00 97.00 376 GLY A N 1
ATOM 3020 C CA . GLY A 1 376 ? -7.855 4.771 -8.166 1.00 97.00 376 GLY A CA 1
ATOM 3021 C C . GLY A 1 376 ? -6.669 4.786 -9.126 1.00 97.00 376 GLY A C 1
ATOM 3022 O O . GLY A 1 376 ? -6.842 4.756 -10.345 1.00 97.00 376 GLY A O 1
ATOM 3023 N N . TYR A 1 377 ? -5.461 4.863 -8.586 1.00 98.06 377 TYR A N 1
ATOM 3024 C CA . TYR A 1 377 ? -4.268 5.071 -9.401 1.00 98.06 377 TYR A CA 1
ATOM 3025 C C . TYR A 1 377 ? -3.094 4.224 -8.924 1.00 98.06 377 TYR A C 1
ATOM 3027 O O . TYR A 1 377 ? -2.951 3.943 -7.737 1.00 98.06 377 TYR A O 1
ATOM 3035 N N . ALA A 1 378 ? -2.250 3.820 -9.861 1.00 97.94 378 ALA A N 1
ATOM 3036 C CA . ALA A 1 378 ? -0.963 3.205 -9.621 1.00 97.94 378 ALA A CA 1
ATOM 3037 C C . ALA A 1 378 ? 0.142 4.224 -9.895 1.00 97.94 378 ALA A C 1
ATOM 3039 O O . ALA A 1 378 ? 0.120 4.908 -10.918 1.00 97.94 378 ALA A O 1
ATOM 3040 N N . ILE A 1 379 ? 1.106 4.308 -8.984 1.00 97.00 379 ILE A N 1
ATOM 3041 C CA . ILE A 1 379 ? 2.281 5.155 -9.117 1.00 97.00 379 ILE A CA 1
ATOM 3042 C C . ILE A 1 379 ? 3.562 4.353 -8.906 1.00 97.00 379 ILE A C 1
ATOM 3044 O O . ILE A 1 379 ? 3.781 3.759 -7.853 1.00 97.00 379 ILE A O 1
ATOM 3048 N N . TYR A 1 380 ? 4.397 4.275 -9.932 1.00 95.31 380 TYR A N 1
ATOM 3049 C CA . TYR A 1 380 ? 5.495 3.312 -9.966 1.00 95.31 380 TYR A CA 1
ATOM 3050 C C . TYR A 1 380 ? 6.610 3.776 -10.898 1.00 95.31 380 TYR A C 1
ATOM 3052 O O . TYR A 1 380 ? 6.362 4.525 -11.842 1.00 95.31 380 TYR A O 1
ATOM 3060 N N . ASP A 1 381 ? 7.832 3.335 -10.617 1.00 92.00 381 ASP A N 1
ATOM 3061 C CA . ASP A 1 381 ? 8.971 3.460 -11.522 1.00 92.00 381 ASP A CA 1
ATOM 3062 C C . ASP A 1 381 ? 9.154 2.204 -12.384 1.00 92.00 381 ASP A C 1
ATOM 3064 O O . ASP A 1 381 ? 8.834 1.093 -11.955 1.00 92.00 381 ASP A O 1
ATOM 3068 N N . MET A 1 382 ? 9.651 2.414 -13.604 1.00 89.62 382 MET A N 1
ATOM 3069 C CA . MET A 1 382 ? 10.063 1.382 -14.558 1.00 89.62 382 MET A CA 1
ATOM 3070 C C . MET A 1 382 ? 11.338 1.815 -15.288 1.00 89.62 382 MET A C 1
ATOM 3072 O O . MET A 1 382 ? 11.499 2.988 -15.650 1.00 89.62 382 MET A O 1
ATOM 3076 N N . SER A 1 383 ? 12.201 0.853 -15.593 1.00 88.94 383 SER A N 1
ATOM 3077 C CA . SER A 1 383 ? 13.416 1.030 -16.380 1.00 88.94 383 SER A CA 1
ATOM 3078 C C . SER A 1 383 ? 13.132 0.693 -17.851 1.00 88.94 383 SER A C 1
ATOM 3080 O O . SER A 1 383 ? 13.198 -0.461 -18.272 1.00 88.94 383 SER A O 1
ATOM 3082 N N . LEU A 1 384 ? 12.777 1.709 -18.647 1.00 88.75 384 LEU A N 1
ATOM 3083 C CA . LEU A 1 384 ? 12.316 1.546 -20.035 1.00 88.75 384 LEU A CA 1
ATOM 3084 C C . LEU A 1 384 ? 13.247 2.204 -21.056 1.00 88.75 384 LEU A C 1
ATOM 3086 O O . LEU A 1 384 ? 13.559 3.391 -20.947 1.00 88.75 384 LEU A O 1
ATOM 3090 N N . VAL A 1 385 ? 13.621 1.459 -22.095 1.00 89.19 385 VAL A N 1
ATOM 3091 C CA . VAL A 1 385 ? 14.451 1.979 -23.194 1.00 89.19 385 VAL A CA 1
ATOM 3092 C C . VAL A 1 385 ? 13.624 2.800 -24.179 1.00 89.19 385 VAL A C 1
ATOM 3094 O O . VAL A 1 385 ? 12.421 2.582 -24.339 1.00 89.19 385 VAL A O 1
ATOM 3097 N N . GLU A 1 386 ? 14.271 3.750 -24.855 1.00 86.56 386 GLU A N 1
ATOM 3098 C CA . GLU A 1 386 ? 13.600 4.637 -25.818 1.00 86.56 386 GLU A CA 1
ATOM 3099 C C . GLU A 1 386 ? 13.603 4.082 -27.247 1.00 86.56 386 GLU A C 1
ATOM 3101 O O . GLU A 1 386 ? 12.671 4.354 -28.004 1.00 86.56 386 GLU A O 1
ATOM 3106 N N . ASP A 1 387 ? 14.648 3.335 -27.615 1.00 87.56 387 ASP A N 1
ATOM 3107 C CA . ASP A 1 387 ? 14.767 2.672 -28.915 1.00 87.56 387 ASP A CA 1
ATOM 3108 C C . ASP A 1 387 ? 15.624 1.405 -28.810 1.00 87.56 387 ASP A C 1
ATOM 3110 O O . ASP A 1 387 ? 16.855 1.464 -28.824 1.00 87.56 387 ASP A O 1
ATOM 3114 N N . LEU A 1 388 ? 14.971 0.240 -28.817 1.00 86.12 388 LEU A N 1
ATOM 3115 C CA . LEU A 1 388 ? 15.630 -1.076 -28.808 1.00 86.12 388 LEU A CA 1
ATOM 3116 C C . LEU A 1 388 ? 16.685 -1.271 -29.914 1.00 86.12 388 LEU A C 1
ATOM 3118 O O . LEU A 1 388 ? 17.559 -2.134 -29.796 1.00 86.12 388 LEU A O 1
ATOM 3122 N N . ASN A 1 389 ? 16.624 -0.507 -31.006 1.00 87.56 389 ASN A N 1
ATOM 3123 C CA . ASN A 1 389 ? 17.546 -0.654 -32.129 1.00 87.56 389 ASN A CA 1
ATOM 3124 C C . ASN A 1 389 ? 18.809 0.199 -32.004 1.00 87.56 389 ASN A C 1
ATOM 3126 O O . ASN A 1 389 ? 19.751 -0.015 -32.786 1.00 87.56 389 ASN A O 1
ATOM 3130 N N . SER A 1 390 ? 18.848 1.131 -31.049 1.00 90.69 390 SER A N 1
ATOM 3131 C CA . SER A 1 390 ? 19.958 2.060 -30.895 1.00 90.69 390 SER A CA 1
ATOM 3132 C C . SER A 1 390 ? 21.256 1.318 -30.550 1.00 90.69 390 SER A C 1
ATOM 3134 O O . SER A 1 390 ? 21.267 0.277 -29.886 1.00 90.69 390 SER A O 1
ATOM 3136 N N . SER A 1 391 ? 22.396 1.844 -31.009 1.00 90.19 391 SER A N 1
ATOM 3137 C CA . SER A 1 391 ? 23.704 1.265 -30.670 1.00 90.19 391 SER A CA 1
ATOM 3138 C C . SER A 1 391 ? 23.981 1.307 -29.166 1.00 90.19 391 SER A C 1
ATOM 3140 O O . SER A 1 391 ? 24.708 0.463 -28.652 1.00 90.19 391 SER A O 1
ATOM 3142 N N . ASN A 1 392 ? 23.400 2.286 -28.472 1.00 90.69 392 ASN A N 1
ATOM 3143 C CA . ASN A 1 392 ? 23.533 2.448 -27.035 1.00 90.69 392 ASN A CA 1
ATOM 3144 C C . ASN A 1 392 ? 22.770 1.359 -26.272 1.00 90.69 392 ASN A C 1
ATOM 3146 O O . ASN A 1 392 ? 23.352 0.673 -25.435 1.00 90.69 392 ASN A O 1
ATOM 3150 N N . THR A 1 393 ? 21.509 1.135 -26.642 1.00 89.25 393 THR A N 1
ATOM 3151 C CA . THR A 1 393 ? 20.642 0.123 -26.030 1.00 89.25 393 THR A CA 1
ATOM 3152 C C . THR A 1 393 ? 21.204 -1.269 -26.236 1.00 89.25 393 THR A C 1
ATOM 3154 O O . THR A 1 393 ? 21.291 -2.051 -25.296 1.00 89.25 393 THR A O 1
ATOM 3157 N N . LYS A 1 394 ? 21.698 -1.565 -27.445 1.00 88.75 394 LYS A N 1
ATOM 3158 C CA . LYS A 1 394 ? 22.389 -2.832 -27.725 1.00 88.75 394 LYS A CA 1
ATOM 3159 C C . LYS A 1 394 ? 23.577 -3.050 -26.797 1.00 88.75 394 LYS A C 1
ATOM 3161 O O . LYS A 1 394 ? 23.772 -4.164 -26.322 1.00 88.75 394 LYS A O 1
ATOM 3166 N N . LYS A 1 395 ? 24.332 -1.992 -26.482 1.00 88.62 395 LYS A N 1
ATOM 3167 C CA . LYS A 1 395 ? 25.451 -2.101 -25.547 1.00 88.62 395 LYS A CA 1
ATOM 3168 C C . LYS A 1 395 ? 24.991 -2.344 -24.107 1.00 88.62 395 LYS A C 1
ATOM 3170 O O . LYS A 1 395 ? 25.624 -3.123 -23.399 1.00 88.62 395 LYS A O 1
ATOM 3175 N N . TRP A 1 396 ? 23.888 -1.731 -23.682 1.00 87.81 396 TRP A N 1
ATOM 3176 C CA . TRP A 1 396 ? 23.264 -2.036 -22.391 1.00 87.81 396 TRP A CA 1
ATOM 3177 C C . TRP A 1 396 ? 22.752 -3.478 -22.312 1.00 87.81 396 TRP A C 1
ATOM 3179 O O . TRP A 1 396 ? 22.982 -4.137 -21.302 1.00 87.81 396 TRP A O 1
ATOM 3189 N N . ILE A 1 397 ? 22.130 -3.989 -23.379 1.00 84.88 397 ILE A N 1
ATOM 3190 C CA . ILE A 1 397 ? 21.684 -5.387 -23.480 1.00 84.88 397 ILE A CA 1
ATOM 3191 C C . ILE A 1 397 ? 22.879 -6.344 -23.389 1.00 84.88 397 ILE A C 1
ATOM 3193 O O . ILE A 1 397 ? 22.821 -7.312 -22.640 1.00 84.88 397 ILE A O 1
ATOM 3197 N N . GLU A 1 398 ? 23.984 -6.066 -24.090 1.00 84.75 398 GLU A N 1
ATOM 3198 C CA . GLU A 1 398 ? 25.218 -6.862 -23.978 1.00 84.75 398 GLU A CA 1
ATOM 3199 C C . GLU A 1 398 ? 25.737 -6.922 -22.537 1.00 84.75 398 GLU A C 1
ATOM 3201 O O . GLU A 1 398 ? 26.105 -7.992 -22.059 1.00 84.75 398 GLU A O 1
ATOM 3206 N N . LEU A 1 399 ? 25.758 -5.781 -21.841 1.00 85.06 399 LEU A N 1
ATOM 3207 C CA . LEU A 1 399 ? 26.184 -5.712 -20.443 1.00 85.06 399 LEU A CA 1
ATOM 3208 C C . LEU A 1 399 ? 25.228 -6.468 -19.510 1.00 85.06 399 LEU A C 1
ATOM 3210 O O . LEU A 1 399 ? 25.693 -7.122 -18.584 1.00 85.06 399 LEU A O 1
ATOM 3214 N N . TYR A 1 400 ? 23.916 -6.394 -19.753 1.00 80.31 400 TYR A N 1
ATOM 3215 C CA . TYR A 1 400 ? 22.903 -7.114 -18.976 1.00 80.31 400 TYR A CA 1
ATOM 3216 C C . TYR A 1 400 ? 23.005 -8.631 -19.159 1.00 80.31 400 TYR A C 1
ATOM 3218 O O . TYR A 1 400 ? 22.993 -9.387 -18.191 1.00 80.31 400 TYR A O 1
ATOM 3226 N N . ASN A 1 401 ? 23.158 -9.080 -20.404 1.00 78.38 401 ASN A N 1
ATOM 3227 C CA . ASN A 1 401 ? 23.279 -10.498 -20.738 1.00 78.38 401 ASN A CA 1
ATOM 3228 C C . ASN A 1 401 ? 24.623 -11.094 -20.289 1.00 78.38 401 ASN A C 1
ATOM 3230 O O . ASN A 1 401 ? 24.744 -12.308 -20.182 1.00 78.38 401 ASN A O 1
ATOM 3234 N N . GLY A 1 402 ? 25.630 -10.256 -20.031 1.00 74.31 402 GLY A N 1
ATOM 3235 C CA . GLY A 1 402 ? 26.937 -10.675 -19.524 1.00 74.31 402 GLY A CA 1
ATOM 3236 C C . GLY A 1 402 ? 26.987 -10.989 -18.023 1.00 74.31 402 GLY A C 1
ATOM 3237 O O . GLY A 1 402 ? 28.060 -11.337 -17.537 1.00 74.31 402 GLY A O 1
ATOM 3238 N N . ILE A 1 403 ? 25.879 -10.846 -17.286 1.00 73.56 403 ILE A N 1
ATOM 3239 C CA . ILE A 1 403 ? 25.802 -11.126 -15.843 1.00 73.56 403 ILE A CA 1
ATOM 3240 C C . ILE A 1 403 ? 25.700 -12.648 -15.624 1.00 73.56 403 ILE A C 1
ATOM 3242 O O . ILE A 1 403 ? 24.776 -13.278 -16.130 1.00 73.56 403 ILE A O 1
ATOM 3246 N N . GLU A 1 404 ? 26.637 -13.235 -14.864 1.00 55.75 404 GLU A N 1
ATOM 3247 C CA . GLU A 1 404 ? 26.787 -14.698 -14.684 1.00 55.75 404 GLU A CA 1
ATOM 3248 C C . GLU A 1 404 ? 25.559 -15.394 -14.054 1.00 55.75 404 GLU A C 1
ATOM 3250 O O . GLU A 1 404 ? 25.338 -16.576 -14.306 1.00 55.75 404 GLU A O 1
ATOM 3255 N N . ASP A 1 405 ? 24.739 -14.664 -13.289 1.00 54.91 405 ASP A N 1
ATOM 3256 C CA . ASP A 1 405 ? 23.534 -15.159 -12.598 1.00 54.91 405 ASP A CA 1
ATOM 3257 C C . ASP A 1 405 ? 22.216 -14.835 -13.342 1.00 54.91 405 ASP A C 1
ATOM 3259 O O . ASP A 1 405 ? 21.137 -14.829 -12.743 1.00 54.91 405 ASP A O 1
ATOM 3263 N N . ASN A 1 406 ? 22.252 -14.522 -14.642 1.00 53.09 406 ASN A N 1
ATOM 3264 C CA . ASN A 1 406 ? 21.025 -14.243 -15.394 1.00 53.09 406 ASN A CA 1
ATOM 3265 C C . ASN A 1 406 ? 20.303 -15.568 -15.732 1.00 53.09 406 ASN A C 1
ATOM 3267 O O . ASN A 1 406 ? 20.535 -16.171 -16.774 1.00 53.09 406 ASN A O 1
ATOM 3271 N N . TYR A 1 407 ? 19.440 -16.040 -14.824 1.00 49.22 407 TYR A N 1
ATOM 3272 C CA . TYR A 1 407 ? 18.719 -17.326 -14.910 1.00 49.22 407 TYR A CA 1
ATOM 3273 C C . TYR A 1 407 ? 17.742 -17.465 -16.096 1.00 49.22 407 TYR A C 1
ATOM 3275 O O . TYR A 1 407 ? 17.189 -18.546 -16.294 1.00 49.22 407 TYR A O 1
ATOM 3283 N N . ASP A 1 408 ? 17.534 -16.412 -16.888 1.00 49.72 408 ASP A N 1
ATOM 3284 C CA . ASP A 1 408 ? 16.608 -16.410 -18.021 1.00 49.72 408 ASP A CA 1
ATOM 3285 C C . ASP A 1 408 ? 17.375 -16.282 -19.343 1.00 49.72 408 ASP A C 1
ATOM 3287 O O . ASP A 1 408 ? 17.587 -15.185 -19.857 1.00 49.72 408 ASP A O 1
ATOM 3291 N N . GLU A 1 409 ? 17.776 -17.420 -19.913 1.00 45.06 409 GLU A N 1
ATOM 3292 C CA . GLU A 1 409 ? 18.422 -17.490 -21.234 1.00 45.06 409 GLU A CA 1
ATOM 3293 C C . GLU A 1 409 ? 17.461 -17.174 -22.405 1.00 45.06 409 GLU A C 1
ATOM 3295 O O . GLU A 1 409 ? 17.925 -17.010 -23.535 1.00 45.06 409 GLU A O 1
ATOM 3300 N N . GLU A 1 410 ? 16.140 -17.069 -22.181 1.00 46.09 410 GLU A N 1
ATOM 3301 C CA . GLU A 1 410 ? 15.153 -17.059 -23.279 1.00 46.09 410 GLU A CA 1
ATOM 3302 C C . GLU A 1 410 ? 14.374 -15.753 -23.527 1.00 46.09 410 GLU A C 1
ATOM 3304 O O . GLU A 1 410 ? 13.846 -15.611 -24.628 1.00 46.09 410 GLU A O 1
ATOM 3309 N N . ASP A 1 411 ? 14.351 -14.759 -22.629 1.00 48.34 411 ASP A N 1
ATOM 3310 C CA . ASP A 1 411 ? 13.560 -13.535 -22.860 1.00 48.34 411 ASP A CA 1
ATOM 3311 C C . ASP A 1 411 ? 14.383 -12.245 -22.717 1.00 48.34 411 ASP A C 1
ATOM 3313 O O . ASP A 1 411 ? 14.893 -11.898 -21.653 1.00 48.34 411 ASP A O 1
ATOM 3317 N N . ASN A 1 412 ? 14.473 -11.484 -23.813 1.00 53.09 412 ASN A N 1
ATOM 3318 C CA . ASN A 1 412 ? 15.015 -10.122 -23.847 1.00 53.09 412 ASN A CA 1
ATOM 3319 C C . ASN A 1 412 ? 14.187 -9.201 -22.925 1.00 53.09 412 ASN A C 1
ATOM 3321 O O . ASN A 1 412 ? 13.174 -8.640 -23.341 1.00 53.09 412 ASN A O 1
ATOM 3325 N N . LYS A 1 413 ? 14.632 -9.039 -21.672 1.00 63.66 413 LYS A N 1
ATOM 3326 C CA . LYS A 1 413 ? 13.911 -8.356 -20.577 1.00 63.66 413 LYS A CA 1
ATOM 3327 C C . LYS A 1 413 ? 13.805 -6.830 -20.675 1.00 63.66 413 LYS A C 1
ATOM 3329 O O . LYS A 1 413 ? 13.071 -6.239 -19.887 1.00 63.66 413 LYS A O 1
ATOM 3334 N N . MET A 1 414 ? 14.519 -6.165 -21.585 1.00 79.12 414 MET A N 1
ATOM 3335 C CA . MET A 1 414 ? 14.397 -4.707 -21.713 1.00 79.12 414 MET A CA 1
ATOM 3336 C C . MET A 1 414 ? 13.111 -4.336 -22.448 1.00 79.12 414 MET A C 1
ATOM 3338 O O . MET A 1 414 ? 12.892 -4.737 -23.591 1.00 79.12 414 MET A O 1
ATOM 3342 N N . ILE A 1 415 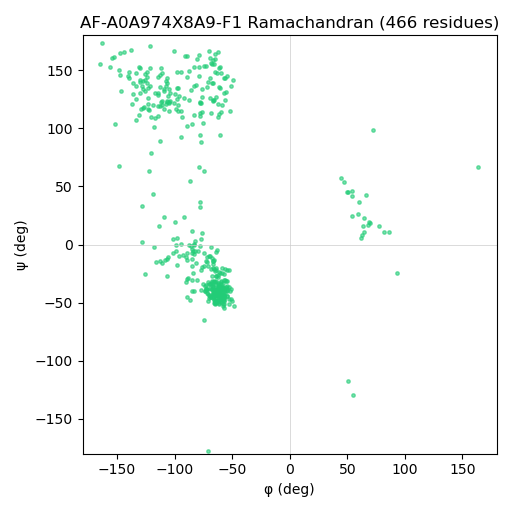? 12.268 -3.547 -21.787 1.00 82.38 415 ILE A N 1
ATOM 3343 C CA . ILE A 1 415 ? 10.976 -3.125 -22.322 1.00 82.38 415 ILE A CA 1
ATOM 3344 C C . ILE A 1 415 ? 11.125 -1.745 -22.964 1.00 82.38 415 ILE A C 1
ATOM 3346 O O . ILE A 1 415 ? 11.612 -0.799 -22.346 1.00 82.38 415 ILE A O 1
ATOM 3350 N N . ASP A 1 416 ? 10.677 -1.636 -24.212 1.00 89.25 416 ASP A N 1
ATOM 3351 C CA . AS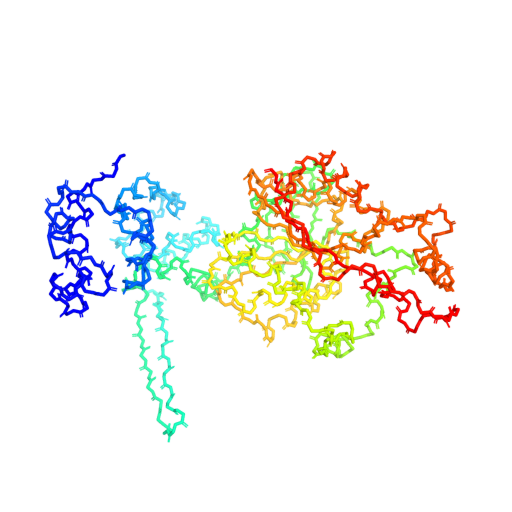P A 1 416 ? 10.552 -0.360 -24.915 1.00 89.25 416 ASP A CA 1
ATOM 3352 C C . ASP A 1 416 ? 9.404 0.471 -24.337 1.00 89.25 416 ASP A C 1
ATOM 3354 O O . ASP A 1 416 ? 8.315 -0.042 -24.057 1.00 89.25 416 ASP A O 1
ATOM 3358 N N . LEU A 1 417 ? 9.619 1.776 -24.220 1.00 90.00 417 LEU A N 1
ATOM 3359 C CA . LEU A 1 417 ? 8.639 2.715 -23.689 1.00 90.00 417 LEU A CA 1
ATOM 3360 C C . LEU A 1 417 ? 7.283 2.656 -24.418 1.00 90.00 417 LEU A C 1
ATOM 3362 O O . LEU A 1 417 ? 6.233 2.718 -23.779 1.00 90.00 417 LEU A O 1
ATOM 3366 N N . ASN A 1 418 ? 7.265 2.492 -25.743 1.00 90.44 418 ASN A N 1
ATOM 3367 C CA . ASN A 1 418 ? 6.017 2.392 -26.507 1.00 90.44 418 ASN A CA 1
ATOM 3368 C C . ASN A 1 418 ? 5.314 1.053 -26.289 1.00 90.44 418 ASN A C 1
ATOM 3370 O O . ASN A 1 418 ? 4.083 1.002 -26.250 1.00 90.44 418 ASN A O 1
ATOM 3374 N N . ILE A 1 419 ? 6.084 -0.024 -26.116 1.00 90.62 419 ILE A N 1
ATOM 3375 C CA . ILE A 1 419 ? 5.535 -1.330 -25.743 1.00 90.62 419 ILE A CA 1
ATOM 3376 C C . ILE A 1 419 ? 4.881 -1.228 -24.362 1.00 90.62 419 ILE A C 1
ATOM 3378 O O . ILE A 1 419 ? 3.754 -1.692 -24.192 1.00 90.62 419 ILE A O 1
ATOM 3382 N N . TRP A 1 420 ? 5.529 -0.561 -23.402 1.00 91.62 420 TRP A N 1
ATOM 3383 C CA . TRP A 1 420 ? 4.958 -0.349 -22.072 1.00 91.62 420 TRP A CA 1
ATOM 3384 C C . TRP A 1 420 ? 3.681 0.495 -22.101 1.00 91.62 420 TRP A C 1
ATOM 3386 O O . TRP A 1 420 ? 2.689 0.118 -21.484 1.00 91.62 420 TRP A O 1
ATOM 3396 N N . ARG A 1 421 ? 3.645 1.586 -22.878 1.00 92.25 421 ARG A N 1
ATOM 3397 C CA . ARG A 1 421 ? 2.419 2.389 -23.063 1.00 92.25 421 ARG A CA 1
ATOM 3398 C C . ARG A 1 421 ? 1.249 1.536 -23.544 1.00 92.25 421 ARG A C 1
ATOM 3400 O O . ARG A 1 421 ? 0.159 1.622 -22.984 1.00 92.25 421 ARG A O 1
ATOM 3407 N N . LYS A 1 422 ? 1.496 0.660 -24.520 1.00 92.69 422 LYS A N 1
ATOM 3408 C CA . LYS A 1 422 ? 0.484 -0.280 -25.005 1.00 92.69 422 LYS A CA 1
ATOM 3409 C C . LYS A 1 422 ? 0.057 -1.278 -23.924 1.00 92.69 422 LYS A C 1
ATOM 3411 O O . LYS A 1 422 ? -1.129 -1.543 -23.782 1.00 92.69 422 LYS A O 1
ATOM 3416 N N . ILE A 1 423 ? 0.997 -1.798 -23.131 1.00 92.69 423 ILE A N 1
ATOM 3417 C CA . ILE A 1 423 ? 0.689 -2.668 -21.984 1.00 92.69 423 ILE A CA 1
ATOM 3418 C C . ILE A 1 423 ? -0.210 -1.951 -20.969 1.00 92.69 423 ILE A C 1
ATOM 3420 O O . ILE A 1 423 ? -1.133 -2.581 -20.445 1.00 92.69 423 ILE A O 1
ATOM 3424 N N . CYS A 1 424 ? 0.026 -0.662 -20.696 1.00 93.69 424 CYS A N 1
ATOM 3425 C CA . CYS A 1 424 ? -0.840 0.136 -19.829 1.00 93.69 424 CYS A CA 1
ATOM 3426 C C . CYS A 1 424 ? -2.276 0.169 -20.355 1.00 93.69 424 CYS A C 1
ATOM 3428 O O . CYS A 1 424 ? -3.196 -0.209 -19.627 1.00 93.69 424 CYS A O 1
ATOM 3430 N N . GLU A 1 425 ? -2.452 0.538 -21.624 1.00 93.50 425 GLU A N 1
ATOM 3431 C CA . GLU A 1 425 ? -3.763 0.599 -22.279 1.00 93.50 425 GLU A CA 1
ATOM 3432 C C . GLU A 1 425 ? -4.461 -0.773 -22.287 1.00 93.50 425 GLU A C 1
ATOM 3434 O O . GLU A 1 425 ? -5.602 -0.899 -21.838 1.00 93.50 425 GLU A O 1
ATOM 3439 N N . ASP A 1 426 ? -3.754 -1.827 -22.704 1.00 94.12 426 ASP A N 1
ATOM 3440 C CA . ASP A 1 426 ? -4.271 -3.201 -22.778 1.00 94.12 426 ASP A CA 1
ATOM 3441 C C . ASP A 1 426 ? -4.619 -3.782 -21.392 1.00 94.12 426 ASP A C 1
ATOM 3443 O O . ASP A 1 426 ? -5.418 -4.717 -21.277 1.00 94.12 426 ASP A O 1
ATOM 3447 N N . SER A 1 427 ? -4.024 -3.246 -20.322 1.00 93.62 427 SER A N 1
ATOM 3448 C CA . SER A 1 427 ? -4.322 -3.621 -18.932 1.00 93.62 427 SER A CA 1
ATOM 3449 C C . SER A 1 427 ? -5.479 -2.818 -18.331 1.00 93.62 427 SER A C 1
ATOM 3451 O O . SER A 1 427 ? -5.850 -3.061 -17.184 1.00 93.62 427 SER A O 1
ATOM 3453 N N . GLY A 1 428 ? -6.069 -1.896 -19.098 1.00 94.00 428 GLY A N 1
ATOM 3454 C CA . GLY A 1 428 ? -7.203 -1.071 -18.689 1.00 94.00 428 GLY A CA 1
ATOM 3455 C C . GLY A 1 428 ? -6.817 0.209 -17.951 1.00 94.00 428 GLY A C 1
ATOM 3456 O O . GLY A 1 428 ? -7.696 0.845 -17.373 1.00 94.00 428 GLY A O 1
ATOM 3457 N N . TYR A 1 429 ? -5.536 0.579 -17.936 1.00 96.31 429 TYR A N 1
ATOM 3458 C CA . TYR A 1 429 ? -5.082 1.843 -17.369 1.00 96.31 429 TYR A CA 1
ATOM 3459 C C . TYR A 1 429 ? -5.132 2.974 -18.395 1.00 96.31 429 TYR A C 1
ATOM 3461 O O . TYR A 1 429 ? -4.874 2.779 -19.580 1.00 96.31 429 TYR A O 1
ATOM 3469 N N . THR A 1 430 ? -5.363 4.189 -17.905 1.00 91.38 430 THR A N 1
ATOM 3470 C CA . THR A 1 430 ? -5.059 5.433 -18.618 1.00 91.38 430 THR A CA 1
ATOM 3471 C C . THR A 1 430 ? -3.835 6.077 -17.974 1.00 91.38 430 THR A C 1
ATOM 3473 O O . THR A 1 430 ? -3.844 6.350 -16.775 1.00 91.38 430 THR A O 1
ATOM 3476 N N . ASN A 1 431 ? -2.774 6.328 -18.740 1.00 82.69 431 ASN A N 1
ATOM 3477 C CA . ASN A 1 431 ? -1.609 7.050 -18.225 1.00 82.69 431 ASN A CA 1
ATOM 3478 C C . ASN A 1 431 ? -1.922 8.551 -18.175 1.00 82.69 431 ASN A C 1
ATOM 3480 O O . ASN A 1 431 ? -2.071 9.187 -19.216 1.00 82.69 431 ASN A O 1
ATOM 3484 N N . GLU A 1 432 ? -2.042 9.106 -16.968 1.00 86.50 432 GLU A N 1
ATOM 3485 C CA . GLU A 1 432 ? -2.244 10.547 -16.766 1.00 86.50 432 GLU A CA 1
ATOM 3486 C C . GLU A 1 432 ? -0.919 11.307 -16.810 1.00 86.50 432 GLU A C 1
ATOM 3488 O O . GLU A 1 432 ? -0.850 12.395 -17.380 1.00 86.50 432 GLU A O 1
ATOM 3493 N N . GLU A 1 433 ? 0.132 10.731 -16.223 1.00 91.06 433 GLU A N 1
ATOM 3494 C CA . GLU A 1 433 ? 1.469 11.319 -16.210 1.00 91.06 433 GLU A CA 1
ATOM 3495 C C . GLU A 1 433 ? 2.533 10.255 -16.506 1.00 91.06 433 GLU A C 1
ATOM 3497 O O . GLU A 1 433 ? 2.481 9.127 -16.010 1.00 91.06 433 GLU A O 1
ATOM 3502 N N . GLU A 1 434 ? 3.513 10.643 -17.317 1.00 92.25 434 GLU A N 1
ATOM 3503 C CA . GLU A 1 434 ? 4.729 9.892 -17.616 1.00 92.25 434 GLU A CA 1
ATOM 3504 C C . GLU A 1 434 ? 5.901 10.857 -17.430 1.00 92.25 434 GLU A C 1
ATOM 3506 O O . GLU A 1 434 ? 6.045 11.834 -18.169 1.00 92.25 434 GLU A O 1
ATOM 3511 N N . ILE A 1 435 ? 6.716 10.613 -16.408 1.00 89.75 435 ILE A N 1
ATOM 3512 C CA . ILE A 1 435 ? 7.809 11.494 -16.013 1.00 89.75 435 ILE A CA 1
ATOM 3513 C C . ILE A 1 435 ? 9.117 10.756 -16.254 1.00 89.75 435 ILE A C 1
ATOM 3515 O O . ILE A 1 435 ? 9.458 9.813 -15.543 1.00 89.75 435 ILE A O 1
ATOM 3519 N N . LYS A 1 436 ? 9.875 11.212 -17.249 1.00 89.56 436 LYS A N 1
ATOM 3520 C CA . LYS A 1 436 ? 11.261 10.786 -17.444 1.00 89.56 436 LYS A CA 1
ATOM 3521 C C . LYS A 1 436 ? 12.097 11.349 -16.295 1.00 89.56 436 LYS A C 1
ATOM 3523 O O . LYS A 1 436 ? 12.23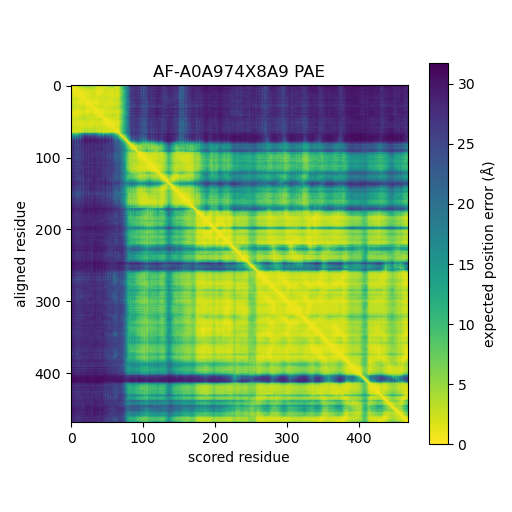4 12.568 -16.204 1.00 89.56 436 LYS A O 1
ATOM 3528 N N . VAL A 1 437 ? 12.613 10.479 -15.426 1.00 84.38 437 VAL A N 1
ATOM 3529 C CA . VAL A 1 437 ? 13.524 10.881 -14.343 1.00 84.38 437 VAL A CA 1
ATOM 3530 C C . VAL A 1 437 ? 14.873 11.184 -14.984 1.00 84.38 437 VAL A C 1
ATOM 3532 O O . VAL A 1 437 ? 15.225 12.349 -15.115 1.00 84.38 437 VAL A O 1
ATOM 3535 N N . TYR A 1 438 ? 15.495 10.147 -15.552 1.00 83.31 438 TYR A N 1
ATOM 3536 C CA . TYR A 1 438 ? 16.618 10.228 -16.484 1.00 83.31 438 TYR A CA 1
ATOM 3537 C C . TYR A 1 438 ? 16.348 9.308 -17.675 1.00 83.31 438 TYR A C 1
ATOM 3539 O O . TYR A 1 438 ? 15.903 8.168 -17.520 1.00 83.31 438 TYR A O 1
ATOM 3547 N N . GLY A 1 439 ? 16.625 9.820 -18.875 1.00 76.00 439 GLY A N 1
ATOM 3548 C CA . GLY A 1 439 ? 16.550 9.043 -20.112 1.00 76.00 439 GLY A CA 1
ATOM 3549 C C . GLY A 1 439 ? 17.670 8.015 -20.231 1.00 76.00 439 GLY A C 1
ATOM 3550 O O . GLY A 1 439 ? 18.510 7.883 -19.341 1.00 76.00 439 GLY A O 1
ATOM 3551 N N . GLU A 1 440 ? 17.689 7.311 -21.359 1.00 80.00 440 GLU A N 1
ATOM 3552 C CA . GLU A 1 440 ? 18.718 6.311 -21.635 1.00 80.00 440 GLU A CA 1
ATOM 3553 C C . GLU A 1 440 ? 20.113 6.950 -21.693 1.00 80.00 440 GLU A C 1
ATOM 3555 O O . GLU A 1 440 ? 20.446 7.708 -22.608 1.00 80.00 440 GLU A O 1
ATOM 3560 N N . ILE A 1 441 ? 20.942 6.664 -20.691 1.00 83.38 441 ILE A N 1
ATOM 3561 C CA . ILE A 1 441 ? 22.290 7.228 -20.611 1.00 83.38 441 ILE A CA 1
ATOM 3562 C C . ILE A 1 441 ? 23.266 6.461 -21.516 1.00 83.38 441 ILE A C 1
ATOM 3564 O O . ILE A 1 441 ? 23.042 5.280 -21.806 1.00 83.38 441 ILE A O 1
ATOM 3568 N N . PRO A 1 442 ? 24.406 7.068 -21.897 1.00 86.50 442 PRO A N 1
ATOM 3569 C CA . PRO A 1 442 ? 25.452 6.362 -22.623 1.00 86.50 442 PRO A CA 1
ATOM 3570 C C . PRO A 1 442 ? 25.940 5.115 -21.875 1.00 86.50 442 PRO A C 1
ATOM 3572 O O . PRO A 1 442 ? 26.383 5.208 -20.726 1.00 86.50 442 PRO A O 1
ATOM 3575 N N . ALA A 1 443 ? 25.888 3.958 -22.534 1.00 84.81 443 ALA A N 1
ATOM 3576 C CA . ALA A 1 443 ? 26.429 2.717 -22.009 1.00 84.81 443 ALA A CA 1
ATOM 3577 C C . ALA A 1 443 ? 27.945 2.859 -21.800 1.00 84.81 443 ALA A C 1
ATOM 3579 O O . ALA A 1 443 ? 28.648 3.408 -22.660 1.00 84.81 443 ALA A O 1
ATOM 3580 N N . PRO A 1 444 ? 28.483 2.391 -20.665 1.00 84.88 444 PRO A N 1
ATOM 3581 C CA . PRO A 1 444 ? 29.896 2.541 -20.387 1.00 84.88 444 PRO A CA 1
ATOM 3582 C C . PRO A 1 444 ? 30.708 1.661 -21.344 1.00 84.88 444 PRO A C 1
ATOM 3584 O O . PRO A 1 444 ? 30.322 0.542 -21.679 1.00 84.88 444 PRO A O 1
ATOM 3587 N N . ASN A 1 445 ? 31.866 2.163 -21.775 1.00 85.00 445 ASN A N 1
ATOM 3588 C CA . ASN A 1 445 ? 32.764 1.428 -22.665 1.00 85.00 445 ASN A CA 1
ATOM 3589 C C . ASN A 1 445 ? 33.575 0.379 -21.881 1.00 85.00 445 ASN A C 1
ATOM 3591 O O . ASN A 1 445 ? 34.778 0.518 -21.670 1.00 85.00 445 ASN A O 1
ATOM 3595 N N . THR A 1 446 ? 32.876 -0.629 -21.371 1.00 81.62 446 THR A N 1
ATOM 3596 C CA . THR A 1 446 ? 33.400 -1.761 -20.602 1.00 81.62 446 THR A CA 1
ATOM 3597 C C . THR A 1 446 ? 32.596 -3.015 -20.964 1.00 81.62 446 THR A C 1
ATOM 3599 O O . THR A 1 446 ? 31.556 -2.929 -21.617 1.00 81.62 446 THR A O 1
ATOM 3602 N N . ASN A 1 447 ? 33.114 -4.184 -20.591 1.00 77.44 447 ASN A N 1
ATOM 3603 C CA . ASN A 1 447 ? 32.428 -5.469 -20.732 1.00 77.44 447 ASN A CA 1
ATOM 3604 C C . ASN A 1 447 ? 31.810 -5.957 -19.413 1.00 77.44 447 ASN A C 1
ATOM 3606 O O . ASN A 1 447 ? 31.110 -6.957 -19.417 1.00 77.44 447 ASN A O 1
ATOM 3610 N N . ILE A 1 448 ? 32.083 -5.272 -18.297 1.00 75.38 448 ILE A N 1
ATOM 3611 C CA . ILE A 1 448 ? 31.576 -5.600 -16.961 1.00 75.38 448 ILE A CA 1
ATOM 3612 C C . ILE A 1 448 ? 30.976 -4.334 -16.350 1.00 75.38 448 ILE A C 1
ATOM 3614 O O . ILE A 1 448 ? 31.613 -3.272 -16.340 1.00 75.38 448 ILE A O 1
ATOM 3618 N N . PHE A 1 449 ? 29.753 -4.439 -15.834 1.00 77.19 449 PHE A N 1
ATOM 3619 C CA . PHE A 1 449 ? 29.102 -3.352 -15.115 1.00 77.19 449 PHE A CA 1
ATOM 3620 C C . PHE A 1 449 ? 29.201 -3.592 -13.601 1.00 77.19 449 PHE A C 1
ATOM 3622 O O . PHE A 1 449 ? 28.717 -4.609 -13.126 1.00 77.19 449 PHE A O 1
ATOM 3629 N N . PRO A 1 450 ? 29.794 -2.680 -12.810 1.00 69.31 450 PRO A N 1
ATOM 3630 C CA . PRO A 1 450 ? 30.096 -2.945 -11.398 1.00 69.31 450 PRO A CA 1
ATOM 3631 C C . PRO A 1 450 ? 28.865 -3.037 -10.476 1.00 69.31 450 PRO A C 1
ATOM 3633 O O . PRO A 1 450 ? 29.011 -3.429 -9.320 1.00 69.31 450 PRO A O 1
ATOM 3636 N N . TRP A 1 451 ? 27.668 -2.676 -10.956 1.00 71.12 451 TRP A N 1
ATOM 3637 C CA . TRP A 1 451 ? 26.400 -2.785 -10.219 1.00 71.12 451 TRP A CA 1
ATOM 3638 C C . TRP A 1 451 ? 25.395 -3.653 -10.986 1.00 71.12 451 TRP A C 1
ATOM 3640 O O . TRP A 1 451 ? 24.355 -3.166 -11.428 1.00 71.12 451 TRP A O 1
ATOM 3650 N N . GLU A 1 452 ? 25.728 -4.930 -11.166 1.00 67.44 452 GLU A N 1
ATOM 3651 C CA . GLU A 1 452 ? 24.984 -5.903 -11.985 1.00 67.44 452 GLU A CA 1
ATOM 3652 C C . GLU A 1 452 ? 23.479 -5.930 -11.665 1.00 67.44 452 GLU A C 1
ATOM 3654 O O . GLU A 1 452 ? 22.657 -5.715 -12.552 1.00 67.44 452 GLU A O 1
ATOM 3659 N N . ASN A 1 453 ? 23.108 -6.012 -10.381 1.00 64.88 453 ASN A N 1
ATOM 3660 C CA . ASN A 1 453 ? 21.706 -6.039 -9.920 1.00 64.88 453 ASN A CA 1
ATOM 3661 C C . ASN A 1 453 ? 20.925 -4.729 -10.118 1.00 64.88 453 ASN A C 1
ATOM 3663 O O . ASN A 1 453 ? 19.757 -4.638 -9.752 1.00 64.88 453 ASN A O 1
ATOM 3667 N N . MET A 1 454 ? 21.564 -3.686 -10.640 1.00 71.19 454 MET A N 1
ATOM 3668 C CA . MET A 1 454 ? 20.940 -2.380 -10.826 1.00 71.19 454 MET A CA 1
ATOM 3669 C C . MET A 1 454 ? 21.092 -1.824 -12.232 1.00 71.19 454 MET A C 1
ATOM 3671 O O . MET A 1 454 ? 20.680 -0.697 -12.486 1.00 71.19 454 MET A O 1
ATOM 3675 N N . ILE A 1 455 ? 21.709 -2.569 -13.138 1.00 78.75 455 ILE A N 1
ATOM 3676 C CA . ILE A 1 455 ? 22.028 -2.101 -14.483 1.00 78.75 455 ILE A CA 1
ATOM 3677 C C . ILE A 1 455 ? 20.821 -1.499 -15.222 1.00 78.75 455 ILE A C 1
ATOM 3679 O O . ILE A 1 455 ? 20.962 -0.434 -15.819 1.00 78.75 455 ILE A O 1
ATOM 3683 N N . LEU A 1 456 ? 19.627 -2.094 -15.088 1.00 80.06 456 LEU A N 1
ATOM 3684 C CA . LEU A 1 456 ? 18.381 -1.554 -15.648 1.00 80.06 456 LEU A CA 1
ATOM 3685 C C . LEU A 1 456 ? 18.059 -0.175 -15.061 1.00 80.06 456 LEU A C 1
ATOM 3687 O O . LEU A 1 456 ? 17.911 0.795 -15.801 1.00 80.06 456 LEU A O 1
ATOM 3691 N N . ARG A 1 457 ? 18.085 -0.061 -13.730 1.00 77.81 457 ARG A N 1
ATOM 3692 C CA . ARG A 1 457 ? 17.860 1.208 -13.031 1.00 77.81 457 ARG A CA 1
ATOM 3693 C C . ARG A 1 457 ? 18.946 2.236 -13.344 1.00 77.81 457 ARG A C 1
ATOM 3695 O O . ARG A 1 457 ? 18.685 3.419 -13.281 1.00 77.81 457 ARG A O 1
ATOM 3702 N N . TRP A 1 458 ? 20.169 1.838 -13.693 1.00 78.31 458 TRP A N 1
ATOM 3703 C CA . TRP A 1 458 ? 21.220 2.779 -14.106 1.00 78.31 458 TRP A CA 1
ATOM 3704 C C . TRP A 1 458 ? 21.026 3.315 -15.523 1.00 78.31 458 TRP A C 1
ATOM 3706 O O . TRP A 1 458 ? 21.404 4.460 -15.786 1.00 78.31 458 TRP A O 1
ATOM 3716 N N . MET A 1 459 ? 20.487 2.490 -16.416 1.00 82.69 459 MET A N 1
ATOM 3717 C CA . MET A 1 459 ? 20.302 2.797 -17.830 1.00 82.69 459 MET A CA 1
ATOM 3718 C C . MET A 1 459 ? 19.312 3.945 -18.033 1.00 82.69 459 MET A C 1
ATOM 3720 O O . MET A 1 459 ? 19.630 4.904 -18.733 1.00 82.69 459 MET A O 1
ATOM 3724 N N . CYS A 1 460 ? 18.137 3.855 -17.417 1.00 85.00 460 CYS A N 1
ATOM 3725 C CA . CYS A 1 460 ? 17.037 4.809 -17.558 1.00 85.00 460 CYS A CA 1
ATOM 3726 C C . CYS A 1 460 ? 16.010 4.589 -16.444 1.00 85.00 460 CYS A C 1
ATOM 3728 O O . CYS A 1 460 ? 15.867 3.470 -15.952 1.00 85.00 460 CYS A O 1
ATOM 3730 N N . CYS A 1 461 ? 15.244 5.621 -16.097 1.00 86.94 461 CYS A N 1
ATOM 3731 C CA . CYS A 1 461 ? 14.141 5.496 -15.149 1.00 86.94 461 CYS A CA 1
ATOM 3732 C C . CYS A 1 461 ? 12.994 6.441 -15.516 1.00 86.94 461 CYS A C 1
ATOM 3734 O O . CYS A 1 461 ? 13.194 7.636 -15.759 1.00 86.94 461 CYS A O 1
ATOM 3736 N N . TYR A 1 462 ? 11.783 5.895 -15.522 1.00 90.88 462 TYR A N 1
ATOM 3737 C CA . TYR A 1 462 ? 10.536 6.617 -15.733 1.00 90.88 462 TYR A CA 1
ATOM 3738 C C . TYR A 1 462 ? 9.608 6.378 -14.554 1.00 90.88 462 TYR A C 1
ATOM 3740 O O . TYR A 1 462 ? 9.480 5.247 -14.100 1.00 90.88 462 TYR A O 1
ATOM 3748 N N . VAL A 1 463 ? 8.916 7.423 -14.107 1.00 93.00 463 VAL A N 1
ATOM 3749 C CA . VAL A 1 463 ? 7.812 7.325 -13.150 1.00 93.00 463 VAL A CA 1
ATOM 3750 C C . VAL A 1 463 ? 6.498 7.498 -13.897 1.00 93.00 463 VAL A C 1
ATOM 3752 O O . VAL A 1 463 ? 6.323 8.455 -14.650 1.00 93.00 463 VAL A O 1
ATOM 3755 N N . PHE A 1 464 ? 5.561 6.589 -13.661 1.00 95.44 464 PHE A N 1
ATOM 3756 C CA . PHE A 1 464 ? 4.228 6.610 -14.251 1.00 95.44 464 PHE A CA 1
ATOM 3757 C C . PHE A 1 464 ? 3.165 6.874 -13.196 1.00 95.44 464 PHE A C 1
ATOM 3759 O O . PHE A 1 464 ? 3.255 6.382 -12.070 1.00 95.44 464 PHE A O 1
ATOM 3766 N N . VAL A 1 465 ? 2.121 7.593 -13.604 1.00 96.81 465 VAL A N 1
ATOM 3767 C CA . VAL A 1 465 ? 0.848 7.696 -12.888 1.00 96.81 465 VAL A CA 1
ATOM 3768 C C . VAL A 1 465 ? -0.235 7.122 -13.794 1.00 96.81 465 VAL A C 1
ATOM 3770 O O . VAL A 1 465 ? -0.698 7.769 -14.735 1.00 96.81 465 VAL A O 1
ATOM 3773 N N . SER A 1 466 ? -0.624 5.881 -13.517 1.00 96.69 466 SER A N 1
ATOM 3774 C CA . SER A 1 466 ? -1.619 5.135 -14.289 1.00 96.69 466 SER A CA 1
ATOM 3775 C C . SER A 1 466 ? -2.935 5.074 -13.517 1.00 96.69 466 SER A C 1
ATOM 3777 O O . SER A 1 466 ? -2.975 4.585 -12.393 1.00 96.69 466 SER A O 1
ATOM 3779 N N . VAL A 1 467 ? -4.028 5.556 -14.099 1.00 96.69 467 VAL A N 1
ATOM 3780 C CA . VAL A 1 467 ? -5.351 5.626 -13.458 1.00 96.69 467 VAL A CA 1
ATOM 3781 C C . VAL A 1 467 ? -6.289 4.570 -14.024 1.00 96.69 467 VAL A C 1
ATOM 3783 O O . VAL A 1 467 ? -6.223 4.252 -15.211 1.00 96.69 467 VAL A O 1
ATOM 3786 N N . LYS A 1 468 ? -7.130 4.011 -13.154 1.00 95.44 468 LYS A N 1
ATOM 3787 C CA . LYS A 1 468 ? -8.178 3.055 -13.507 1.00 95.44 468 LYS A CA 1
ATOM 3788 C C . LYS A 1 468 ? -9.459 3.720 -13.993 1.00 95.44 468 LYS A C 1
ATOM 3790 O O . LYS A 1 468 ? -9.938 4.656 -13.302 1.00 95.44 468 LYS A O 1
#

Secondary structure (DSSP, 8-state):
---HHHHHHHHHHHHHHTT--HHHHHHHTT--HHHHHHHHTTS----HHHHHHHHHHTTS-HHHHHS-TTTGGGS-TTSS----HHHHHH--SHHHHHHHHHHGGGS-HHHHHHHHHHHHTT----EEEEEEE-SSSS-EEEEEEEGGGS-HHHHHHHHHHHHHHHHHHHT---HHHHHHHTTBB-TTT-PBEEEEEETTEEEEEETT--EEEEETTEEE----PPTT--GGGG--SHHHHHHHHHS---GGGGGSSPPHHHHHHHHHHHH--SEEEETT-TT-HHHHHHHTT--S-EEEEEEES-HHHHHHHHHHHHHH---TTEEEEEEE--TTS-SB-TT-EEEEEESSHHHHTGGGHHHHHHHHHHHEEEEEEEEEEE-EES-TTSHHHHHHHHHHHT-TT---SS---PEEHHHHHHHHHHTT-EEEEEEEEE--PPPPSSS--S-GGGHHHHH-EEEEEEE-

Radius of gyration: 26.55 Å; Cα contacts (8 Å, |Δi|>4): 729; chains: 1; bounding box: 62×74×66 Å

Mean predicted aligned error: 13.73 Å

Foldseek 3Di:
DFQQQQLLCVLVVLCVVVVHDLCRVQVQLVHDSVVNVCSNNSNDDDDPVSLVVSCVVSVHDSCVSGDDPVVCVVVVPPPFPPQDPLLVVLDDDPLVVLLLRLQVLQDDNVLSNVLSVCVSVVVDWDWDKDWDDDPVDRDIDIDTHGPSPDDSVVSNLLNLVSNVVSCVVSVDDQSLCSNCQVFFAQLVPRARWDWDADPNWTWTAGPVGDIWTQDLQATENPFDDDVLPPVVVCDVDLVSLVVVLPDDDDVLVVPPFDDLLVVLLVVCVVVVWQEEEEAQCQLVNSVLSNLQPRSGQHEYEYEHLDPPSQSSSVVCCVVPVDDSNYHYHYYNDDLLRDRGAFQATQEYEYECRLLVNPVCSLSSLLSVNRRHHAQRKYKYKDLAAADCPDPQNVLLLQQLVLDPSPPDPDDSSHHHPVNVCVSLVVSVWDWPDKAWRDHADGRDPDNYDPCNVCSSVSGTMIITIITD

pLDDT: mean 83.78, std 13.23, range [31.06, 98.44]

Nearest PDB structures (foldseek):
  2b5a-assembly1_A  TM=8.522E-01  e=7.940E-03  [Bacillus] caldolyticus
  3vk0-assembly2_B  TM=8.215E-01  e=9.232E-03  Neisseria meningitidis MC58
  3vk0-assembly1_A  TM=8.003E-01  e=2.280E-02  Neisseria meningitidis MC58
  6jcl-assembly1_A  TM=6.394E-01  e=2.744E-04  Mycobacterium tuberculosis H37Rv
  7cvu-assembly1_A  TM=5.536E-01  e=1.005E-04  Niastella koreensis GR20-10